Protein AF-A0A067TD14-F1 (afdb_monomer)

Structure (mmCIF, N/CA/C/O backbone):
data_AF-A0A067TD14-F1
#
_entry.id   AF-A0A067TD14-F1
#
loop_
_atom_site.group_PDB
_atom_site.id
_atom_site.type_symbol
_atom_site.label_atom_id
_atom_site.label_alt_id
_atom_site.label_comp_id
_atom_site.label_asym_id
_atom_site.label_entity_id
_atom_site.label_seq_id
_atom_site.pdbx_PDB_ins_code
_atom_site.Cartn_x
_atom_site.Cartn_y
_atom_site.Cartn_z
_atom_site.occupancy
_atom_site.B_iso_or_equiv
_atom_site.auth_seq_id
_atom_site.auth_comp_id
_atom_site.auth_asym_id
_atom_site.auth_atom_id
_atom_site.pdbx_PDB_model_num
ATOM 1 N N . MET A 1 1 ? 1.393 41.450 -26.492 1.00 69.62 1 MET A N 1
ATOM 2 C CA . MET A 1 1 ? 0.346 40.471 -26.841 1.00 69.62 1 MET A CA 1
ATOM 3 C C . MET A 1 1 ? 0.521 39.295 -25.900 1.00 69.62 1 MET A C 1
ATOM 5 O O . MET A 1 1 ? 1.636 38.790 -25.817 1.00 69.62 1 MET A O 1
ATOM 9 N N . SER A 1 2 ? -0.486 38.961 -25.094 1.00 84.25 2 SER A N 1
ATOM 10 C CA . SER A 1 2 ? -0.376 37.833 -24.167 1.00 84.25 2 SER A CA 1
ATOM 11 C C . SER A 1 2 ? -0.473 36.524 -24.948 1.00 84.25 2 SER A C 1
ATOM 13 O O . SER A 1 2 ? -1.145 36.462 -25.975 1.00 84.25 2 SER A O 1
ATOM 15 N N . ILE A 1 3 ? 0.145 35.449 -24.450 1.00 77.88 3 ILE A N 1
ATOM 16 C CA . ILE A 1 3 ? -0.044 34.097 -25.005 1.00 77.88 3 ILE A CA 1
ATOM 17 C C . ILE A 1 3 ? -1.528 33.687 -24.996 1.00 77.88 3 ILE A C 1
ATOM 19 O O . ILE A 1 3 ? -1.973 32.911 -25.836 1.00 77.88 3 ILE A O 1
ATOM 23 N N . ALA A 1 4 ? -2.304 34.265 -24.072 1.00 78.94 4 ALA A N 1
ATOM 24 C CA . ALA A 1 4 ? -3.743 34.080 -23.972 1.00 78.94 4 ALA A CA 1
ATOM 25 C C . ALA A 1 4 ? -4.523 34.686 -25.150 1.00 78.94 4 ALA A C 1
ATOM 27 O O . ALA A 1 4 ? -5.669 34.291 -25.344 1.00 78.94 4 ALA A O 1
ATOM 28 N N . ASP A 1 5 ? -3.922 35.584 -25.939 1.00 87.69 5 ASP A N 1
ATOM 29 C CA . ASP A 1 5 ? -4.570 36.293 -27.051 1.00 87.69 5 ASP A CA 1
ATOM 30 C C . ASP A 1 5 ? -4.293 35.639 -28.417 1.00 87.69 5 ASP A C 1
ATOM 32 O O . ASP A 1 5 ? -4.896 36.025 -29.418 1.00 87.69 5 ASP A O 1
ATOM 36 N N . LEU A 1 6 ? -3.392 34.651 -28.485 1.00 86.00 6 LEU A N 1
ATOM 37 C CA . LEU A 1 6 ? -2.996 34.022 -29.749 1.00 86.00 6 LEU A CA 1
ATOM 38 C C . LEU A 1 6 ? -4.136 33.167 -30.334 1.00 86.00 6 LEU A C 1
ATOM 40 O O . LEU A 1 6 ? -4.813 32.474 -29.573 1.00 86.00 6 LEU A O 1
ATOM 44 N N . PRO A 1 7 ? -4.352 33.165 -31.664 1.00 89.56 7 PRO A N 1
ATOM 45 C CA . PRO A 1 7 ? -5.310 32.276 -32.327 1.00 89.56 7 PRO A CA 1
ATOM 46 C C . PRO A 1 7 ? -5.016 30.794 -32.057 1.00 89.56 7 PRO A C 1
ATOM 48 O O . PRO A 1 7 ? -3.864 30.409 -31.849 1.00 89.56 7 PRO A O 1
ATOM 51 N N . ASN A 1 8 ? -6.050 29.948 -32.074 1.00 86.94 8 ASN A N 1
ATOM 52 C CA . ASN A 1 8 ? -5.896 28.521 -31.763 1.00 86.94 8 ASN A CA 1
ATOM 53 C C . ASN A 1 8 ? -5.009 27.810 -32.794 1.00 86.94 8 ASN A C 1
ATOM 55 O O . ASN A 1 8 ? -4.262 26.904 -32.442 1.00 86.94 8 ASN A O 1
ATOM 59 N N . GLU A 1 9 ? -5.056 28.257 -34.043 1.00 88.62 9 GLU A N 1
ATOM 60 C CA . GLU A 1 9 ? -4.258 27.769 -35.164 1.00 88.62 9 GLU A CA 1
ATOM 61 C C . GLU A 1 9 ? -2.770 27.979 -34.888 1.00 88.62 9 GLU A C 1
ATOM 63 O O . GLU A 1 9 ? -1.979 27.050 -35.012 1.00 88.62 9 GLU A O 1
ATOM 68 N N . LEU A 1 10 ? -2.407 29.172 -34.409 1.00 86.44 10 LEU A N 1
ATOM 69 C CA . LEU A 1 10 ? -1.027 29.513 -34.080 1.00 86.44 10 LEU A CA 1
ATOM 70 C C . LEU A 1 10 ? -0.547 28.761 -32.832 1.00 86.44 10 LEU A C 1
ATOM 72 O O . LEU A 1 10 ? 0.608 28.356 -32.755 1.00 86.44 10 LEU A O 1
ATOM 76 N N . LEU A 1 11 ? -1.438 28.520 -31.863 1.00 85.31 11 LEU A N 1
ATOM 77 C CA . LEU A 1 11 ? -1.133 27.675 -30.706 1.00 85.31 11 LEU A CA 1
ATOM 78 C C . LEU A 1 11 ? -0.884 26.218 -31.112 1.00 85.31 11 LEU A C 1
ATOM 80 O O . LEU A 1 11 ? 0.047 25.616 -30.585 1.00 85.31 11 LEU A O 1
ATOM 84 N N . LEU A 1 12 ? -1.679 25.669 -32.040 1.00 83.25 12 LEU A N 1
ATOM 85 C CA . LEU A 1 12 ? -1.514 24.324 -32.606 1.00 83.25 12 LEU A CA 1
ATOM 86 C C . LEU A 1 12 ? -0.262 24.211 -33.491 1.00 83.25 12 LEU A C 1
ATOM 88 O O . LEU A 1 12 ? 0.417 23.184 -33.476 1.00 83.25 12 LEU A O 1
ATOM 92 N N . GLU A 1 13 ? 0.076 25.273 -34.214 1.00 85.62 13 GLU A N 1
ATOM 93 C CA . GLU A 1 13 ? 1.289 25.363 -35.016 1.00 85.62 13 GLU A CA 1
ATOM 94 C C . GLU A 1 13 ? 2.545 25.430 -34.131 1.00 85.62 13 GLU A C 1
ATOM 96 O O . GLU A 1 13 ? 3.440 24.601 -34.291 1.00 85.62 13 GLU A O 1
ATOM 101 N N . ILE A 1 14 ? 2.593 26.325 -33.131 1.00 82.56 14 ILE A N 1
ATOM 102 C CA . ILE A 1 14 ? 3.679 26.378 -32.129 1.00 82.56 14 ILE A CA 1
ATOM 103 C C . ILE A 1 14 ? 3.845 25.016 -31.469 1.00 82.56 14 ILE A C 1
ATOM 105 O O . ILE A 1 14 ? 4.961 24.526 -31.306 1.00 82.56 14 ILE A O 1
ATOM 109 N N . ALA A 1 15 ? 2.718 24.403 -31.120 1.00 78.75 15 ALA A N 1
ATOM 110 C CA . ALA A 1 15 ? 2.667 23.037 -30.664 1.00 78.75 15 ALA A CA 1
ATOM 111 C C . ALA A 1 15 ? 3.433 22.120 -31.622 1.00 78.75 15 ALA A C 1
ATOM 113 O O . ALA A 1 15 ? 4.414 21.519 -31.204 1.00 78.75 15 ALA A O 1
ATOM 114 N N . SER A 1 16 ? 3.040 22.042 -32.894 1.00 82.81 16 SER A N 1
ATOM 115 C CA . SER A 1 16 ? 3.644 21.130 -33.876 1.00 82.81 16 SER A CA 1
ATOM 116 C C . SER A 1 16 ? 5.178 21.219 -33.983 1.00 82.81 16 SER A C 1
ATOM 118 O O . SER A 1 16 ? 5.815 20.205 -34.268 1.00 82.81 16 SER A O 1
ATOM 120 N N . TYR A 1 17 ? 5.772 22.383 -33.690 1.00 80.94 17 TYR A N 1
ATOM 121 C CA . TYR A 1 17 ? 7.224 22.599 -33.686 1.00 80.94 17 TYR A CA 1
ATOM 122 C C . TYR A 1 17 ? 7.934 22.176 -32.398 1.00 80.94 17 TYR A C 1
ATOM 124 O O . TYR A 1 17 ? 9.143 21.934 -32.409 1.00 80.94 17 TYR A O 1
ATOM 132 N N . LEU A 1 18 ? 7.223 22.075 -31.277 1.00 77.25 18 LEU A N 1
ATOM 133 C CA . LEU A 1 18 ? 7.782 21.486 -30.070 1.00 77.25 18 LEU A CA 1
ATOM 134 C C . LEU A 1 18 ? 7.902 19.987 -30.333 1.00 77.25 18 LEU A C 1
ATOM 136 O O . LEU A 1 18 ? 6.897 19.305 -30.482 1.00 77.25 18 LEU A O 1
ATOM 140 N N . SER A 1 19 ? 9.125 19.456 -30.403 1.00 62.06 19 SER A N 1
ATOM 141 C CA . SER A 1 19 ? 9.375 18.013 -30.468 1.00 62.06 19 SER A CA 1
ATOM 142 C C . SER A 1 19 ? 8.678 17.351 -29.280 1.00 62.06 19 SER A C 1
ATOM 144 O O . SER A 1 19 ? 9.144 17.419 -28.138 1.00 62.06 19 SER A O 1
ATOM 146 N N . PHE A 1 20 ? 7.483 16.831 -29.532 1.00 54.09 20 PHE A N 1
ATOM 147 C CA . PHE A 1 20 ? 6.487 16.626 -28.502 1.00 54.09 20 PHE A CA 1
ATOM 148 C C . PHE A 1 20 ? 6.725 15.334 -27.744 1.00 54.09 20 PHE A C 1
ATOM 150 O O . PHE A 1 20 ? 6.028 14.336 -27.909 1.00 54.09 20 PHE A O 1
ATOM 157 N N . ASN A 1 21 ? 7.681 15.385 -26.831 1.00 64.50 21 ASN A N 1
ATOM 158 C CA . ASN A 1 21 ? 7.623 14.497 -25.692 1.00 64.50 21 ASN A CA 1
ATOM 159 C C . ASN A 1 21 ? 6.365 14.880 -24.897 1.00 64.50 21 ASN A C 1
ATOM 161 O O . ASN A 1 21 ? 6.166 16.045 -24.538 1.00 64.50 21 ASN A O 1
ATOM 165 N N . GLU A 1 22 ? 5.505 13.896 -24.639 1.00 69.81 22 GLU A N 1
ATOM 166 C CA . GLU A 1 22 ? 4.216 14.084 -23.962 1.00 69.81 22 GLU A CA 1
ATOM 167 C C . GLU A 1 22 ? 4.235 14.950 -22.686 1.00 69.81 22 GLU A C 1
ATOM 169 O O . GLU A 1 22 ? 3.277 15.704 -22.493 1.00 69.81 22 GLU A O 1
ATOM 174 N N . PRO A 1 23 ? 5.291 14.956 -21.841 1.00 74.12 23 PRO A N 1
ATOM 175 C CA . PRO A 1 23 ? 5.309 15.782 -20.635 1.00 74.12 23 PRO A CA 1
ATOM 176 C C . PRO A 1 23 ? 5.176 17.285 -20.913 1.00 74.12 23 PRO A C 1
ATOM 178 O O . PRO A 1 23 ? 4.506 17.989 -20.157 1.00 74.12 23 PRO A O 1
ATOM 181 N N . SER A 1 24 ? 5.760 17.783 -22.008 1.00 81.69 24 SER A N 1
ATOM 182 C CA . SER A 1 24 ? 5.760 19.215 -22.333 1.00 81.69 24 SER A CA 1
ATOM 183 C C . SER A 1 24 ? 4.377 19.703 -22.770 1.00 81.69 24 SER A C 1
ATOM 185 O O . SER A 1 24 ? 3.948 20.772 -22.340 1.00 81.69 24 SER A O 1
ATOM 187 N N . ARG A 1 25 ? 3.636 18.896 -23.552 1.00 81.44 25 ARG A N 1
ATOM 188 C CA . ARG A 1 25 ? 2.233 19.184 -23.932 1.00 81.44 25 ARG A CA 1
ATOM 189 C C . ARG A 1 25 ? 1.357 19.346 -22.708 1.00 81.44 25 ARG A C 1
ATOM 191 O O . ARG A 1 25 ? 0.574 20.281 -22.603 1.00 81.44 25 ARG A O 1
ATOM 198 N N . VAL A 1 26 ? 1.513 18.417 -21.778 1.00 82.06 26 VAL A N 1
ATOM 199 C CA . VAL A 1 26 ? 0.715 18.356 -20.560 1.00 82.06 26 VAL A CA 1
ATOM 200 C C . VAL A 1 26 ? 1.047 19.534 -19.667 1.00 82.06 26 VAL A C 1
ATOM 202 O O . VAL A 1 26 ? 0.131 20.170 -19.160 1.00 82.06 26 VAL A O 1
ATOM 205 N N . HIS A 1 27 ? 2.333 19.861 -19.518 1.00 82.62 27 HIS A N 1
ATOM 206 C CA . HIS A 1 27 ? 2.759 21.020 -18.747 1.00 82.62 27 HIS A CA 1
ATOM 207 C C . HIS A 1 27 ? 2.200 22.329 -19.327 1.00 82.62 27 HIS A C 1
ATOM 209 O O . HIS A 1 27 ? 1.679 23.154 -18.585 1.00 82.62 27 HIS A O 1
ATOM 215 N N . LEU A 1 28 ? 2.221 22.492 -20.651 1.00 84.56 28 LEU A N 1
ATOM 216 C CA . LEU A 1 28 ? 1.606 23.645 -21.318 1.00 84.56 28 LEU A CA 1
ATOM 217 C C . LEU A 1 28 ? 0.082 23.676 -21.151 1.00 84.56 28 LEU A C 1
ATOM 219 O O . LEU A 1 28 ? -0.494 24.732 -20.909 1.00 84.56 28 LEU A O 1
ATOM 223 N N . ALA A 1 29 ? -0.578 22.521 -21.237 1.00 86.06 29 ALA A N 1
ATOM 224 C CA . ALA A 1 29 ? -2.018 22.426 -21.039 1.00 86.06 29 ALA A CA 1
ATOM 225 C C . ALA A 1 29 ? -2.430 22.829 -19.612 1.00 86.06 29 ALA A C 1
ATOM 227 O O . ALA A 1 29 ? -3.460 23.466 -19.437 1.00 86.06 29 ALA A O 1
ATOM 228 N N . ILE A 1 30 ? -1.642 22.488 -18.585 1.00 82.81 30 ILE A N 1
ATOM 229 C CA . ILE A 1 30 ? -1.985 22.806 -17.186 1.00 82.81 30 ILE A CA 1
ATOM 230 C C . ILE A 1 30 ? -1.618 24.234 -16.760 1.00 82.81 30 ILE A C 1
ATOM 232 O O . ILE A 1 30 ? -2.165 24.710 -15.769 1.00 82.81 30 ILE A O 1
ATOM 236 N N . THR A 1 31 ? -0.713 24.925 -17.460 1.00 83.44 31 THR A N 1
ATOM 237 C CA . THR A 1 31 ? -0.302 26.294 -17.093 1.00 83.44 31 THR A CA 1
ATOM 238 C C . THR A 1 31 ? -1.300 27.364 -17.532 1.00 83.44 31 THR A C 1
ATOM 240 O O . THR A 1 31 ? -1.314 28.448 -16.952 1.00 83.44 31 THR A O 1
ATOM 243 N N . CYS A 1 32 ? -2.154 27.085 -18.524 1.00 83.44 32 CYS A N 1
ATOM 244 C CA . CYS A 1 32 ? -3.124 28.047 -19.045 1.00 83.44 32 CYS A CA 1
ATOM 245 C C . CYS A 1 32 ? -4.472 27.381 -19.385 1.00 83.44 32 CYS A C 1
ATOM 247 O O . CYS A 1 32 ? -4.488 26.438 -20.177 1.00 83.44 32 CYS A O 1
ATOM 249 N N . PRO A 1 33 ? -5.621 27.912 -18.911 1.00 85.06 33 PRO A N 1
ATOM 250 C CA . PRO A 1 33 ? -6.947 27.381 -19.250 1.00 85.06 33 PRO A CA 1
ATOM 251 C C . PRO A 1 33 ? -7.240 27.322 -20.756 1.00 85.06 33 PRO A C 1
ATOM 253 O O . PRO A 1 33 ? -7.917 26.408 -21.222 1.00 85.06 33 PRO A O 1
ATOM 256 N N . ARG A 1 34 ? -6.717 28.275 -21.541 1.00 83.62 34 ARG A N 1
ATOM 257 C CA . ARG A 1 34 ? -6.892 28.275 -23.001 1.00 83.62 34 ARG A CA 1
ATOM 258 C C . ARG A 1 34 ? -6.118 27.128 -23.655 1.00 83.62 34 ARG A C 1
ATOM 260 O O . ARG A 1 34 ? -6.684 26.397 -24.463 1.00 83.62 34 ARG A O 1
ATOM 267 N N . LEU A 1 35 ? -4.857 26.926 -23.263 1.00 86.19 35 LEU A N 1
ATOM 268 C CA . LEU A 1 35 ? -4.034 25.808 -23.744 1.00 86.19 35 LEU A CA 1
ATOM 269 C C . LEU A 1 35 ? -4.598 24.459 -23.296 1.00 86.19 35 LEU A C 1
ATOM 271 O O . LEU A 1 35 ? -4.528 23.495 -24.052 1.00 86.19 35 LEU A O 1
ATOM 275 N N . TYR A 1 36 ? -5.216 24.399 -22.114 1.00 87.25 36 TYR A N 1
ATOM 276 C CA . TYR A 1 36 ? -5.964 23.228 -21.674 1.00 87.25 36 TYR A CA 1
ATOM 277 C C . TYR A 1 36 ? -7.044 22.848 -22.691 1.00 87.25 36 TYR A C 1
ATOM 279 O O . TYR A 1 36 ? -7.054 21.724 -23.180 1.00 87.25 36 TYR A O 1
ATOM 287 N N . GLY A 1 37 ? -7.921 23.788 -23.062 1.00 85.62 37 GLY A N 1
ATOM 288 C CA . GLY A 1 37 ? -8.999 23.523 -24.020 1.00 85.62 37 GLY A CA 1
ATOM 289 C C . GLY A 1 37 ? -8.497 23.058 -25.390 1.00 85.62 37 GLY A C 1
ATOM 290 O O . GLY A 1 37 ? -9.114 22.190 -26.001 1.00 85.62 37 GLY A O 1
ATOM 291 N N . VAL A 1 38 ? -7.360 23.594 -25.843 1.00 87.00 38 VAL A N 1
ATOM 292 C CA . VAL A 1 38 ? -6.769 23.267 -27.150 1.00 87.00 38 VAL A CA 1
ATOM 293 C C . VAL A 1 38 ? -6.042 21.918 -27.136 1.00 87.00 38 VAL A C 1
ATOM 295 O O . VAL A 1 38 ? -6.237 21.109 -28.038 1.00 87.00 38 VAL A O 1
ATOM 298 N N . PHE A 1 39 ? -5.210 21.645 -26.128 1.00 86.31 39 PHE A N 1
ATOM 299 C CA . PHE A 1 39 ? -4.338 20.464 -26.129 1.00 86.31 39 PHE A CA 1
ATOM 300 C C . PHE A 1 39 ? -4.936 19.243 -25.439 1.00 86.31 39 PHE A C 1
ATOM 302 O O . PHE A 1 39 ? -4.574 18.118 -25.783 1.00 86.31 39 PHE A O 1
ATOM 309 N N . MET A 1 40 ? -5.839 19.423 -24.471 1.00 85.50 40 MET A N 1
ATOM 310 C CA . MET A 1 40 ? -6.361 18.302 -23.691 1.00 85.50 40 MET A CA 1
ATOM 311 C C . MET A 1 40 ? -7.064 17.237 -24.551 1.00 85.50 40 MET A C 1
ATOM 313 O O . MET A 1 40 ? -6.834 16.065 -24.269 1.00 85.50 40 MET A O 1
ATOM 317 N N . PRO A 1 41 ? -7.840 17.563 -25.608 1.00 86.75 41 PRO A N 1
ATOM 318 C CA . PRO A 1 41 ? -8.426 16.542 -26.479 1.00 86.75 41 PRO A CA 1
ATOM 319 C C . PRO A 1 41 ? -7.382 15.610 -27.110 1.00 86.75 41 PRO A C 1
ATOM 321 O O . PRO A 1 41 ? -7.475 14.399 -26.929 1.00 86.75 41 PRO A O 1
ATOM 324 N N . GLY A 1 42 ? -6.345 16.159 -27.752 1.00 85.19 42 GLY A N 1
ATOM 325 C CA . GLY A 1 42 ? -5.287 15.352 -28.375 1.00 85.19 42 GLY A CA 1
ATOM 326 C C . GLY A 1 42 ? -4.459 14.576 -27.349 1.00 85.19 42 GLY A C 1
ATOM 327 O O . GLY A 1 42 ? -4.146 13.410 -27.548 1.00 85.19 42 GLY A O 1
ATOM 328 N N . ILE A 1 43 ? -4.187 15.181 -26.188 1.00 86.38 43 ILE A N 1
ATOM 329 C CA . ILE A 1 43 ? -3.525 14.489 -25.077 1.00 86.38 43 ILE A CA 1
ATOM 330 C C . ILE A 1 43 ? -4.370 13.298 -24.583 1.00 86.38 43 ILE A C 1
ATOM 332 O O . ILE A 1 43 ? -3.821 12.254 -24.237 1.00 86.38 43 ILE A O 1
ATOM 336 N N . LEU A 1 44 ? -5.696 13.446 -24.495 1.00 85.62 44 LEU A N 1
ATOM 337 C CA . LEU A 1 44 ? -6.590 12.357 -24.095 1.00 85.62 44 LEU A CA 1
ATOM 338 C C . LEU A 1 44 ? -6.619 11.250 -25.145 1.00 85.62 44 LEU A C 1
ATOM 340 O O . LEU A 1 44 ? -6.590 10.086 -24.764 1.00 85.62 44 LEU A O 1
ATOM 344 N N . GLU A 1 45 ? -6.658 11.601 -26.426 1.00 87.00 45 GLU A N 1
ATOM 345 C CA . GLU A 1 45 ? -6.605 10.641 -27.530 1.00 87.00 45 GLU A CA 1
ATOM 346 C C . GLU A 1 45 ? -5.300 9.828 -27.491 1.00 87.00 45 GLU A C 1
ATOM 348 O O . GLU A 1 45 ? -5.345 8.599 -27.417 1.00 87.00 45 GLU A O 1
ATOM 353 N N . ASP A 1 46 ? -4.153 10.506 -27.366 1.00 87.44 46 ASP A N 1
ATOM 354 C CA . ASP A 1 46 ? -2.832 9.882 -27.217 1.00 87.44 46 ASP A CA 1
ATOM 355 C C . ASP A 1 46 ? -2.777 8.937 -25.996 1.00 87.44 46 ASP A C 1
ATOM 357 O O . ASP A 1 46 ? -2.256 7.815 -26.066 1.00 87.44 46 ASP A O 1
ATOM 361 N N . GLN A 1 47 ? -3.348 9.363 -24.861 1.00 88.25 47 GLN A N 1
ATOM 362 C CA . GLN A 1 47 ? -3.453 8.538 -23.655 1.00 88.25 47 GLN A CA 1
ATOM 363 C C . GLN A 1 47 ? -4.339 7.314 -23.863 1.00 88.25 47 GLN A C 1
ATOM 365 O O . GLN A 1 47 ? -3.999 6.228 -23.392 1.00 88.25 47 GLN A O 1
ATOM 370 N N . VAL A 1 48 ? -5.484 7.481 -24.522 1.00 87.12 48 VAL A N 1
ATOM 371 C CA . VAL A 1 48 ? -6.441 6.403 -24.776 1.00 87.12 48 VAL A CA 1
ATOM 372 C C . VAL A 1 48 ? -5.808 5.342 -25.664 1.00 87.12 48 VAL A C 1
ATOM 374 O O . VAL A 1 48 ? -5.865 4.152 -25.339 1.00 87.12 48 VAL A O 1
ATOM 377 N N . ASP A 1 49 ? -5.117 5.765 -26.717 1.00 89.69 49 ASP A N 1
ATOM 378 C CA . ASP A 1 49 ? -4.372 4.877 -27.599 1.00 89.69 49 ASP A CA 1
ATOM 379 C C . ASP A 1 49 ? -3.255 4.139 -26.861 1.00 89.69 49 ASP A C 1
ATOM 381 O O . ASP A 1 49 ? -3.088 2.924 -27.027 1.00 89.69 49 ASP A O 1
ATOM 385 N N . HIS A 1 50 ? -2.504 4.840 -26.005 1.00 92.12 50 HIS A N 1
ATOM 386 C CA . HIS A 1 50 ? -1.435 4.224 -25.220 1.00 92.12 50 HIS A CA 1
ATOM 387 C C . HIS A 1 50 ? -1.972 3.225 -24.196 1.00 92.12 50 HIS A C 1
ATOM 389 O O . HIS A 1 50 ? -1.477 2.103 -24.119 1.00 92.12 50 HIS A O 1
ATOM 395 N N . VAL A 1 51 ? -3.030 3.568 -23.457 1.00 91.00 51 VAL A N 1
ATOM 396 C CA . VAL A 1 51 ? -3.694 2.631 -22.536 1.00 91.00 51 VAL A CA 1
ATOM 397 C C . VAL A 1 51 ? -4.240 1.424 -23.299 1.00 91.00 51 VAL A C 1
ATOM 399 O O . VAL A 1 51 ? -4.086 0.296 -22.834 1.00 91.00 51 VAL A O 1
ATOM 402 N N . GLY A 1 52 ? -4.786 1.618 -24.503 1.00 90.50 52 GLY A N 1
ATOM 403 C CA . GLY A 1 52 ? -5.198 0.525 -25.383 1.00 90.50 52 GLY A CA 1
ATOM 404 C C . GLY A 1 52 ? -4.056 -0.442 -25.720 1.00 90.50 52 GLY A C 1
ATOM 405 O O . GLY A 1 52 ? -4.268 -1.657 -25.739 1.00 90.50 52 GLY A O 1
ATOM 406 N N . LYS A 1 53 ? -2.833 0.069 -25.925 1.00 93.44 53 LYS A N 1
ATOM 407 C CA . LYS A 1 53 ? -1.621 -0.759 -26.090 1.00 93.44 53 LYS A CA 1
ATOM 408 C C . LYS A 1 53 ? -1.256 -1.489 -24.795 1.00 93.44 53 LYS A C 1
ATOM 410 O O . LYS A 1 53 ? -1.017 -2.691 -24.834 1.00 93.44 53 LYS A O 1
ATOM 415 N N . LEU A 1 54 ? -1.296 -0.812 -23.644 1.00 94.25 54 LEU A N 1
ATOM 416 C CA . LEU A 1 54 ? -1.014 -1.437 -22.342 1.00 94.25 54 LEU A CA 1
ATOM 417 C C . LEU A 1 54 ? -1.993 -2.563 -21.996 1.00 94.25 54 LEU A C 1
ATOM 419 O O . LEU A 1 54 ? -1.589 -3.559 -21.396 1.00 94.25 54 LEU A O 1
ATOM 423 N N . ILE A 1 55 ? -3.262 -2.424 -22.382 1.00 92.81 55 ILE A N 1
ATOM 424 C CA . ILE A 1 55 ? -4.267 -3.481 -22.239 1.00 92.81 55 ILE A CA 1
ATOM 425 C C . ILE A 1 55 ? -3.939 -4.656 -23.165 1.00 92.81 55 ILE A C 1
ATOM 427 O O . ILE A 1 55 ? -3.953 -5.801 -22.717 1.00 92.81 55 ILE A O 1
ATOM 431 N N . ALA A 1 56 ? -3.586 -4.393 -24.429 1.00 91.38 56 ALA A N 1
ATOM 432 C CA . ALA A 1 56 ? -3.191 -5.441 -25.375 1.00 91.38 56 ALA A CA 1
ATOM 433 C C . ALA A 1 56 ? -1.956 -6.230 -24.897 1.00 91.38 56 ALA A C 1
ATOM 435 O O . ALA A 1 56 ? -1.894 -7.445 -25.062 1.00 91.38 56 ALA A O 1
ATOM 436 N N . GLU A 1 57 ? -1.012 -5.560 -24.235 1.00 95.06 57 GLU A N 1
ATOM 437 C CA . GLU A 1 57 ? 0.176 -6.169 -23.621 1.00 95.06 57 GLU A CA 1
ATOM 438 C C . GLU A 1 57 ? -0.093 -6.797 -22.241 1.00 95.06 57 GLU A C 1
ATOM 440 O O . GLU A 1 57 ? 0.828 -7.292 -21.592 1.00 95.06 57 GLU A O 1
ATOM 445 N N . SER A 1 58 ? -1.340 -6.775 -21.753 1.00 94.19 58 SER A N 1
ATOM 446 C CA . SER A 1 58 ? -1.712 -7.238 -20.406 1.00 94.19 58 SER A CA 1
ATOM 447 C C . SER A 1 58 ? -0.919 -6.566 -19.273 1.00 94.19 58 SER A C 1
ATOM 449 O O . SER A 1 58 ? -0.710 -7.162 -18.213 1.00 94.19 58 SER A O 1
ATOM 451 N N . LYS A 1 59 ? -0.454 -5.329 -19.487 1.00 95.06 59 LYS A N 1
ATOM 452 C CA . LYS A 1 59 ? 0.164 -4.484 -18.454 1.00 95.06 59 LYS A CA 1
ATOM 453 C C . LYS A 1 59 ? -0.885 -3.748 -17.631 1.00 95.06 59 LYS A C 1
ATOM 455 O O . LYS A 1 59 ? -0.681 -3.536 -16.442 1.00 95.06 59 LYS A O 1
ATOM 460 N N . VAL A 1 60 ? -2.006 -3.378 -18.247 1.00 94.94 60 VAL A N 1
ATOM 461 C CA . VAL A 1 60 ? -3.170 -2.789 -17.574 1.00 94.94 60 VAL A CA 1
ATOM 462 C C . VAL A 1 60 ? -4.368 -3.706 -17.785 1.00 94.94 60 VAL A C 1
ATOM 464 O O . VAL A 1 60 ? -4.639 -4.126 -18.905 1.00 94.94 60 VAL A O 1
ATOM 467 N N . ILE A 1 61 ? -5.101 -4.009 -16.718 1.00 94.06 61 ILE A N 1
ATOM 468 C CA . ILE A 1 61 ? -6.356 -4.762 -16.770 1.00 94.06 61 ILE A CA 1
ATOM 469 C C . ILE A 1 61 ? -7.428 -3.910 -16.099 1.00 94.06 61 ILE A C 1
ATOM 471 O O . ILE A 1 61 ? -7.253 -3.470 -14.963 1.00 94.06 61 ILE A O 1
ATOM 475 N N . LEU A 1 62 ? -8.529 -3.674 -16.811 1.00 92.50 62 LEU A N 1
ATOM 476 C CA . LEU A 1 62 ? -9.663 -2.888 -16.332 1.00 92.50 62 LEU A CA 1
ATOM 477 C C . LEU A 1 62 ? -10.884 -3.791 -16.177 1.00 92.50 62 LEU A C 1
ATOM 479 O O . LEU A 1 62 ? -11.239 -4.509 -17.115 1.00 92.50 62 LEU A O 1
ATOM 483 N N . TYR A 1 63 ? -11.545 -3.713 -15.025 1.00 90.25 63 TYR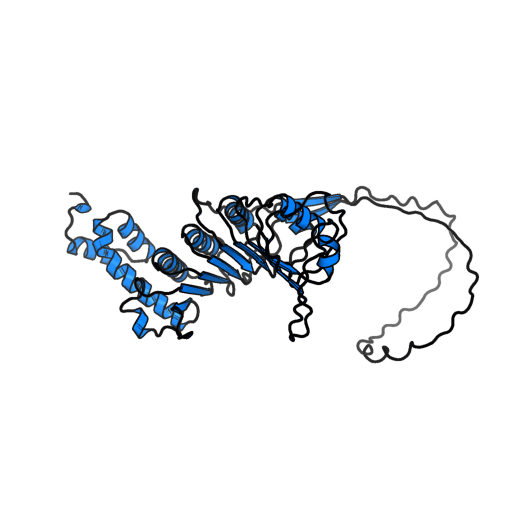 A N 1
ATOM 484 C CA . TYR A 1 63 ? -12.802 -4.411 -14.764 1.00 90.25 63 TYR A CA 1
ATOM 485 C C . TYR A 1 63 ? -13.956 -3.403 -14.670 1.00 90.25 63 TYR A C 1
ATOM 487 O O . TYR A 1 63 ? -13.864 -2.411 -13.941 1.00 90.25 63 TYR A O 1
ATOM 495 N N . LYS A 1 64 ? -15.027 -3.651 -15.437 1.00 87.69 64 LYS A N 1
ATOM 496 C CA . LYS A 1 64 ? -16.315 -2.938 -15.355 1.00 87.69 64 LYS A CA 1
ATOM 497 C C . LYS A 1 64 ? -17.252 -3.647 -14.369 1.00 87.69 64 LYS A C 1
ATOM 499 O O . LYS A 1 64 ? -17.057 -4.833 -14.107 1.00 87.69 64 LYS A O 1
ATOM 504 N N . ASP A 1 65 ? -18.228 -2.917 -13.836 1.00 76.69 65 ASP A N 1
ATOM 505 C CA . ASP A 1 65 ? -19.046 -3.380 -12.708 1.00 76.69 65 ASP A CA 1
ATOM 506 C C . ASP A 1 65 ? -20.054 -4.516 -12.992 1.00 76.69 65 ASP A C 1
ATOM 508 O O . ASP A 1 65 ? -20.503 -4.714 -14.123 1.00 76.69 65 ASP A O 1
ATOM 512 N N . PHE A 1 66 ? -20.373 -5.208 -11.888 1.00 55.19 66 PHE A N 1
ATOM 513 C CA . PHE A 1 66 ? -21.314 -6.288 -11.517 1.00 55.19 66 PHE A CA 1
ATOM 514 C C . PHE A 1 66 ? -21.806 -7.379 -12.488 1.00 55.19 66 PHE A C 1
ATOM 516 O O . PHE A 1 66 ? -22.050 -8.490 -12.014 1.00 55.19 66 PHE A O 1
ATOM 523 N N . GLU A 1 67 ? -21.908 -7.183 -13.801 1.00 49.53 67 GLU A N 1
ATOM 524 C CA . GLU A 1 67 ? -22.449 -8.222 -14.698 1.00 49.53 67 GLU A CA 1
ATOM 525 C C . GLU A 1 67 ? -21.344 -8.880 -15.536 1.00 49.53 67 GLU A C 1
ATOM 527 O O . GLU A 1 67 ? -21.059 -8.512 -16.675 1.00 49.53 67 GLU A O 1
ATOM 532 N N . ALA A 1 68 ? -20.734 -9.904 -14.928 1.00 52.47 68 ALA A N 1
ATOM 533 C CA . ALA A 1 68 ? -19.660 -10.749 -15.449 1.00 52.47 68 ALA A CA 1
ATOM 534 C C . ALA A 1 68 ? -18.314 -10.029 -15.664 1.00 52.47 68 ALA A C 1
ATOM 536 O O . ALA A 1 68 ? -18.229 -8.954 -16.245 1.00 52.47 68 ALA A O 1
ATOM 537 N N . ARG A 1 69 ? -17.216 -10.683 -15.249 1.00 56.97 69 ARG A N 1
ATOM 538 C CA . ARG A 1 69 ? -15.820 -10.287 -15.524 1.00 56.97 69 ARG A CA 1
ATOM 539 C C . ARG A 1 69 ? -15.525 -10.325 -17.032 1.00 56.97 69 ARG A C 1
ATOM 541 O O . ARG A 1 69 ? -14.766 -11.166 -17.507 1.00 56.97 69 ARG A O 1
ATOM 548 N N . ARG A 1 70 ? -16.155 -9.455 -17.815 1.00 57.97 70 ARG A N 1
ATOM 549 C CA . ARG A 1 70 ? -15.886 -9.301 -19.238 1.00 57.97 70 ARG A CA 1
ATOM 550 C C . ARG A 1 70 ? -14.728 -8.334 -19.385 1.00 57.97 70 ARG A C 1
ATOM 552 O O . ARG A 1 70 ? -14.819 -7.167 -19.010 1.00 57.97 70 ARG A O 1
ATOM 559 N N . LEU A 1 71 ? -13.626 -8.848 -19.923 1.00 66.06 71 LEU A N 1
ATOM 560 C CA . LEU A 1 71 ? -12.476 -8.036 -20.286 1.00 66.06 71 LEU A CA 1
ATOM 561 C C . LEU A 1 71 ? -12.924 -6.980 -21.303 1.00 66.06 71 LEU A C 1
ATOM 563 O O . LEU A 1 71 ? -13.626 -7.290 -22.270 1.00 66.06 71 LEU A O 1
ATOM 567 N N . VAL A 1 72 ? -12.535 -5.730 -21.090 1.00 63.00 72 VAL A N 1
ATOM 568 C CA . VAL A 1 72 ? -12.929 -4.644 -21.988 1.00 63.00 72 VAL A CA 1
ATOM 569 C C . VAL A 1 72 ? -12.135 -4.756 -23.284 1.00 63.00 72 VAL A C 1
ATOM 571 O O . VAL A 1 72 ? -10.908 -4.702 -23.283 1.00 63.00 72 VAL A O 1
ATOM 574 N N . SER A 1 73 ? -12.844 -4.927 -24.401 1.00 66.25 73 SER A N 1
ATOM 575 C CA . SER A 1 73 ? -12.226 -4.965 -25.727 1.00 66.25 73 SER A CA 1
ATOM 576 C C . SER A 1 73 ? -11.705 -3.582 -26.145 1.00 66.25 73 SER A C 1
ATOM 578 O O . SER A 1 73 ? -12.316 -2.558 -25.830 1.00 66.25 73 SER A O 1
ATOM 580 N N . LYS A 1 74 ? -10.625 -3.550 -26.938 1.00 62.94 74 LYS A N 1
ATOM 581 C CA . LYS A 1 74 ? -10.008 -2.320 -27.474 1.00 62.94 74 LYS A CA 1
ATOM 582 C C . LYS A 1 74 ? -11.015 -1.360 -28.132 1.00 62.94 74 LYS A C 1
ATOM 584 O O . LYS A 1 74 ? -10.929 -0.156 -27.921 1.00 62.94 74 LYS A O 1
ATOM 589 N N . LYS A 1 75 ? -11.982 -1.877 -28.906 1.00 59.66 75 LYS A N 1
ATOM 590 C CA . LYS A 1 75 ? -12.948 -1.052 -29.663 1.00 59.66 75 LYS A CA 1
ATOM 591 C C . LYS A 1 75 ? -13.897 -0.254 -28.765 1.00 59.66 75 LYS A C 1
ATOM 593 O O . LYS A 1 75 ? -14.272 0.851 -29.123 1.00 59.66 75 LYS A O 1
ATOM 598 N N . THR A 1 76 ? -14.266 -0.794 -27.606 1.00 60.25 76 THR A N 1
ATOM 599 C CA . THR A 1 76 ? -15.198 -0.144 -26.666 1.00 60.25 76 THR A CA 1
ATOM 600 C C . THR A 1 76 ? -14.516 0.902 -25.792 1.00 60.25 76 THR A C 1
ATOM 602 O O . THR A 1 76 ? -15.189 1.725 -25.181 1.00 60.25 76 THR A O 1
ATOM 605 N N . PHE A 1 77 ? -13.186 0.847 -25.686 1.00 61.38 77 PHE A N 1
ATOM 606 C CA . PHE A 1 77 ? -12.432 1.785 -24.869 1.00 61.38 77 PHE A CA 1
ATOM 607 C C . PHE A 1 77 ? -12.400 3.170 -25.523 1.00 61.38 77 PHE A C 1
ATOM 609 O O . PHE A 1 77 ? -12.637 4.147 -24.832 1.00 61.38 77 PHE A O 1
ATOM 616 N N . ILE A 1 78 ? -12.198 3.270 -26.839 1.00 59.00 78 ILE A N 1
ATOM 617 C CA . ILE A 1 78 ? -11.882 4.535 -27.532 1.00 59.00 78 ILE A CA 1
ATOM 618 C C . ILE A 1 78 ? -13.028 5.569 -27.497 1.00 59.00 78 ILE A C 1
ATOM 620 O O . ILE A 1 78 ? -12.760 6.762 -27.429 1.00 59.00 78 ILE A O 1
ATOM 624 N N . SER A 1 79 ? -14.300 5.153 -27.478 1.00 54.47 79 SER A N 1
ATOM 625 C CA . SER A 1 79 ? -15.431 6.093 -27.577 1.00 54.47 79 SER A CA 1
ATOM 626 C C . SER A 1 79 ? -15.874 6.729 -26.249 1.00 54.47 79 SER A C 1
ATOM 628 O O . SER A 1 79 ? -16.483 7.794 -26.271 1.00 54.47 79 SER A O 1
ATOM 630 N N . GLU A 1 80 ? -15.594 6.110 -25.092 1.00 63.81 80 GLU A N 1
ATOM 631 C CA . GLU A 1 80 ? -16.133 6.544 -23.782 1.00 63.81 80 GLU A CA 1
ATOM 632 C C . GLU A 1 80 ? -15.167 6.325 -22.595 1.00 63.81 80 GLU A C 1
ATOM 634 O O . GLU A 1 80 ? -15.588 6.257 -21.439 1.00 63.81 80 GLU A O 1
ATOM 639 N N . SER A 1 81 ? -13.858 6.222 -22.840 1.00 60.47 81 SER A N 1
ATOM 640 C CA . SER A 1 81 ? -12.865 5.639 -21.911 1.00 60.47 81 SER A CA 1
ATOM 641 C C . SER A 1 81 ? -12.843 6.233 -20.501 1.00 60.47 81 SER A C 1
ATOM 643 O O . SER A 1 81 ? -12.616 5.516 -19.530 1.00 60.47 81 SER A O 1
ATOM 645 N N . PHE A 1 82 ? -13.074 7.539 -20.364 1.00 63.25 82 PHE A N 1
ATOM 646 C CA . PHE A 1 82 ? -13.069 8.213 -19.059 1.00 63.25 82 PHE A CA 1
ATOM 647 C C . PHE A 1 82 ? -14.464 8.362 -18.440 1.00 63.25 82 PHE A C 1
ATOM 649 O O . PHE A 1 82 ? -14.575 8.733 -17.274 1.00 63.25 82 PHE A O 1
ATOM 656 N N . ARG A 1 83 ? -15.523 8.065 -19.203 1.00 66.12 83 ARG A N 1
ATOM 657 C CA . ARG A 1 83 ? -16.918 8.059 -18.734 1.00 66.12 83 ARG A CA 1
ATOM 658 C C . ARG A 1 83 ? -17.402 6.664 -18.352 1.00 66.12 83 ARG A C 1
ATOM 660 O O . ARG A 1 83 ? -18.351 6.539 -17.587 1.00 66.12 83 ARG A O 1
ATOM 667 N N . THR A 1 84 ? -16.745 5.620 -18.847 1.00 66.62 84 THR A N 1
ATOM 668 C CA . THR A 1 84 ? -17.043 4.235 -18.485 1.00 66.62 84 THR A CA 1
ATOM 669 C C . THR A 1 84 ? -16.738 3.936 -17.013 1.00 66.62 84 THR A C 1
ATOM 671 O O . THR A 1 84 ? -15.699 4.333 -16.484 1.00 66.62 84 THR A O 1
ATOM 674 N N . SER A 1 85 ? -17.631 3.181 -16.372 1.00 76.88 85 SER A N 1
ATOM 675 C CA . SER A 1 85 ? -17.548 2.736 -14.978 1.00 76.88 85 SER A CA 1
ATOM 676 C C . SER A 1 85 ? -16.563 1.577 -14.796 1.00 76.88 85 SER A C 1
ATOM 678 O O . SER A 1 85 ? -16.942 0.411 -14.682 1.00 76.88 85 SER A O 1
ATOM 680 N N . TYR A 1 86 ? -15.265 1.879 -14.801 1.00 87.25 86 TYR A N 1
ATOM 681 C CA . TYR A 1 86 ? -14.268 0.928 -14.303 1.00 87.25 86 TYR A CA 1
ATOM 682 C C . TYR A 1 86 ? -14.177 1.041 -12.787 1.00 87.25 86 TYR A C 1
ATOM 684 O O . TYR A 1 86 ? -13.928 2.134 -12.282 1.00 87.25 86 TYR A O 1
ATOM 692 N N . HIS A 1 87 ? -14.334 -0.082 -12.089 1.00 91.69 87 HIS A N 1
ATOM 693 C CA . HIS A 1 87 ? -14.245 -0.145 -10.627 1.00 91.69 87 HIS A CA 1
ATOM 694 C C . HIS A 1 87 ? -12.873 -0.609 -10.166 1.00 91.69 87 HIS A C 1
ATOM 696 O O . HIS A 1 87 ? -12.370 -0.105 -9.167 1.00 91.69 87 HIS A O 1
ATOM 702 N N . THR A 1 88 ? -12.227 -1.490 -10.933 1.00 94.88 88 THR A N 1
ATOM 703 C CA . THR A 1 88 ? -10.908 -2.025 -10.589 1.00 94.88 88 THR A CA 1
ATOM 704 C C . THR A 1 88 ? -9.914 -1.808 -11.725 1.00 94.88 88 THR A C 1
ATOM 706 O O . THR A 1 88 ? -10.179 -2.156 -12.881 1.00 94.88 88 THR A O 1
ATOM 709 N N . LEU A 1 89 ? -8.741 -1.285 -11.375 1.00 95.69 89 LEU A N 1
ATOM 710 C CA . LEU A 1 89 ? -7.573 -1.148 -12.236 1.00 95.69 89 LEU A CA 1
ATOM 711 C C . LEU A 1 89 ? -6.440 -2.004 -11.678 1.00 95.69 89 LEU A C 1
ATOM 713 O O . LEU A 1 89 ? -5.955 -1.759 -10.579 1.00 95.69 89 LEU A O 1
ATOM 717 N N . VAL A 1 90 ? -5.976 -2.979 -12.454 1.00 97.19 90 VAL A N 1
ATOM 718 C CA . VAL A 1 90 ? -4.749 -3.724 -12.151 1.00 97.19 90 VAL A CA 1
ATOM 719 C C . VAL A 1 90 ? -3.655 -3.229 -13.080 1.00 97.19 90 VAL A C 1
ATOM 721 O O . VAL A 1 90 ? -3.799 -3.301 -14.300 1.00 97.19 90 VAL A O 1
ATOM 724 N N . TYR A 1 91 ? -2.559 -2.738 -12.515 1.00 97.12 91 TYR A N 1
ATOM 725 C CA . TYR A 1 91 ? -1.406 -2.261 -13.262 1.00 97.12 91 TYR A CA 1
ATOM 726 C C . TYR A 1 91 ? -0.155 -3.054 -12.893 1.00 97.12 91 TYR A C 1
ATOM 728 O O . TYR A 1 91 ? 0.309 -3.028 -11.753 1.00 97.12 91 TYR A O 1
ATOM 736 N N . ARG A 1 92 ? 0.416 -3.740 -13.885 1.00 96.50 92 ARG A N 1
ATOM 737 C CA . ARG A 1 92 ? 1.741 -4.351 -13.809 1.00 96.50 92 ARG A CA 1
ATOM 738 C C . ARG A 1 92 ? 2.777 -3.270 -14.058 1.00 96.50 92 ARG A C 1
ATOM 740 O O . ARG A 1 92 ? 2.984 -2.850 -15.195 1.00 96.50 92 ARG A O 1
ATOM 747 N N . VAL A 1 93 ? 3.383 -2.795 -12.977 1.00 93.12 93 VAL A N 1
ATOM 748 C CA . VAL A 1 93 ? 4.218 -1.595 -12.994 1.00 93.12 93 VAL A CA 1
ATOM 749 C C . VAL A 1 93 ? 5.430 -1.813 -13.896 1.00 93.12 93 VAL A C 1
ATOM 751 O O . VAL A 1 93 ? 6.258 -2.683 -13.628 1.00 93.12 93 VAL A O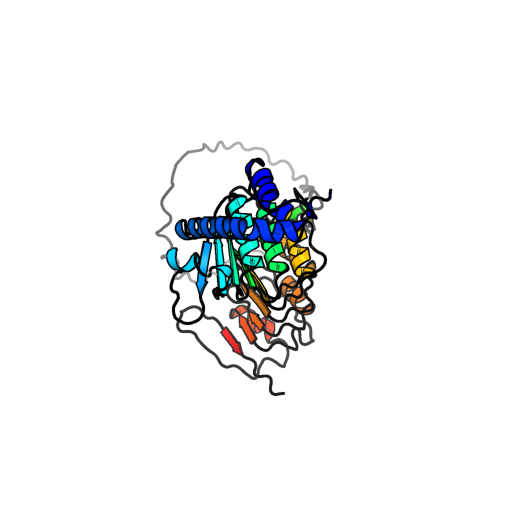 1
ATOM 754 N N . SER A 1 94 ? 5.535 -1.006 -14.954 1.00 90.94 94 SER A N 1
ATOM 755 C CA . SER A 1 94 ? 6.678 -0.997 -15.867 1.00 90.94 94 SER A CA 1
ATOM 756 C C . SER A 1 94 ? 7.648 0.148 -15.539 1.00 90.94 94 SER A C 1
ATOM 758 O O . SER A 1 94 ? 7.314 1.111 -14.842 1.00 90.94 94 SER A O 1
ATOM 760 N N . GLY A 1 95 ? 8.876 0.059 -16.057 1.00 86.38 95 GLY A N 1
ATOM 761 C CA . GLY A 1 95 ? 9.867 1.136 -15.976 1.00 86.38 95 GLY A CA 1
ATOM 762 C C . GLY A 1 95 ? 9.639 2.286 -16.969 1.00 86.38 95 GLY A C 1
ATOM 763 O O . GLY A 1 95 ? 10.343 3.299 -16.891 1.00 86.38 95 GLY A O 1
ATOM 764 N N . VAL A 1 96 ? 8.676 2.164 -17.890 1.00 92.38 96 VAL A N 1
ATOM 765 C CA . VAL A 1 96 ? 8.446 3.128 -18.977 1.00 92.38 96 VAL A CA 1
ATOM 766 C C . VAL A 1 96 ? 7.683 4.343 -18.446 1.00 92.38 96 VAL A C 1
ATOM 768 O O . VAL A 1 96 ? 6.643 4.229 -17.805 1.00 92.38 96 VAL A O 1
ATOM 771 N N . GLU A 1 97 ? 8.209 5.540 -18.699 1.00 90.44 97 GLU A N 1
ATOM 772 C CA . GLU A 1 97 ? 7.634 6.786 -18.175 1.00 90.44 97 GLU A CA 1
ATOM 773 C C . GLU A 1 97 ? 6.250 7.107 -18.753 1.00 90.44 97 GLU A C 1
ATOM 775 O O . GLU A 1 97 ? 5.357 7.528 -18.017 1.00 90.44 97 GLU A O 1
ATOM 780 N N . LYS A 1 98 ? 6.044 6.838 -20.047 1.00 90.44 98 LYS A N 1
ATOM 781 C CA . LYS A 1 98 ? 4.748 7.038 -20.702 1.00 90.44 98 LYS A CA 1
ATOM 782 C C . LYS A 1 98 ? 3.647 6.172 -20.075 1.00 90.44 98 LYS A C 1
ATOM 784 O O . LYS A 1 98 ? 2.546 6.669 -19.844 1.00 90.44 98 LYS A O 1
ATOM 789 N N . ASP A 1 99 ? 3.960 4.920 -19.724 1.00 93.56 99 ASP A N 1
ATOM 790 C CA . ASP A 1 99 ? 3.025 3.993 -19.068 1.00 93.56 99 ASP A CA 1
ATOM 791 C C . ASP A 1 99 ? 2.567 4.555 -17.720 1.00 93.56 99 ASP A C 1
ATOM 793 O O . ASP A 1 99 ? 1.370 4.684 -17.458 1.00 93.56 99 ASP A O 1
ATOM 797 N N . LEU A 1 100 ? 3.537 4.963 -16.894 1.00 91.94 100 LEU A N 1
ATOM 798 C CA . LEU A 1 100 ? 3.302 5.574 -15.591 1.00 91.94 100 LEU A CA 1
ATOM 799 C C . LEU A 1 100 ? 2.365 6.778 -15.696 1.00 91.94 100 LEU A C 1
ATOM 801 O O . LEU A 1 100 ? 1.417 6.911 -14.921 1.00 91.94 100 LEU A O 1
ATOM 805 N N . TRP A 1 101 ? 2.657 7.676 -16.630 1.00 90.50 101 TRP A N 1
ATOM 806 C CA . TRP A 1 101 ? 1.912 8.913 -16.773 1.00 90.50 101 TRP A CA 1
ATOM 807 C C . TRP A 1 101 ? 0.465 8.665 -17.225 1.00 90.50 101 TRP A C 1
ATOM 809 O O . TRP A 1 101 ? -0.466 9.214 -16.627 1.00 90.50 101 TRP A O 1
ATOM 819 N N . CYS A 1 102 ? 0.262 7.766 -18.192 1.00 91.81 102 CYS A N 1
ATOM 820 C CA . CYS A 1 102 ? -1.072 7.360 -18.633 1.00 91.81 102 CYS A CA 1
ATOM 821 C C . CYS A 1 102 ? -1.880 6.728 -17.489 1.00 91.81 102 CYS A C 1
ATOM 823 O O . CYS A 1 102 ? -3.039 7.085 -17.282 1.00 91.81 102 CYS A O 1
ATOM 825 N N . VAL A 1 103 ? -1.263 5.849 -16.692 1.00 94.19 103 VAL A N 1
ATOM 826 C CA . VAL A 1 103 ? -1.925 5.205 -15.546 1.00 94.19 103 VAL A CA 1
ATOM 827 C C . VAL A 1 103 ? -2.267 6.213 -14.450 1.00 94.19 103 VAL A C 1
ATOM 829 O O . VAL A 1 103 ? -3.390 6.204 -13.951 1.00 94.19 103 VAL A O 1
ATOM 832 N N . LYS A 1 104 ? -1.357 7.133 -14.103 1.00 93.94 104 LYS A N 1
ATOM 833 C CA . LYS A 1 104 ? -1.642 8.213 -13.139 1.00 93.94 104 LYS A CA 1
ATOM 834 C C . LYS A 1 104 ? -2.829 9.063 -13.585 1.00 93.94 104 LYS A C 1
ATOM 836 O O . LYS A 1 104 ? -3.692 9.390 -12.777 1.00 93.94 104 LYS A O 1
ATOM 841 N N . SER A 1 105 ? -2.872 9.410 -14.868 1.00 90.25 105 SER A N 1
ATOM 842 C CA . SER A 1 105 ? -3.970 10.177 -15.451 1.00 90.25 105 SER A CA 1
ATOM 843 C C . SER A 1 105 ? -5.297 9.419 -15.400 1.00 90.25 105 SER A C 1
ATOM 845 O O . SER A 1 105 ? -6.325 9.985 -15.029 1.00 90.25 105 SER A O 1
ATOM 847 N N . LEU A 1 106 ? -5.268 8.118 -15.699 1.00 92.00 106 LEU A N 1
ATOM 848 C CA . LEU A 1 106 ? -6.433 7.249 -15.596 1.00 92.00 106 LEU A CA 1
ATOM 849 C C . LEU A 1 106 ? -6.948 7.172 -14.150 1.00 92.00 106 LEU A C 1
ATOM 851 O O . LEU A 1 106 ? -8.139 7.375 -13.922 1.00 92.00 106 LEU A O 1
ATOM 855 N N . ILE A 1 107 ? -6.057 6.986 -13.170 1.00 94.44 107 ILE A N 1
ATOM 856 C CA . ILE A 1 107 ? -6.398 7.011 -11.737 1.00 94.44 107 ILE A CA 1
ATOM 857 C C . ILE A 1 107 ? -6.982 8.367 -11.335 1.00 94.44 107 ILE A C 1
ATOM 859 O O . ILE A 1 107 ? -7.927 8.405 -10.557 1.00 94.44 107 ILE A O 1
ATOM 863 N N . ALA A 1 108 ? -6.478 9.480 -11.862 1.00 91.25 108 ALA A N 1
ATOM 864 C CA . ALA A 1 108 ? -6.998 10.802 -11.523 1.00 91.25 108 ALA A CA 1
ATOM 865 C C . ALA A 1 108 ? -8.394 11.079 -12.115 1.00 91.25 108 ALA A C 1
ATOM 867 O O . ALA A 1 108 ? -9.169 11.818 -11.514 1.00 91.25 108 ALA A O 1
ATOM 868 N N . ARG A 1 109 ? -8.723 10.513 -13.287 1.00 88.69 109 ARG A N 1
ATOM 869 C CA . ARG A 1 109 ? -9.931 10.876 -14.056 1.00 88.69 109 ARG A CA 1
ATOM 870 C C . ARG A 1 109 ? -11.071 9.865 -14.000 1.00 88.69 109 ARG A C 1
ATOM 872 O O . ARG A 1 109 ? -12.214 10.245 -14.231 1.00 88.69 109 ARG A O 1
ATOM 879 N N . ALA A 1 110 ? -10.796 8.591 -13.734 1.00 90.62 110 ALA A N 1
ATOM 880 C CA . ALA A 1 110 ? -11.806 7.536 -13.827 1.00 90.62 110 ALA A CA 1
ATOM 881 C C . ALA A 1 110 ? -12.808 7.595 -12.664 1.00 90.62 110 ALA A C 1
ATOM 883 O O . ALA A 1 110 ? -12.581 6.919 -11.675 1.00 90.62 110 ALA A O 1
ATOM 884 N N . LEU A 1 111 ? -13.898 8.361 -12.753 1.00 89.75 111 LEU A N 1
ATOM 885 C CA . LEU A 1 111 ? -14.814 8.693 -11.640 1.00 89.75 111 LEU A CA 1
ATOM 886 C C . LEU A 1 111 ? -15.235 7.522 -10.728 1.00 89.75 111 LEU A C 1
ATOM 888 O O . LEU A 1 111 ? -15.308 7.697 -9.517 1.00 89.75 111 LEU A O 1
ATOM 892 N N . TYR A 1 112 ? -15.444 6.329 -11.285 1.00 91.31 112 TYR A N 1
ATOM 893 C CA . TYR A 1 112 ? -15.960 5.158 -10.559 1.00 91.31 112 TYR A CA 1
ATOM 894 C C . TYR A 1 112 ? -14.890 4.194 -10.034 1.00 91.31 112 TYR A C 1
ATOM 896 O O . TYR A 1 112 ? -15.226 3.192 -9.413 1.00 91.31 112 TYR A O 1
ATOM 904 N N . LEU A 1 113 ? -13.607 4.482 -10.265 1.00 93.75 113 LEU A N 1
ATOM 905 C CA . LEU A 1 113 ? -12.518 3.627 -9.800 1.00 93.75 113 LEU A CA 1
ATOM 906 C C . LEU A 1 113 ? -12.483 3.575 -8.267 1.00 93.75 113 LEU A C 1
ATOM 908 O O . LEU A 1 113 ? -12.338 4.604 -7.600 1.00 93.75 113 LEU A O 1
ATOM 912 N N . GLN A 1 114 ? -12.596 2.360 -7.747 1.00 95.44 114 GLN A N 1
ATOM 913 C CA . GLN A 1 114 ? -12.601 2.034 -6.326 1.00 95.44 114 GLN A CA 1
ATOM 914 C C . GLN A 1 114 ? -11.357 1.241 -5.947 1.00 95.44 114 GLN A C 1
ATOM 916 O O . GLN A 1 114 ? -10.783 1.512 -4.908 1.00 95.44 114 GLN A O 1
ATOM 921 N N . ASP A 1 115 ? -10.876 0.338 -6.797 1.00 97.12 115 ASP A N 1
ATOM 922 C CA . ASP A 1 115 ? -9.743 -0.528 -6.478 1.00 97.12 115 ASP A CA 1
ATOM 923 C C . ASP A 1 115 ? -8.587 -0.308 -7.451 1.00 97.12 115 ASP A C 1
ATOM 925 O O . ASP A 1 115 ? -8.738 -0.391 -8.673 1.00 97.12 115 ASP A O 1
ATOM 929 N N . VAL A 1 116 ? -7.395 -0.078 -6.909 1.00 97.88 116 VAL A N 1
ATOM 930 C CA . VAL A 1 116 ? -6.149 0.000 -7.673 1.00 97.88 116 VAL A CA 1
ATOM 931 C C . VAL A 1 116 ? -5.192 -1.063 -7.163 1.00 97.88 116 VAL A C 1
ATOM 933 O O . VAL A 1 116 ? -4.771 -1.027 -6.012 1.00 97.88 116 VAL A O 1
ATOM 936 N N . VAL A 1 117 ? -4.809 -1.997 -8.029 1.00 98.12 117 VAL A N 1
ATOM 937 C CA . VAL A 1 117 ? -3.859 -3.069 -7.717 1.00 98.12 117 VAL A CA 1
ATOM 938 C C . VAL A 1 117 ? -2.570 -2.841 -8.493 1.00 98.12 117 VAL A C 1
ATOM 940 O O . VAL A 1 117 ? -2.536 -2.956 -9.716 1.00 98.12 117 VAL A O 1
ATOM 943 N N . LEU A 1 118 ? -1.489 -2.549 -7.780 1.00 98.00 118 LEU A N 1
ATOM 944 C CA . LEU A 1 118 ? -0.144 -2.435 -8.324 1.00 98.00 118 LEU A CA 1
ATOM 945 C C . LEU A 1 118 ? 0.560 -3.789 -8.191 1.00 98.00 118 LEU A C 1
ATOM 947 O O . LEU A 1 118 ? 0.774 -4.285 -7.084 1.00 98.00 118 LEU A O 1
ATOM 951 N N . GLN A 1 119 ? 0.904 -4.390 -9.328 1.00 97.50 119 GLN A N 1
ATOM 952 C CA . GLN A 1 119 ? 1.650 -5.644 -9.414 1.00 97.50 119 GLN A CA 1
ATOM 953 C C . GLN A 1 119 ? 3.088 -5.356 -9.837 1.00 97.50 119 GLN A C 1
ATOM 955 O O . GLN A 1 119 ? 3.355 -4.912 -10.955 1.00 97.50 119 GLN A O 1
ATOM 960 N N . LEU A 1 120 ? 4.024 -5.614 -8.936 1.00 95.88 120 LEU A N 1
ATOM 961 C CA . LEU A 1 120 ? 5.450 -5.421 -9.141 1.00 95.88 120 LEU A CA 1
ATOM 962 C C . LEU A 1 120 ? 6.040 -6.744 -9.641 1.00 95.88 120 LEU A C 1
ATOM 964 O O . LEU A 1 120 ? 6.162 -7.703 -8.884 1.00 95.88 120 LEU A O 1
ATOM 968 N N . ALA A 1 121 ? 6.330 -6.814 -10.939 1.00 87.00 121 ALA A N 1
ATOM 969 C CA . ALA A 1 121 ? 6.886 -8.014 -11.581 1.00 87.00 121 ALA A CA 1
ATOM 970 C C . ALA A 1 121 ? 8.117 -7.723 -12.452 1.00 87.00 121 ALA A C 1
ATOM 972 O O . ALA A 1 121 ? 8.841 -8.635 -12.844 1.00 87.00 121 ALA A O 1
ATOM 973 N N . GLN A 1 122 ? 8.344 -6.454 -12.786 1.00 86.44 122 GLN A N 1
ATOM 974 C CA . GLN A 1 122 ? 9.441 -5.996 -13.629 1.00 86.44 122 GLN A CA 1
ATOM 975 C C . GLN A 1 122 ? 10.315 -5.016 -12.843 1.00 86.44 122 GLN A C 1
ATOM 977 O O . GLN A 1 122 ? 9.838 -4.426 -11.868 1.00 86.44 122 GLN A O 1
ATOM 982 N N . PRO A 1 123 ? 11.581 -4.817 -13.250 1.00 88.56 123 PRO A N 1
ATOM 983 C CA . PRO A 1 123 ? 12.390 -3.737 -12.707 1.00 88.56 123 PRO A CA 1
ATOM 984 C C . PRO A 1 123 ? 11.657 -2.410 -12.928 1.00 88.56 123 PRO A C 1
ATOM 986 O O . PRO A 1 123 ? 11.401 -1.993 -14.061 1.00 88.56 123 PRO A O 1
ATOM 989 N N . CYS A 1 124 ? 11.283 -1.758 -11.832 1.00 91.12 124 CYS A N 1
ATOM 990 C CA . CYS A 1 124 ? 10.637 -0.459 -11.850 1.00 91.12 124 CYS A CA 1
ATOM 991 C C . CYS A 1 124 ? 11.391 0.497 -10.927 1.00 91.12 124 CYS A C 1
ATOM 993 O O . CYS A 1 124 ? 11.973 0.114 -9.914 1.00 91.12 124 CYS A O 1
ATOM 995 N N . SER A 1 125 ? 11.411 1.766 -11.316 1.00 93.19 125 SER A N 1
ATOM 996 C CA . SER A 1 125 ? 12.036 2.818 -10.524 1.00 93.19 125 SER A CA 1
ATOM 997 C C . SER A 1 125 ? 11.173 3.094 -9.289 1.00 93.19 125 SER A C 1
ATOM 999 O O . SER A 1 125 ? 9.982 3.390 -9.417 1.00 93.19 125 SER A O 1
ATOM 1001 N N . LEU A 1 126 ? 11.764 3.022 -8.095 1.00 95.12 126 LEU A N 1
ATOM 1002 C CA . LEU A 1 126 ? 11.069 3.287 -6.831 1.00 95.12 126 LEU A CA 1
ATOM 1003 C C . LEU A 1 126 ? 10.405 4.686 -6.787 1.00 95.12 126 LEU A C 1
ATOM 1005 O O . LEU A 1 126 ? 9.233 4.755 -6.405 1.00 95.12 126 LEU A O 1
ATOM 1009 N N . PRO A 1 127 ? 11.041 5.781 -7.268 1.00 95.38 127 PRO A N 1
ATOM 1010 C CA . PRO A 1 127 ? 10.367 7.074 -7.429 1.00 95.38 127 PRO A CA 1
ATOM 1011 C C . PRO A 1 127 ? 9.095 7.013 -8.285 1.00 95.38 127 PRO A C 1
ATOM 1013 O O . PRO A 1 127 ? 8.095 7.662 -7.974 1.00 95.38 127 PRO A O 1
ATOM 1016 N N . LYS A 1 128 ? 9.105 6.212 -9.360 1.00 93.81 128 LYS A N 1
ATOM 1017 C CA . LYS A 1 128 ? 7.942 6.044 -10.242 1.00 93.81 128 LYS A CA 1
ATOM 1018 C C . LYS A 1 128 ? 6.809 5.314 -9.527 1.00 93.81 128 LYS A C 1
ATOM 1020 O O . LYS A 1 128 ? 5.669 5.761 -9.614 1.00 93.81 128 LYS A O 1
ATOM 1025 N N . LEU A 1 129 ? 7.114 4.248 -8.783 1.00 96.12 129 LEU A N 1
ATOM 1026 C CA . LEU A 1 129 ? 6.129 3.550 -7.954 1.00 96.12 129 LEU A CA 1
ATOM 1027 C C . LEU A 1 129 ? 5.499 4.501 -6.927 1.00 96.12 129 LEU A C 1
ATOM 1029 O O . LEU A 1 129 ? 4.274 4.600 -6.847 1.00 96.12 129 LEU A O 1
ATOM 1033 N N . ALA A 1 130 ? 6.326 5.258 -6.205 1.00 96.94 130 ALA A N 1
ATOM 1034 C CA . ALA A 1 130 ? 5.854 6.236 -5.232 1.00 96.94 130 ALA A CA 1
ATOM 1035 C C . ALA A 1 130 ? 4.924 7.282 -5.862 1.00 96.94 130 ALA A C 1
ATOM 1037 O O . ALA A 1 130 ? 3.889 7.613 -5.289 1.00 96.94 130 ALA A O 1
ATOM 1038 N N . ALA A 1 131 ? 5.218 7.743 -7.082 1.00 95.56 131 ALA A N 1
ATOM 1039 C CA . ALA A 1 131 ? 4.359 8.683 -7.796 1.00 95.56 131 ALA A CA 1
ATOM 1040 C C . ALA A 1 131 ? 2.954 8.127 -8.115 1.00 95.56 131 ALA A C 1
ATOM 1042 O O . ALA A 1 131 ? 2.002 8.909 -8.177 1.00 95.56 131 ALA A O 1
ATOM 1043 N N . ILE A 1 132 ? 2.802 6.810 -8.314 1.00 96.62 132 ILE A N 1
ATOM 1044 C CA . ILE A 1 132 ? 1.483 6.163 -8.478 1.00 96.62 132 ILE A CA 1
ATOM 1045 C C . ILE A 1 132 ? 0.774 6.052 -7.138 1.00 96.62 132 ILE A C 1
ATOM 1047 O O . ILE A 1 132 ? -0.409 6.370 -7.047 1.00 96.62 132 ILE A O 1
ATOM 1051 N N . ILE A 1 133 ? 1.496 5.630 -6.098 1.00 97.69 133 ILE A N 1
ATOM 1052 C CA . ILE A 1 133 ? 0.945 5.518 -4.746 1.00 97.69 133 ILE A CA 1
ATOM 1053 C C . ILE A 1 133 ? 0.420 6.885 -4.287 1.00 97.69 133 ILE A C 1
ATOM 1055 O O . ILE A 1 133 ? -0.697 6.966 -3.789 1.00 97.69 133 ILE A O 1
ATOM 1059 N N . ILE A 1 134 ? 1.160 7.970 -4.549 1.00 96.81 134 ILE A N 1
ATOM 1060 C CA . ILE A 1 134 ? 0.711 9.348 -4.301 1.00 96.81 134 ILE A CA 1
ATOM 1061 C C . ILE A 1 134 ? -0.588 9.648 -5.056 1.00 96.81 134 ILE A C 1
ATOM 1063 O O . ILE A 1 134 ? -1.530 10.163 -4.460 1.00 96.81 134 ILE A O 1
ATOM 1067 N N . ALA A 1 135 ? -0.667 9.312 -6.348 1.00 96.19 135 ALA A N 1
ATOM 1068 C CA . ALA A 1 135 ? -1.876 9.541 -7.141 1.00 96.19 135 ALA A CA 1
ATOM 1069 C C . ALA A 1 135 ? -3.097 8.798 -6.566 1.00 96.19 135 ALA A C 1
ATOM 1071 O O . ALA A 1 135 ? -4.192 9.354 -6.547 1.00 96.19 135 ALA A O 1
ATOM 1072 N N . CYS A 1 136 ? -2.903 7.583 -6.044 1.00 97.56 136 CYS A N 1
ATOM 1073 C CA . CYS A 1 136 ? -3.953 6.833 -5.352 1.00 97.56 136 CYS A CA 1
ATOM 1074 C C . CYS A 1 136 ? -4.316 7.482 -4.012 1.00 97.56 136 CYS A C 1
ATOM 1076 O O . CYS A 1 136 ? -5.490 7.637 -3.699 1.00 97.56 136 CYS A O 1
ATOM 1078 N N . ALA A 1 137 ? -3.319 7.919 -3.239 1.00 96.94 137 ALA A N 1
ATOM 1079 C CA . ALA A 1 137 ? -3.525 8.487 -1.910 1.00 96.94 137 ALA A CA 1
ATOM 1080 C C . ALA A 1 137 ? -4.237 9.851 -1.914 1.00 96.94 137 ALA A C 1
ATOM 1082 O O . ALA A 1 137 ? -4.798 10.260 -0.896 1.00 96.94 137 ALA A O 1
ATOM 1083 N N . PHE A 1 138 ? -4.241 10.548 -3.051 1.00 95.25 138 PHE A N 1
ATOM 1084 C CA . PHE A 1 138 ? -5.017 11.770 -3.265 1.00 95.25 138 PHE A CA 1
ATOM 1085 C C . PHE A 1 138 ? -6.478 11.535 -3.621 1.00 95.25 138 PHE A C 1
ATOM 1087 O O . PHE A 1 138 ? -7.258 12.490 -3.668 1.00 95.25 138 PHE A O 1
ATOM 1094 N N . ARG A 1 139 ? -6.854 10.292 -3.901 1.00 94.31 139 ARG A N 1
ATOM 1095 C CA . ARG A 1 139 ? -8.169 9.989 -4.422 1.00 94.31 139 ARG A CA 1
ATOM 1096 C C . ARG A 1 139 ? -9.057 9.388 -3.343 1.00 94.31 139 ARG A C 1
ATOM 1098 O O . ARG A 1 139 ? -8.765 8.339 -2.779 1.00 94.31 139 ARG A O 1
ATOM 1105 N N . GLN A 1 140 ? -10.168 10.067 -3.075 1.00 94.94 140 GLN A N 1
ATOM 1106 C CA . GLN A 1 140 ? -11.143 9.615 -2.094 1.00 94.94 140 GLN A CA 1
ATOM 1107 C C . GLN A 1 140 ? -11.823 8.322 -2.563 1.00 94.94 140 GLN A C 1
ATOM 1109 O O . GLN A 1 140 ? -12.159 8.182 -3.739 1.00 94.94 140 GLN A O 1
ATOM 1114 N N . GLY A 1 141 ? -12.029 7.392 -1.631 1.00 94.00 141 GLY A N 1
ATOM 1115 C CA . GLY A 1 141 ? -12.740 6.136 -1.884 1.00 94.00 141 GLY A CA 1
ATOM 1116 C C . GLY A 1 141 ? -11.937 5.076 -2.640 1.00 94.00 141 GLY A C 1
ATOM 1117 O O . GLY A 1 141 ? -12.480 4.008 -2.900 1.00 94.00 141 GLY A O 1
ATOM 1118 N N . VAL A 1 142 ? -10.666 5.339 -2.972 1.00 96.38 142 VAL A N 1
ATOM 1119 C CA . VAL A 1 142 ? -9.793 4.329 -3.581 1.00 96.38 142 VAL A CA 1
ATOM 1120 C C . VAL A 1 142 ? -9.179 3.428 -2.515 1.00 96.38 142 VAL A C 1
ATOM 1122 O O . VAL A 1 142 ? -8.642 3.901 -1.512 1.00 96.38 142 VAL A O 1
ATOM 1125 N N . GLN A 1 143 ? -9.221 2.129 -2.779 1.00 97.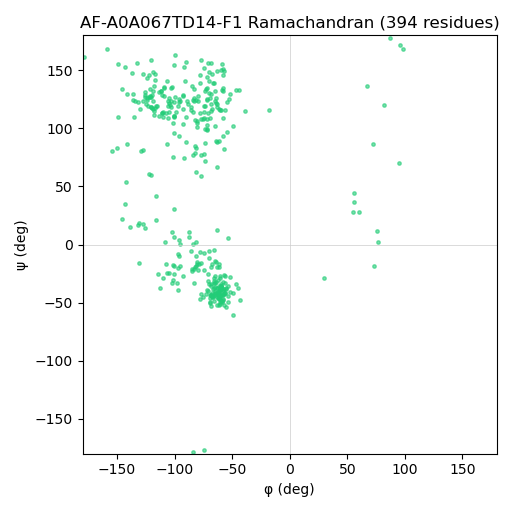81 143 GLN A N 1
ATOM 1126 C CA . GLN A 1 143 ? -8.479 1.081 -2.107 1.00 97.81 143 GLN A CA 1
ATOM 1127 C C . GLN A 1 143 ? -7.228 0.777 -2.921 1.00 97.81 143 GLN A C 1
ATOM 1129 O O . GLN A 1 143 ? -7.293 0.491 -4.120 1.00 97.81 143 GLN A O 1
ATOM 1134 N N . LEU A 1 144 ? -6.071 0.851 -2.276 1.00 98.44 144 LEU A N 1
ATOM 1135 C CA . LEU A 1 144 ? -4.795 0.588 -2.925 1.00 98.44 144 LEU A CA 1
ATOM 1136 C C . LEU A 1 144 ? -4.255 -0.766 -2.476 1.00 98.44 144 LEU A C 1
ATOM 1138 O O . LEU A 1 144 ? -4.016 -0.964 -1.295 1.00 98.44 144 LEU A O 1
ATOM 1142 N N . THR A 1 145 ? -3.985 -1.666 -3.417 1.00 98.56 145 THR A N 1
ATOM 1143 C CA . THR A 1 145 ? -3.229 -2.900 -3.182 1.00 98.56 145 THR A CA 1
ATOM 1144 C C . THR A 1 145 ? -1.856 -2.799 -3.836 1.00 98.56 145 THR A C 1
ATOM 1146 O O . THR A 1 145 ? -1.767 -2.525 -5.030 1.00 98.56 145 THR A O 1
ATOM 1149 N N . VAL A 1 146 ? -0.781 -3.056 -3.094 1.00 98.12 146 VAL A N 1
ATOM 1150 C CA . VAL A 1 146 ? 0.591 -3.122 -3.623 1.00 98.12 146 VAL A CA 1
ATOM 1151 C C . VAL A 1 146 ? 1.148 -4.518 -3.390 1.00 98.12 146 VAL A C 1
ATOM 1153 O O . VAL A 1 146 ? 1.309 -4.933 -2.249 1.00 98.12 146 VAL A O 1
ATOM 1156 N N . SER A 1 147 ? 1.455 -5.236 -4.466 1.00 97.75 147 SER A N 1
ATOM 1157 C CA . SER A 1 147 ? 1.870 -6.643 -4.435 1.00 97.75 147 SER A CA 1
ATOM 1158 C C . SER A 1 147 ? 3.104 -6.888 -5.300 1.00 97.75 147 SER A C 1
ATOM 1160 O O . SER A 1 147 ? 3.348 -6.157 -6.261 1.00 97.75 147 SER A O 1
ATOM 1162 N N . GLY A 1 148 ? 3.852 -7.947 -4.990 1.00 95.50 148 GLY A N 1
ATOM 1163 C CA . GLY A 1 148 ? 5.031 -8.366 -5.752 1.00 95.50 148 GLY A CA 1
ATOM 1164 C C . GLY A 1 148 ? 6.339 -7.689 -5.332 1.00 95.50 148 GLY A C 1
ATOM 1165 O O . GLY A 1 148 ? 6.384 -6.849 -4.433 1.00 95.50 148 GLY A O 1
ATOM 1166 N N . THR A 1 149 ? 7.435 -8.074 -5.976 1.00 93.94 149 THR A N 1
ATOM 1167 C CA . THR A 1 149 ? 8.790 -7.621 -5.637 1.00 93.94 149 THR A CA 1
ATOM 1168 C C . THR A 1 149 ? 9.458 -6.949 -6.828 1.00 93.94 149 THR A C 1
ATOM 1170 O O . THR A 1 149 ? 9.245 -7.312 -7.984 1.00 93.94 149 THR A O 1
ATOM 1173 N N . ILE A 1 150 ? 10.281 -5.937 -6.552 1.00 92.31 150 ILE A N 1
ATOM 1174 C CA . ILE A 1 150 ? 11.062 -5.265 -7.592 1.00 92.31 150 ILE A CA 1
ATOM 1175 C C . ILE A 1 150 ? 12.356 -6.045 -7.800 1.00 92.31 150 ILE A C 1
ATOM 1177 O O . ILE A 1 150 ? 13.173 -6.178 -6.889 1.00 92.31 150 ILE A O 1
ATOM 1181 N N . LEU A 1 151 ? 12.545 -6.559 -9.013 1.00 89.06 151 LEU A N 1
ATOM 1182 C CA . LEU A 1 151 ? 13.779 -7.237 -9.398 1.00 89.06 151 LEU A CA 1
ATOM 1183 C C . LEU A 1 151 ? 14.934 -6.230 -9.466 1.00 89.06 151 LEU A C 1
ATOM 1185 O O . LEU A 1 151 ? 14.816 -5.196 -10.122 1.00 89.06 151 LEU A O 1
ATOM 1189 N N . GLY A 1 152 ? 16.052 -6.555 -8.813 1.00 83.00 152 GLY A N 1
ATOM 1190 C CA . GLY A 1 152 ? 17.275 -5.744 -8.845 1.00 83.00 152 GLY A CA 1
ATOM 1191 C C . GLY A 1 152 ? 17.240 -4.470 -7.993 1.00 83.00 152 GLY A C 1
ATOM 1192 O O . GLY A 1 152 ? 18.121 -3.632 -8.153 1.00 83.00 152 GLY A O 1
ATOM 1193 N N . GLY A 1 153 ? 16.238 -4.308 -7.123 1.00 79.88 153 GLY A N 1
ATOM 1194 C CA . GLY A 1 153 ? 16.177 -3.202 -6.166 1.00 79.88 153 GLY A CA 1
ATOM 1195 C C . GLY A 1 153 ? 16.958 -3.466 -4.876 1.00 79.88 153 GLY A C 1
ATOM 1196 O O . GLY A 1 153 ? 17.558 -4.528 -4.688 1.00 79.88 153 GLY A O 1
ATOM 1197 N N . GLU A 1 154 ? 16.899 -2.492 -3.966 1.00 86.50 154 GLU A N 1
ATOM 1198 C CA . GLU A 1 154 ? 17.334 -2.649 -2.578 1.00 86.50 154 GLU A CA 1
ATOM 1199 C C . GLU A 1 154 ? 16.770 -3.954 -1.996 1.00 86.50 154 GLU A C 1
ATOM 1201 O O . GLU A 1 154 ? 15.587 -4.260 -2.144 1.00 86.50 154 GLU A O 1
ATOM 1206 N N . SER A 1 155 ? 17.619 -4.742 -1.338 1.00 83.25 155 SER A N 1
ATOM 1207 C CA . SER A 1 155 ? 17.188 -5.970 -0.668 1.00 83.25 155 SER A CA 1
ATOM 1208 C C . SER A 1 155 ? 17.175 -5.790 0.847 1.00 83.25 155 SER A C 1
ATOM 1210 O O . SER A 1 155 ? 18.100 -5.212 1.432 1.00 83.25 155 SER A O 1
ATOM 1212 N N . GLY A 1 156 ? 16.157 -6.355 1.488 1.00 86.50 156 GLY A N 1
ATOM 1213 C CA . GLY A 1 156 ? 15.991 -6.328 2.938 1.00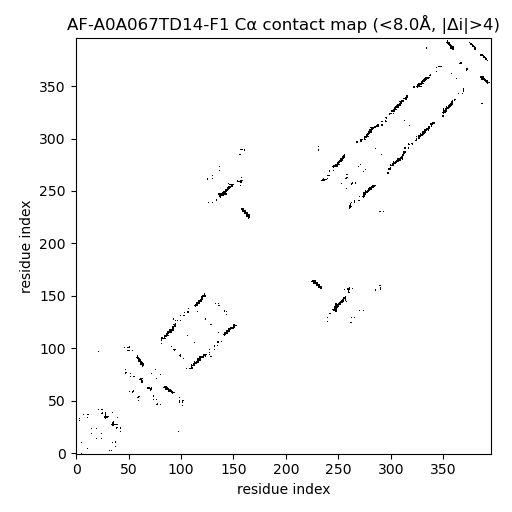 86.50 156 GLY A CA 1
ATOM 1214 C C . GLY A 1 156 ? 15.075 -5.206 3.423 1.00 86.50 156 GLY A C 1
ATOM 1215 O O . GLY A 1 156 ? 14.627 -4.361 2.655 1.00 86.50 156 GLY A O 1
ATOM 1216 N N . GLY A 1 157 ? 14.760 -5.252 4.716 1.00 92.00 157 GLY A N 1
ATOM 1217 C CA . GLY A 1 157 ? 13.897 -4.267 5.359 1.00 92.00 157 GLY A CA 1
ATOM 1218 C C . GLY A 1 157 ? 14.573 -2.907 5.588 1.00 92.00 157 GLY A C 1
ATOM 1219 O O . GLY A 1 157 ? 15.743 -2.713 5.242 1.00 92.00 157 GLY A O 1
ATOM 1220 N N . PRO A 1 158 ? 13.857 -1.973 6.231 1.00 95.81 158 PRO A N 1
ATOM 1221 C CA . PRO A 1 158 ? 14.314 -0.595 6.426 1.00 95.81 158 PRO A CA 1
ATOM 1222 C C . PRO A 1 158 ? 15.407 -0.439 7.492 1.00 95.81 158 PRO A C 1
ATOM 1224 O O . PRO A 1 158 ? 15.992 0.634 7.634 1.00 95.81 158 PRO A O 1
ATOM 1227 N N . PHE A 1 159 ? 15.716 -1.507 8.228 1.00 96.56 159 PHE A N 1
ATOM 1228 C CA . PHE A 1 159 ? 16.689 -1.509 9.314 1.00 96.56 159 PHE A CA 1
ATOM 1229 C C . PHE A 1 159 ? 17.769 -2.565 9.081 1.00 96.56 159 PHE A C 1
ATOM 1231 O O . PHE A 1 159 ? 17.494 -3.675 8.620 1.00 96.56 159 PHE A O 1
ATOM 1238 N N . THR A 1 160 ? 19.000 -2.239 9.463 1.00 95.25 160 THR A N 1
ATOM 1239 C CA . THR A 1 160 ? 20.076 -3.215 9.641 1.00 95.25 160 THR A CA 1
ATOM 1240 C C . THR A 1 160 ? 20.128 -3.607 11.112 1.00 95.25 160 THR A C 1
ATOM 1242 O O . THR A 1 160 ? 20.281 -2.746 11.977 1.00 95.25 160 THR A O 1
ATOM 1245 N N . ILE A 1 161 ? 20.002 -4.902 11.396 1.00 94.81 161 ILE A N 1
ATOM 1246 C CA . ILE A 1 161 ? 20.080 -5.427 12.761 1.00 94.81 161 ILE A CA 1
ATOM 1247 C C . ILE A 1 161 ? 21.540 -5.736 13.086 1.00 94.81 161 ILE A C 1
ATOM 1249 O O . ILE A 1 161 ? 22.179 -6.529 12.394 1.00 94.81 161 ILE A O 1
ATOM 1253 N N . GLN A 1 162 ? 22.064 -5.096 14.127 1.00 95.00 162 GLN A N 1
ATOM 1254 C CA . GLN A 1 162 ? 23.418 -5.294 14.627 1.00 95.00 162 GLN A CA 1
ATOM 1255 C C . GLN A 1 162 ? 23.363 -5.953 16.003 1.00 95.00 162 GLN A C 1
ATOM 1257 O O . GLN A 1 162 ? 22.618 -5.537 16.892 1.00 95.00 162 GLN A O 1
ATOM 1262 N N . PHE A 1 163 ? 24.172 -6.992 16.171 1.00 91.25 163 PHE A N 1
ATOM 1263 C CA . PHE A 1 163 ? 24.288 -7.728 17.417 1.00 91.25 163 PHE A CA 1
ATOM 1264 C C . PHE A 1 163 ? 25.626 -7.389 18.063 1.00 91.25 163 PHE A C 1
ATOM 1266 O O . PHE A 1 163 ? 26.675 -7.763 17.540 1.00 91.25 163 PHE A O 1
ATOM 1273 N N . HIS A 1 164 ? 25.594 -6.714 19.207 1.00 89.69 164 HIS A N 1
ATOM 1274 C CA . HIS A 1 164 ? 26.794 -6.490 20.002 1.00 89.69 164 HIS A CA 1
ATOM 1275 C C . HIS A 1 164 ? 26.809 -7.498 21.149 1.00 89.69 164 HIS A C 1
ATOM 1277 O O . HIS A 1 164 ? 25.996 -7.412 22.071 1.00 89.69 164 HIS A O 1
ATOM 1283 N N . SER A 1 165 ? 27.733 -8.465 21.109 1.00 84.94 165 SER A N 1
ATOM 1284 C CA . SER A 1 165 ? 28.080 -9.191 22.330 1.00 84.94 165 SER A CA 1
ATOM 1285 C C . SER A 1 165 ? 28.942 -8.258 23.169 1.00 84.94 165 SER A C 1
ATOM 1287 O O . SER A 1 165 ? 30.086 -7.968 22.808 1.00 84.94 165 SER A O 1
ATOM 1289 N N . SER A 1 166 ? 28.381 -7.740 24.257 1.00 71.88 166 SER A N 1
ATOM 1290 C CA . SER A 1 166 ? 29.191 -7.096 25.278 1.00 71.88 166 SER A CA 1
ATOM 1291 C C . SER A 1 166 ? 30.158 -8.151 25.813 1.00 71.88 166 SER A C 1
ATOM 1293 O O . SER A 1 166 ? 29.734 -9.159 26.362 1.00 71.88 166 SER A O 1
ATOM 1295 N N . GLU A 1 167 ? 31.443 -7.905 25.580 1.00 68.94 167 GLU A N 1
ATOM 1296 C CA . GLU A 1 167 ? 32.591 -8.628 26.122 1.00 68.94 167 GLU A CA 1
ATOM 1297 C C . GLU A 1 167 ? 32.985 -9.937 25.426 1.00 68.94 167 GLU A C 1
ATOM 1299 O O . GLU A 1 167 ? 32.286 -10.951 25.392 1.00 68.94 167 GLU A O 1
ATOM 1304 N N . SER A 1 168 ? 34.226 -9.911 24.936 1.00 57.12 168 SER A N 1
ATOM 1305 C CA . SER A 1 168 ? 35.086 -11.078 24.888 1.00 57.12 168 SER A CA 1
ATOM 1306 C C . SER A 1 168 ? 35.067 -11.725 26.269 1.00 57.12 168 SER A C 1
ATOM 1308 O O . SER A 1 168 ? 35.739 -11.249 27.187 1.00 57.12 168 SER A O 1
ATOM 1310 N N . LEU A 1 169 ? 34.316 -12.813 26.425 1.00 57.19 169 LEU A N 1
ATOM 1311 C CA . LEU A 1 169 ? 34.588 -13.762 27.490 1.00 57.19 169 LEU A CA 1
ATOM 1312 C C . LEU A 1 169 ? 36.033 -14.221 27.273 1.00 57.19 169 LEU A C 1
ATOM 1314 O O . LEU A 1 169 ? 36.301 -15.128 26.485 1.00 57.19 169 LEU A O 1
ATOM 1318 N N . LEU A 1 170 ? 36.980 -13.556 27.940 1.00 51.94 170 LEU A N 1
ATOM 1319 C CA . LEU A 1 170 ? 38.274 -14.132 28.239 1.00 51.94 170 LEU A CA 1
ATOM 1320 C C . LEU A 1 170 ? 37.941 -15.334 29.107 1.00 51.94 170 LEU A C 1
ATOM 1322 O O . LEU A 1 170 ? 37.826 -15.234 30.327 1.00 51.94 170 LEU A O 1
ATOM 1326 N N . ILE A 1 171 ? 37.711 -16.471 28.454 1.00 57.22 171 ILE A N 1
ATOM 1327 C CA . ILE A 1 171 ? 37.724 -17.765 29.106 1.00 57.22 171 ILE A CA 1
ATOM 1328 C C . ILE A 1 171 ? 39.163 -17.899 29.593 1.00 57.22 171 ILE A C 1
ATOM 1330 O O . ILE A 1 171 ? 40.048 -18.360 28.873 1.00 57.22 171 ILE A O 1
ATOM 1334 N N . ALA A 1 172 ? 39.420 -17.400 30.801 1.00 51.94 172 ALA A N 1
ATOM 1335 C CA . ALA A 1 172 ? 40.607 -17.726 31.549 1.00 51.94 172 ALA A CA 1
ATOM 1336 C C . ALA A 1 172 ? 40.486 -19.218 31.831 1.00 51.94 172 ALA A C 1
ATOM 1338 O O . ALA A 1 172 ? 39.881 -19.642 32.815 1.00 51.94 172 ALA A O 1
ATOM 1339 N N . PHE A 1 173 ? 40.997 -20.029 30.905 1.00 60.28 173 PHE A N 1
ATOM 1340 C CA . PHE A 1 173 ? 41.213 -21.432 31.176 1.00 60.28 173 PHE A CA 1
ATOM 1341 C C . PHE A 1 173 ? 42.067 -21.474 32.444 1.00 60.28 173 PHE A C 1
ATOM 1343 O O . PHE A 1 173 ? 43.140 -20.853 32.458 1.00 60.28 173 PHE A O 1
ATOM 1350 N N . PRO A 1 174 ? 41.621 -22.145 33.523 1.00 56.50 174 PRO A N 1
ATOM 1351 C CA . PRO A 1 174 ? 42.529 -22.424 34.619 1.00 56.50 174 PRO A CA 1
ATOM 1352 C C . PRO A 1 174 ? 43.754 -23.080 33.986 1.00 56.50 174 PRO A C 1
ATOM 1354 O O . PRO A 1 174 ? 43.597 -23.973 33.150 1.00 56.50 174 PRO A O 1
ATOM 1357 N N . LYS A 1 175 ? 44.956 -22.579 34.303 1.00 57.69 175 LYS A N 1
ATOM 1358 C CA . LYS A 1 175 ? 46.237 -23.174 33.895 1.00 57.69 175 LYS A CA 1
ATOM 1359 C C . LYS A 1 175 ? 46.270 -24.620 34.406 1.00 57.69 175 LYS A C 1
ATOM 1361 O O . LYS A 1 175 ? 46.797 -24.903 35.474 1.00 57.69 175 LYS A O 1
ATOM 1366 N N . GLY A 1 176 ? 45.643 -25.524 33.664 1.00 51.44 176 GLY A N 1
ATOM 1367 C CA . GLY A 1 176 ? 45.703 -26.954 33.860 1.00 51.44 176 GLY A CA 1
ATOM 1368 C C . GLY A 1 176 ? 47.087 -27.398 33.435 1.00 51.44 176 GLY A C 1
ATOM 1369 O O . GLY A 1 176 ? 47.540 -27.085 32.332 1.00 51.44 176 GLY A O 1
ATOM 1370 N N . ASN A 1 177 ? 47.774 -28.068 34.350 1.00 54.47 177 ASN A N 1
ATOM 1371 C CA . ASN A 1 177 ? 49.097 -28.631 34.147 1.00 54.47 177 ASN A CA 1
ATOM 1372 C C . ASN A 1 177 ? 49.192 -29.350 32.795 1.00 54.47 177 ASN A C 1
ATOM 1374 O O . ASN A 1 177 ? 48.312 -30.134 32.440 1.00 54.47 177 ASN A O 1
ATOM 1378 N N . LYS A 1 178 ? 50.275 -29.057 32.062 1.00 50.66 178 LYS A N 1
ATOM 1379 C CA . LYS A 1 178 ? 50.653 -29.673 30.784 1.00 50.66 178 LYS A CA 1
ATOM 1380 C C . LYS A 1 178 ? 50.347 -31.180 30.782 1.00 50.66 178 LYS A C 1
ATOM 1382 O O . LYS A 1 178 ? 51.031 -31.918 31.491 1.00 50.66 178 LYS A O 1
ATOM 1387 N N . PRO A 1 179 ? 49.415 -31.666 29.947 1.00 49.38 179 PRO A N 1
ATOM 1388 C CA . PRO A 1 179 ? 49.409 -33.057 29.547 1.00 49.38 179 PRO A CA 1
ATOM 1389 C C . PRO A 1 179 ? 50.543 -33.250 28.542 1.00 49.38 179 PRO A C 1
ATOM 1391 O O . PRO A 1 179 ? 50.596 -32.614 27.488 1.00 49.38 179 PRO A O 1
ATOM 1394 N N . THR A 1 180 ? 51.477 -34.113 28.911 1.00 52.75 180 THR A N 1
ATOM 1395 C CA . THR A 1 180 ? 52.568 -34.602 28.079 1.00 52.75 180 THR A CA 1
ATOM 1396 C C . THR A 1 180 ? 52.005 -35.160 26.772 1.00 52.75 180 THR A C 1
ATOM 1398 O O . THR A 1 180 ? 51.116 -36.008 26.759 1.00 52.75 180 THR A O 1
ATOM 1401 N N . SER A 1 181 ? 52.517 -34.646 25.660 1.00 47.25 181 SER A N 1
ATOM 1402 C CA . SER A 1 181 ? 52.151 -35.016 24.298 1.00 47.25 181 SER A CA 1
ATOM 1403 C C . SER A 1 181 ? 52.447 -36.490 24.003 1.00 47.25 181 SER A C 1
ATOM 1405 O O . SER A 1 181 ? 53.613 -36.877 23.944 1.00 47.25 181 SER A O 1
ATOM 1407 N N . ALA A 1 182 ? 51.410 -37.280 23.721 1.00 50.50 182 ALA A N 1
ATOM 1408 C CA . ALA A 1 182 ? 51.533 -38.528 22.974 1.00 50.50 182 ALA A CA 1
ATOM 1409 C C . ALA A 1 182 ? 50.982 -38.306 21.559 1.00 50.50 182 ALA A C 1
ATOM 1411 O O . ALA A 1 182 ? 49.788 -38.105 21.337 1.00 50.50 182 ALA A O 1
ATOM 1412 N N . THR A 1 183 ? 51.893 -38.289 20.595 1.00 50.59 183 THR A N 1
ATOM 1413 C CA . THR A 1 183 ? 51.637 -38.178 19.163 1.00 50.59 183 THR A CA 1
ATOM 1414 C C . THR A 1 183 ? 50.980 -39.456 18.642 1.00 50.59 183 THR A C 1
ATOM 1416 O O . THR A 1 183 ? 51.635 -40.482 18.485 1.00 50.59 183 THR A O 1
ATOM 1419 N N . SER A 1 184 ? 49.692 -39.401 18.297 1.00 45.09 184 SER A N 1
ATOM 1420 C CA . SER A 1 184 ? 49.077 -40.419 17.436 1.00 45.09 184 SER A CA 1
ATOM 1421 C C . SER A 1 184 ? 48.667 -39.794 16.102 1.00 45.09 184 SER A C 1
ATOM 1423 O O . SER A 1 184 ? 47.792 -38.937 15.999 1.00 45.09 184 SER A O 1
ATOM 1425 N N . LYS A 1 185 ? 49.387 -40.201 15.054 1.00 49.81 185 LYS A N 1
ATOM 1426 C CA . LYS A 1 185 ? 49.114 -39.873 13.654 1.00 49.81 185 LYS A CA 1
ATOM 1427 C C . LYS A 1 185 ? 47.866 -40.637 13.210 1.00 49.81 185 LYS A C 1
ATOM 1429 O O . LYS A 1 185 ? 47.966 -41.804 12.837 1.00 49.81 185 LYS A O 1
ATOM 1434 N N . VAL A 1 186 ? 46.704 -39.989 13.205 1.00 44.25 186 VAL A N 1
ATOM 1435 C CA . VAL A 1 186 ? 45.507 -40.540 12.557 1.00 44.25 186 VAL A CA 1
ATOM 1436 C C . VAL A 1 186 ? 45.483 -40.075 11.103 1.00 44.25 186 VAL A C 1
ATOM 1438 O O . VAL A 1 186 ? 45.304 -38.898 10.798 1.00 44.25 186 VAL A O 1
ATOM 1441 N N . LYS A 1 187 ? 45.724 -41.030 10.200 1.00 43.69 187 LYS A N 1
ATOM 1442 C CA . LYS A 1 187 ? 45.650 -40.870 8.744 1.00 43.69 187 LYS A CA 1
ATOM 1443 C C . LYS A 1 187 ? 44.212 -40.563 8.325 1.00 43.69 187 LYS A C 1
ATOM 1445 O O . LYS A 1 187 ? 43.308 -41.359 8.578 1.00 43.69 187 LYS A O 1
ATOM 1450 N N . SER A 1 188 ? 44.025 -39.447 7.630 1.00 38.41 188 SER A N 1
ATOM 1451 C CA . SER A 1 188 ? 42.794 -39.129 6.916 1.00 38.41 188 SER A CA 1
ATOM 1452 C C . SER A 1 188 ? 42.578 -40.124 5.768 1.00 38.41 188 SER A C 1
ATOM 1454 O O . SER A 1 188 ? 43.480 -40.413 4.980 1.00 38.41 188 SER A O 1
ATOM 1456 N N . ARG A 1 189 ? 41.364 -40.670 5.672 1.00 41.97 189 ARG A N 1
ATOM 1457 C CA . ARG A 1 189 ? 40.861 -41.330 4.461 1.00 41.97 189 ARG A CA 1
ATOM 1458 C C . ARG A 1 189 ? 39.784 -40.437 3.843 1.00 41.97 189 ARG A C 1
ATOM 1460 O O . ARG A 1 189 ? 38.906 -39.990 4.578 1.00 41.97 189 ARG A O 1
ATOM 1467 N N . PRO A 1 190 ? 39.793 -40.216 2.520 1.00 55.09 190 PRO A N 1
ATOM 1468 C CA . PRO A 1 190 ? 38.721 -39.514 1.833 1.00 55.09 190 PRO A CA 1
ATOM 1469 C C . PRO A 1 190 ? 37.702 -40.535 1.329 1.00 55.09 190 PRO A C 1
ATOM 1471 O O . PRO A 1 190 ? 38.101 -41.455 0.622 1.00 55.09 190 PRO A O 1
ATOM 1474 N N . ARG A 1 191 ? 36.404 -40.384 1.628 1.00 42.50 191 ARG A N 1
ATOM 1475 C CA . ARG A 1 191 ? 35.330 -41.001 0.824 1.00 42.50 191 ARG A CA 1
ATOM 1476 C C . ARG A 1 191 ? 34.054 -40.159 0.827 1.00 42.50 191 ARG A C 1
ATOM 1478 O O . ARG A 1 191 ? 33.342 -40.075 1.819 1.00 42.50 191 ARG A O 1
ATOM 1485 N N . LEU A 1 192 ? 33.796 -39.584 -0.347 1.00 51.22 192 LEU A N 1
ATOM 1486 C CA . LEU A 1 192 ? 32.496 -39.494 -1.012 1.00 51.22 192 LEU A CA 1
ATOM 1487 C C . LEU A 1 192 ? 31.460 -40.499 -0.484 1.00 51.22 192 LEU A C 1
ATOM 1489 O O . LEU A 1 192 ? 31.609 -41.688 -0.735 1.00 51.22 192 LEU A O 1
ATOM 1493 N N . PHE A 1 193 ? 30.381 -40.004 0.126 1.00 45.34 193 PHE A N 1
ATOM 1494 C CA . PHE A 1 193 ? 29.065 -40.655 0.142 1.00 45.34 193 PHE A CA 1
ATOM 1495 C C . PHE A 1 193 ? 27.971 -39.581 0.238 1.00 45.34 193 PHE A C 1
ATOM 1497 O O . PHE A 1 193 ? 27.460 -39.252 1.304 1.00 45.34 193 PHE A O 1
ATOM 1504 N N . ARG A 1 194 ? 27.610 -39.012 -0.917 1.00 49.47 194 ARG A N 1
ATOM 1505 C CA . ARG A 1 194 ? 26.272 -38.448 -1.138 1.00 49.47 194 ARG A CA 1
ATOM 1506 C C . ARG A 1 194 ? 25.372 -39.602 -1.586 1.00 49.47 194 ARG A C 1
ATOM 1508 O O . ARG A 1 194 ? 25.773 -40.340 -2.480 1.00 49.47 194 ARG A O 1
ATOM 1515 N N . LYS A 1 195 ? 24.154 -39.652 -1.031 1.00 50.84 195 LYS A N 1
ATOM 1516 C CA . LYS A 1 195 ? 23.000 -40.518 -1.373 1.00 50.84 195 LYS A CA 1
ATOM 1517 C C . LYS A 1 195 ? 22.826 -41.821 -0.576 1.00 50.84 195 LYS A C 1
ATOM 1519 O O . LYS A 1 195 ? 22.896 -42.873 -1.184 1.00 50.84 195 LYS A O 1
ATOM 1524 N N . ILE A 1 196 ? 22.465 -41.751 0.714 1.00 51.44 196 ILE A N 1
ATOM 1525 C CA . ILE A 1 196 ? 21.561 -42.727 1.381 1.00 51.44 196 ILE A CA 1
ATOM 1526 C C . ILE A 1 196 ? 20.870 -42.032 2.576 1.00 51.44 196 ILE A C 1
ATOM 1528 O O . ILE A 1 196 ? 21.304 -42.176 3.710 1.00 51.44 196 ILE A O 1
ATOM 1532 N N . PHE A 1 197 ? 19.810 -41.249 2.351 1.00 47.75 197 PHE A N 1
ATOM 1533 C CA . PHE A 1 197 ? 18.993 -40.697 3.453 1.00 47.75 197 PHE A CA 1
ATOM 1534 C C . PHE A 1 197 ? 17.500 -40.669 3.102 1.00 47.75 197 PHE A C 1
ATOM 1536 O O . PHE A 1 197 ? 16.847 -39.636 3.169 1.00 47.75 197 PHE A O 1
ATOM 1543 N N . TYR A 1 198 ? 16.954 -41.820 2.699 1.00 46.69 198 TYR A N 1
ATOM 1544 C CA . TYR A 1 198 ? 15.505 -41.961 2.487 1.00 46.69 198 TYR A CA 1
ATOM 1545 C C . TYR A 1 198 ? 14.900 -43.285 2.991 1.00 46.69 198 TYR A C 1
ATOM 1547 O O . TYR A 1 198 ? 13.771 -43.610 2.650 1.00 46.69 198 TYR A O 1
ATOM 1555 N N . LEU A 1 199 ? 15.612 -44.052 3.830 1.00 45.31 199 LEU A N 1
ATOM 1556 C CA . LEU A 1 199 ? 15.169 -45.395 4.250 1.00 45.31 199 LEU A CA 1
ATOM 1557 C C . LEU A 1 199 ? 15.482 -45.752 5.720 1.00 45.31 199 LEU A C 1
ATOM 1559 O O . LEU A 1 199 ? 15.759 -46.904 6.032 1.00 45.31 199 LEU A O 1
ATOM 1563 N N . LEU A 1 200 ? 15.425 -44.787 6.649 1.00 45.59 200 LEU A N 1
ATOM 1564 C CA . LEU A 1 200 ? 15.617 -45.059 8.091 1.00 45.59 200 LEU A CA 1
ATOM 1565 C C . LEU A 1 200 ? 14.544 -44.465 9.025 1.00 45.59 200 LEU A C 1
ATOM 1567 O O . LEU A 1 200 ? 14.738 -44.425 10.235 1.00 45.59 200 LEU A O 1
ATOM 1571 N N . SER A 1 201 ? 13.367 -44.088 8.516 1.00 44.94 201 SER A N 1
ATOM 1572 C CA . SER A 1 201 ? 12.245 -43.619 9.352 1.00 44.94 201 SER A CA 1
ATOM 1573 C C . SER A 1 201 ? 11.318 -44.732 9.876 1.00 44.94 201 SER A C 1
ATOM 1575 O O . SER A 1 201 ? 10.262 -44.430 10.421 1.00 44.94 201 SER A O 1
ATOM 1577 N N . LYS A 1 202 ? 11.682 -46.019 9.750 1.00 47.41 202 LYS A N 1
ATOM 1578 C CA . LYS A 1 202 ? 10.778 -47.145 10.079 1.00 47.41 202 LYS A CA 1
ATOM 1579 C C . LYS A 1 202 ? 11.287 -48.193 11.082 1.00 47.41 202 LYS A C 1
ATOM 1581 O O . LYS A 1 202 ? 10.657 -49.235 11.203 1.00 47.41 202 LYS A O 1
ATOM 1586 N N . PHE A 1 203 ? 12.360 -47.937 11.840 1.00 47.56 203 PHE A N 1
ATOM 1587 C CA . PHE A 1 203 ? 12.925 -48.947 12.763 1.00 47.56 203 PHE A CA 1
ATOM 1588 C C . PHE A 1 203 ? 13.142 -48.533 14.229 1.00 47.56 203 PHE A C 1
ATOM 1590 O O . PHE A 1 203 ? 13.810 -49.251 14.967 1.00 47.56 203 PHE A O 1
ATOM 1597 N N . PHE A 1 204 ? 12.522 -47.453 14.709 1.00 48.06 204 PHE A N 1
ATOM 1598 C CA . PHE A 1 204 ? 12.552 -47.117 16.141 1.00 48.06 204 PHE A CA 1
ATOM 1599 C C . PHE A 1 204 ? 11.148 -47.021 16.744 1.00 48.06 204 PHE A C 1
ATOM 1601 O O . PHE A 1 204 ? 10.747 -45.995 17.281 1.00 48.06 204 PHE A O 1
ATOM 1608 N N . SER A 1 205 ? 10.417 -48.136 16.688 1.00 45.75 205 SER A N 1
ATOM 1609 C CA . SER A 1 205 ? 9.382 -48.451 17.674 1.00 45.75 205 SER A CA 1
ATOM 1610 C C . SER A 1 205 ? 9.940 -49.488 18.648 1.00 45.75 205 SER A C 1
ATOM 1612 O O . SER A 1 205 ? 10.546 -50.473 18.237 1.00 45.75 205 SER A O 1
ATOM 1614 N N . ASN A 1 206 ? 9.688 -49.257 19.936 1.00 47.84 206 ASN A N 1
ATOM 1615 C CA . ASN A 1 206 ? 9.863 -50.180 21.059 1.00 47.84 206 ASN A CA 1
ATOM 1616 C C . ASN A 1 206 ? 11.306 -50.481 21.502 1.00 47.84 206 ASN A C 1
ATOM 1618 O O . ASN A 1 206 ? 11.877 -51.527 21.200 1.00 47.84 206 ASN A O 1
ATOM 1622 N N . ARG A 1 207 ? 11.840 -49.628 22.387 1.00 40.22 207 ARG A N 1
ATOM 1623 C CA . ARG A 1 207 ? 12.791 -50.071 23.419 1.00 40.22 207 ARG A CA 1
ATOM 1624 C C . ARG A 1 207 ? 12.260 -49.726 24.810 1.00 40.22 207 ARG A C 1
ATOM 1626 O O . ARG A 1 207 ? 11.897 -48.587 25.079 1.00 40.22 207 ARG A O 1
ATOM 1633 N N . LYS A 1 208 ? 12.208 -50.756 25.659 1.00 56.91 208 LYS A N 1
ATOM 1634 C CA . LYS A 1 208 ? 11.901 -50.701 27.095 1.00 56.91 208 LYS A CA 1
ATOM 1635 C C . LYS A 1 208 ? 12.919 -49.821 27.845 1.00 56.91 208 LYS A C 1
ATOM 1637 O O . LYS A 1 208 ? 14.082 -49.791 27.439 1.00 56.91 208 LYS A O 1
ATOM 1642 N N . PRO A 1 209 ? 12.522 -49.170 28.952 1.00 51.12 209 PRO A N 1
ATOM 1643 C CA . PRO A 1 209 ? 13.434 -48.387 29.778 1.00 51.12 209 PRO A CA 1
ATOM 1644 C C . PRO A 1 209 ? 14.354 -49.302 30.601 1.00 51.12 209 PRO A C 1
ATOM 1646 O O . PRO A 1 209 ? 13.901 -50.250 31.240 1.00 51.12 209 PRO A O 1
ATOM 1649 N N . MET A 1 210 ? 15.651 -48.999 30.581 1.00 56.66 210 MET A N 1
ATOM 1650 C CA . MET A 1 210 ? 16.691 -49.615 31.410 1.00 56.66 210 MET A CA 1
ATOM 1651 C C . MET A 1 210 ? 17.157 -48.575 32.445 1.00 56.66 210 MET A C 1
ATOM 1653 O O . MET A 1 210 ? 17.347 -47.417 32.068 1.00 56.66 210 MET A O 1
ATOM 1657 N N . PRO A 1 211 ? 17.329 -48.932 33.731 1.00 57.25 211 PRO A N 1
ATOM 1658 C CA . PRO A 1 211 ? 17.744 -47.985 34.759 1.00 57.25 211 PRO A CA 1
ATOM 1659 C C . PRO A 1 211 ? 19.266 -47.803 34.723 1.00 57.25 211 PRO A C 1
ATOM 1661 O O . PRO A 1 211 ? 20.020 -48.687 35.124 1.00 57.25 211 PRO A O 1
ATOM 1664 N N . SER A 1 212 ? 19.728 -46.649 34.239 1.00 50.94 212 SER A N 1
ATOM 1665 C CA . SER A 1 212 ? 21.122 -46.223 34.362 1.00 50.94 212 SER A CA 1
ATOM 1666 C C . SER A 1 212 ? 21.266 -45.212 35.497 1.00 50.94 212 SER A C 1
ATOM 1668 O O . SER A 1 212 ? 20.838 -44.063 35.393 1.00 50.94 212 SER A O 1
ATOM 1670 N N . THR A 1 213 ? 21.909 -45.649 36.575 1.00 53.88 213 THR A N 1
ATOM 1671 C CA . THR A 1 213 ? 22.514 -44.809 37.610 1.00 53.88 213 THR A CA 1
ATOM 1672 C C . THR A 1 213 ? 23.574 -43.919 36.955 1.00 53.88 213 THR A C 1
ATOM 1674 O O . THR A 1 213 ? 24.552 -44.421 36.404 1.00 53.88 213 THR A O 1
ATOM 1677 N N . THR A 1 214 ? 23.391 -42.598 36.963 1.00 54.38 214 THR A N 1
ATOM 1678 C CA . THR A 1 214 ? 24.384 -41.646 36.440 1.00 54.38 214 THR A CA 1
ATOM 1679 C C . THR A 1 214 ? 24.559 -40.500 37.427 1.00 54.38 214 THR A C 1
ATOM 1681 O O . THR A 1 214 ? 23.599 -39.852 37.843 1.00 54.38 214 THR A O 1
ATOM 1684 N N . ALA A 1 215 ? 25.810 -40.321 37.848 1.00 49.28 215 ALA A N 1
ATOM 1685 C CA . ALA A 1 215 ? 26.254 -39.380 38.858 1.00 49.28 215 ALA A CA 1
ATOM 1686 C C . ALA A 1 215 ? 25.895 -37.930 38.498 1.00 49.28 215 ALA A C 1
ATOM 1688 O O . ALA A 1 215 ? 26.150 -37.457 37.390 1.00 49.28 215 ALA A O 1
ATOM 1689 N N . ARG A 1 216 ? 25.325 -37.219 39.476 1.00 45.22 216 ARG A N 1
ATOM 1690 C CA . ARG A 1 216 ? 25.064 -35.780 39.421 1.00 45.22 216 ARG A CA 1
ATOM 1691 C C . ARG A 1 216 ? 26.385 -35.019 39.536 1.00 45.22 216 ARG A C 1
ATOM 1693 O O . ARG A 1 216 ? 26.868 -34.799 40.640 1.00 45.22 216 ARG A O 1
ATOM 1700 N N . PHE A 1 217 ? 26.927 -34.567 38.411 1.00 48.66 217 PHE A N 1
ATOM 1701 C CA . PHE A 1 217 ? 27.807 -33.398 38.386 1.00 48.66 217 PHE A CA 1
ATOM 1702 C C . PHE A 1 217 ? 26.959 -32.178 38.023 1.00 48.66 217 PHE A C 1
ATOM 1704 O O . PHE A 1 217 ? 26.690 -31.902 36.858 1.00 48.66 217 PHE A O 1
ATOM 1711 N N . THR A 1 218 ? 26.473 -31.472 39.043 1.00 51.44 218 THR A N 1
ATOM 1712 C CA . THR A 1 218 ? 25.798 -30.180 38.897 1.00 51.44 218 THR A CA 1
ATOM 1713 C C . THR A 1 218 ? 26.837 -29.070 38.771 1.00 51.44 218 THR A C 1
ATOM 1715 O O . THR A 1 218 ? 27.155 -28.396 39.746 1.00 51.44 218 THR A O 1
ATOM 1718 N N . THR A 1 219 ? 27.358 -28.849 37.568 1.00 57.03 219 THR A N 1
ATOM 1719 C CA . THR A 1 219 ? 27.984 -27.573 37.194 1.00 57.03 219 THR A CA 1
ATOM 1720 C C . THR A 1 219 ? 26.989 -26.780 36.355 1.00 57.03 219 THR A C 1
ATOM 1722 O O . THR A 1 219 ? 27.094 -26.677 35.137 1.00 57.03 219 THR A O 1
ATOM 1725 N N . ASN A 1 220 ? 25.983 -26.215 37.031 1.00 54.62 220 ASN A N 1
ATOM 1726 C CA . ASN A 1 220 ? 25.046 -25.257 36.441 1.00 54.62 220 ASN A CA 1
ATOM 1727 C C . ASN A 1 220 ? 25.745 -23.904 36.255 1.00 54.62 220 ASN A C 1
ATOM 1729 O O . ASN A 1 220 ? 25.472 -22.943 36.970 1.00 54.62 220 ASN A O 1
ATOM 1733 N N . VAL A 1 221 ? 26.664 -23.821 35.296 1.00 57.28 221 VAL A N 1
ATOM 1734 C CA . VAL A 1 221 ? 27.203 -22.539 34.836 1.00 57.28 221 VAL A CA 1
ATOM 1735 C C . VAL A 1 221 ? 26.208 -21.975 33.824 1.00 57.28 221 VAL A C 1
ATOM 1737 O O . VAL A 1 221 ? 26.302 -22.205 32.621 1.00 57.28 221 VAL A O 1
ATOM 1740 N N . ARG A 1 222 ? 25.180 -21.289 34.331 1.00 57.34 222 ARG A N 1
ATOM 1741 C CA . ARG A 1 222 ? 24.175 -20.603 33.512 1.00 57.34 222 ARG A CA 1
ATOM 1742 C C . ARG A 1 222 ? 24.721 -19.225 33.139 1.00 57.34 222 ARG A C 1
ATOM 1744 O O . ARG A 1 222 ? 24.366 -18.227 33.754 1.00 57.34 222 ARG A O 1
ATOM 1751 N N . ILE A 1 223 ? 25.632 -19.176 32.166 1.00 59.78 223 ILE A N 1
ATOM 1752 C CA . ILE A 1 223 ? 26.065 -17.904 31.575 1.00 59.78 223 ILE A CA 1
ATOM 1753 C C . ILE A 1 223 ? 24.913 -17.418 30.698 1.00 59.78 223 ILE A C 1
ATOM 1755 O O . ILE A 1 223 ? 24.698 -17.919 29.597 1.00 59.78 223 ILE A O 1
ATOM 1759 N N . CYS A 1 224 ? 24.124 -16.489 31.229 1.00 62.81 224 CYS A N 1
ATOM 1760 C CA . CYS A 1 224 ? 23.149 -15.736 30.459 1.00 62.81 224 CYS A CA 1
ATOM 1761 C C . CYS A 1 224 ? 23.865 -14.488 29.945 1.00 62.81 224 CYS A C 1
ATOM 1763 O O . CYS A 1 224 ? 23.917 -13.471 30.629 1.00 62.81 224 CYS A O 1
ATOM 1765 N N . THR A 1 225 ? 24.506 -14.587 28.783 1.00 69.81 225 THR A N 1
ATOM 1766 C CA . THR A 1 225 ? 25.067 -13.416 28.111 1.00 69.81 225 THR A CA 1
ATOM 1767 C C . THR A 1 22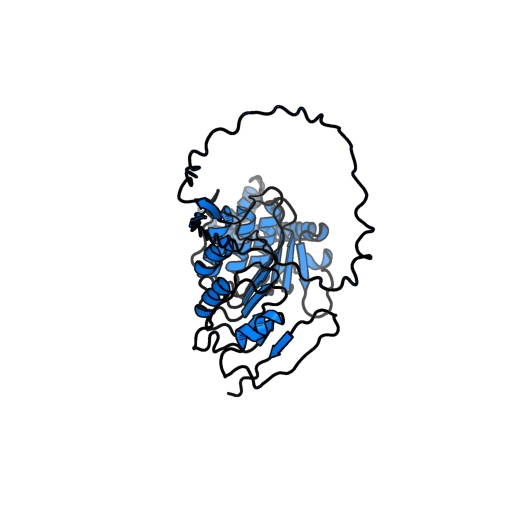5 ? 23.916 -12.592 27.546 1.00 69.81 225 THR A C 1
ATOM 1769 O O . THR A 1 225 ? 23.258 -12.997 26.588 1.00 69.81 225 THR A O 1
ATOM 1772 N N . GLU A 1 226 ? 23.646 -11.441 28.160 1.00 79.69 226 GLU A N 1
ATOM 1773 C CA . GLU A 1 226 ? 22.713 -10.452 27.625 1.00 79.69 226 GLU A CA 1
ATOM 1774 C C . GLU A 1 226 ? 23.266 -9.904 26.303 1.00 79.69 226 GLU A C 1
ATOM 1776 O O . GLU A 1 226 ? 24.193 -9.094 26.269 1.00 79.69 226 GLU A O 1
ATOM 1781 N N . GLN A 1 227 ? 22.723 -10.380 25.186 1.00 84.19 227 GLN A N 1
ATOM 1782 C CA . GLN A 1 227 ? 23.070 -9.872 23.867 1.00 84.19 227 GLN A CA 1
ATOM 1783 C C . GLN A 1 227 ? 22.231 -8.625 23.580 1.00 84.19 227 GLN A C 1
ATOM 1785 O O . GLN A 1 227 ? 21.010 -8.707 23.447 1.00 84.19 227 GLN A O 1
ATOM 1790 N N . LYS A 1 228 ? 22.880 -7.461 23.473 1.00 89.25 228 LYS A N 1
ATOM 1791 C CA . LYS A 1 228 ? 22.198 -6.221 23.088 1.00 89.25 228 LYS A CA 1
ATOM 1792 C C . LYS A 1 228 ? 22.011 -6.200 21.572 1.00 89.25 228 LYS A C 1
ATOM 1794 O O . LYS A 1 228 ? 22.973 -6.330 20.809 1.00 89.25 228 LYS A O 1
ATOM 1799 N N . VAL A 1 229 ? 20.762 -6.049 21.145 1.00 90.62 229 VAL A N 1
ATOM 1800 C CA . VAL A 1 229 ? 20.374 -5.953 19.735 1.00 90.62 229 VAL A CA 1
ATOM 1801 C C . VAL A 1 229 ? 20.038 -4.501 19.431 1.00 90.62 229 VAL A C 1
ATOM 1803 O O . VAL A 1 229 ? 19.208 -3.906 20.114 1.00 90.62 229 VAL A O 1
ATOM 1806 N N . TYR A 1 230 ? 20.674 -3.939 18.408 1.00 93.50 230 TYR A N 1
ATOM 1807 C CA . TYR A 1 230 ? 20.422 -2.578 17.947 1.00 93.50 230 TYR A CA 1
ATOM 1808 C C . TYR A 1 230 ? 19.909 -2.619 16.513 1.00 93.50 230 TYR A C 1
ATOM 1810 O O . TYR A 1 230 ? 20.444 -3.341 15.670 1.00 93.50 230 TYR A O 1
ATOM 1818 N N . ALA A 1 231 ? 18.882 -1.828 16.227 1.00 94.88 231 ALA A N 1
ATOM 1819 C CA . ALA A 1 231 ? 18.412 -1.608 14.871 1.00 94.88 231 ALA A CA 1
ATOM 1820 C C . ALA A 1 231 ? 18.896 -0.243 14.388 1.00 94.88 231 ALA A C 1
ATOM 1822 O O . ALA A 1 231 ? 18.630 0.779 15.016 1.00 94.88 231 ALA A O 1
ATOM 1823 N N . VAL A 1 232 ? 19.611 -0.231 13.267 1.00 96.69 232 VAL A N 1
ATOM 1824 C CA . VAL A 1 232 ? 20.095 1.000 12.640 1.00 96.69 232 VAL A CA 1
ATOM 1825 C C . VAL A 1 232 ? 19.247 1.265 11.395 1.00 96.69 232 VAL A C 1
ATOM 1827 O O . VAL A 1 232 ? 19.242 0.417 10.495 1.00 96.69 232 VAL A O 1
ATOM 1830 N N . PRO A 1 233 ? 18.519 2.396 11.316 1.00 96.56 233 PRO A N 1
ATOM 1831 C CA . PRO A 1 233 ? 17.787 2.771 10.110 1.00 96.56 233 PRO A CA 1
ATOM 1832 C C . PRO A 1 233 ? 18.736 2.884 8.918 1.00 96.56 233 PRO A C 1
ATOM 1834 O O . PRO A 1 233 ? 19.810 3.480 9.019 1.00 96.56 233 PRO A O 1
ATOM 1837 N N . ARG A 1 234 ? 18.347 2.315 7.779 1.00 96.25 234 ARG A N 1
ATOM 1838 C CA . ARG A 1 234 ? 19.081 2.491 6.524 1.00 96.25 234 ARG A CA 1
ATOM 1839 C C . ARG A 1 234 ? 18.751 3.860 5.934 1.00 96.25 234 ARG A C 1
ATOM 1841 O O . ARG A 1 234 ? 17.601 4.290 5.977 1.00 96.25 234 ARG A O 1
ATOM 1848 N N . GLN A 1 235 ? 19.759 4.546 5.398 1.00 95.75 235 GLN A N 1
ATOM 1849 C CA . GLN A 1 235 ? 19.539 5.826 4.728 1.00 95.75 235 GLN A CA 1
ATOM 1850 C C . GLN A 1 235 ? 18.861 5.596 3.369 1.00 95.75 235 GLN A C 1
ATOM 1852 O O . GLN A 1 235 ? 19.291 4.698 2.643 1.00 95.75 235 GLN A O 1
ATOM 1857 N N . PRO A 1 236 ? 17.819 6.371 3.028 1.00 95.88 236 PRO A N 1
ATOM 1858 C CA . PRO A 1 236 ? 17.182 6.287 1.721 1.00 95.88 236 PRO A CA 1
ATOM 1859 C C . PRO A 1 236 ? 18.102 6.873 0.637 1.00 95.88 236 PRO A C 1
ATOM 1861 O O . PRO A 1 236 ? 18.779 7.875 0.866 1.00 95.88 236 PRO A O 1
ATOM 1864 N N . GLU A 1 237 ? 18.094 6.287 -0.559 1.00 95.25 237 GLU A N 1
ATOM 1865 C CA . GLU A 1 237 ? 18.845 6.780 -1.724 1.00 95.25 237 GLU A CA 1
ATOM 1866 C C . GLU A 1 237 ? 18.252 8.080 -2.288 1.00 95.25 237 GLU A C 1
ATOM 1868 O O . GLU A 1 237 ? 18.943 8.881 -2.916 1.00 95.25 237 GLU A O 1
ATOM 1873 N N . PHE A 1 238 ? 16.957 8.304 -2.067 1.00 94.69 238 PHE A N 1
ATOM 1874 C CA . PHE A 1 238 ? 16.245 9.501 -2.493 1.00 94.69 238 PHE A CA 1
ATOM 1875 C C . PHE A 1 238 ? 15.105 9.821 -1.526 1.00 94.69 238 PHE A C 1
ATOM 1877 O O . PHE A 1 238 ? 14.547 8.950 -0.863 1.00 94.69 238 PHE A O 1
ATOM 1884 N N . ASN A 1 239 ? 14.719 11.094 -1.482 1.00 94.38 239 ASN A N 1
ATOM 1885 C CA . ASN A 1 239 ? 13.608 11.554 -0.660 1.00 94.38 239 ASN A CA 1
ATOM 1886 C C . ASN A 1 239 ? 12.352 11.713 -1.514 1.00 94.38 239 ASN A C 1
ATOM 1888 O O . ASN A 1 239 ? 12.357 12.422 -2.521 1.00 94.38 239 ASN A O 1
ATOM 1892 N N . ILE A 1 240 ? 11.256 11.089 -1.090 1.00 95.62 240 ILE A N 1
ATOM 1893 C CA . ILE A 1 240 ? 9.941 11.294 -1.698 1.00 95.62 240 ILE A CA 1
ATOM 1894 C C . ILE A 1 240 ? 9.191 12.333 -0.875 1.00 95.62 240 ILE A C 1
ATOM 1896 O O . ILE A 1 240 ? 8.958 12.154 0.321 1.00 95.62 240 ILE A O 1
ATOM 1900 N N . VAL A 1 241 ? 8.769 13.413 -1.528 1.00 95.50 241 VAL A N 1
ATOM 1901 C CA . VAL A 1 241 ? 7.947 14.441 -0.890 1.00 95.50 241 VAL A CA 1
ATOM 1902 C C . VAL A 1 241 ? 6.523 13.916 -0.733 1.00 95.50 241 VAL A C 1
ATOM 1904 O O . VAL A 1 241 ? 5.818 13.685 -1.716 1.00 95.50 241 VAL A O 1
ATOM 1907 N N . VAL A 1 242 ? 6.099 13.735 0.517 1.00 93.06 242 VAL A N 1
ATOM 1908 C CA . VAL A 1 242 ? 4.733 13.322 0.854 1.00 93.06 242 VAL A CA 1
ATOM 1909 C C . VAL A 1 242 ? 3.843 14.565 0.881 1.00 93.06 242 VAL A C 1
ATOM 1911 O O . VAL A 1 242 ? 4.123 15.498 1.642 1.00 93.06 242 VAL A O 1
ATOM 1914 N N . PRO A 1 243 ? 2.754 14.595 0.102 1.00 92.06 243 PRO A N 1
ATOM 1915 C CA . PRO A 1 243 ? 1.825 15.712 0.120 1.00 92.06 243 PRO A CA 1
ATOM 1916 C C . PRO A 1 243 ? 1.205 15.984 1.496 1.00 92.06 243 PRO A C 1
ATOM 1918 O O . PRO A 1 243 ? 1.083 15.073 2.318 1.00 92.06 243 PRO A O 1
ATOM 1921 N N . PRO A 1 244 ? 0.754 17.224 1.760 1.00 93.44 244 PRO A N 1
ATOM 1922 C CA . PRO A 1 244 ? 0.219 17.587 3.065 1.00 93.44 244 PRO A CA 1
ATOM 1923 C C . PRO A 1 244 ? -1.115 16.907 3.396 1.00 93.44 244 PRO A C 1
ATOM 1925 O O . PRO A 1 244 ? -1.359 16.588 4.559 1.00 93.44 244 PRO A O 1
ATOM 1928 N N . LYS A 1 245 ? -1.959 16.691 2.381 1.00 95.94 245 LYS A N 1
ATOM 1929 C CA . LYS A 1 245 ? -3.314 16.153 2.512 1.00 95.94 245 LYS A CA 1
ATOM 1930 C C . LYS A 1 245 ? -3.415 14.823 1.776 1.00 95.94 245 LYS A C 1
ATOM 1932 O O . LYS A 1 245 ? -3.263 14.785 0.558 1.00 95.94 245 LYS A O 1
ATOM 1937 N N . LEU A 1 246 ? -3.702 13.764 2.524 1.00 97.06 246 LEU A N 1
ATOM 1938 C CA . LEU A 1 246 ? -3.955 12.417 2.018 1.00 97.06 246 LEU A CA 1
ATOM 1939 C C . LEU A 1 246 ? -5.397 12.026 2.361 1.00 97.06 246 LEU A C 1
ATOM 1941 O O . LEU A 1 246 ? -5.919 12.444 3.392 1.00 97.06 246 LEU A O 1
ATOM 1945 N N . VAL A 1 247 ? -6.043 11.245 1.498 1.00 97.50 247 VAL A N 1
ATOM 1946 C CA . VAL A 1 247 ? -7.451 10.820 1.645 1.00 97.50 247 VAL A CA 1
ATOM 1947 C C . VAL A 1 247 ? -7.636 9.311 1.429 1.00 97.50 247 VAL A C 1
ATOM 1949 O O . VAL A 1 247 ? -8.753 8.850 1.198 1.00 97.50 247 VAL A O 1
ATOM 1952 N N . LEU A 1 248 ? -6.544 8.541 1.492 1.00 97.25 248 LEU A N 1
ATOM 1953 C CA . LEU A 1 248 ? -6.559 7.086 1.342 1.00 97.25 248 LEU A CA 1
ATOM 1954 C C . LEU A 1 248 ? -7.254 6.428 2.541 1.00 97.25 248 LEU A C 1
ATOM 1956 O O . LEU A 1 248 ? -6.793 6.585 3.669 1.00 97.25 248 LEU A O 1
ATOM 1960 N N . ALA A 1 249 ? -8.326 5.678 2.283 1.00 97.38 249 ALA A N 1
ATOM 1961 C CA . ALA A 1 249 ? -9.118 5.021 3.327 1.00 97.38 249 ALA A CA 1
ATOM 1962 C C . ALA A 1 249 ? -8.802 3.525 3.493 1.00 97.38 249 ALA A C 1
ATOM 1964 O O . ALA A 1 249 ? -9.022 2.983 4.577 1.00 97.38 249 ALA A O 1
ATOM 1965 N N . SER A 1 250 ? -8.297 2.865 2.445 1.00 98.44 250 SER A N 1
ATOM 1966 C CA . SER A 1 250 ? -7.972 1.434 2.442 1.00 98.44 250 SER A CA 1
ATOM 1967 C C . SER A 1 250 ? -6.624 1.185 1.766 1.00 98.44 250 SER A C 1
ATOM 1969 O O . SER A 1 250 ? -6.367 1.679 0.660 1.00 98.44 250 SER A O 1
ATOM 1971 N N . LEU A 1 251 ? -5.753 0.434 2.441 1.00 98.56 251 LEU A N 1
ATOM 1972 C CA . LEU A 1 251 ? -4.420 0.083 1.968 1.00 98.56 251 LEU A CA 1
ATOM 1973 C C . LEU A 1 251 ? -4.130 -1.396 2.241 1.00 98.56 251 LEU A C 1
ATOM 1975 O O . LEU A 1 251 ? -4.135 -1.849 3.379 1.00 98.56 251 LEU A O 1
ATOM 1979 N N . LYS A 1 252 ? -3.788 -2.135 1.190 1.00 98.69 252 LYS A N 1
ATOM 1980 C CA . LYS A 1 252 ? -3.305 -3.510 1.254 1.00 98.69 252 LYS A CA 1
ATOM 1981 C C . LYS A 1 252 ? -1.861 -3.582 0.769 1.00 98.69 252 LYS A C 1
ATOM 1983 O O . LYS A 1 252 ? -1.562 -3.262 -0.380 1.00 98.69 252 LYS A O 1
ATOM 1988 N N . ILE A 1 253 ? -0.962 -4.025 1.635 1.00 98.31 253 ILE A N 1
ATOM 1989 C CA . ILE A 1 253 ? 0.449 -4.250 1.330 1.00 98.31 253 ILE A CA 1
ATOM 1990 C C . ILE A 1 253 ? 0.698 -5.752 1.335 1.00 98.31 253 ILE A C 1
ATOM 1992 O O . ILE A 1 253 ? 0.693 -6.387 2.381 1.00 98.31 253 ILE A O 1
ATOM 1996 N N . ASP A 1 254 ? 0.941 -6.294 0.150 1.00 97.88 254 ASP A N 1
ATOM 1997 C CA . ASP A 1 254 ? 1.117 -7.718 -0.117 1.00 97.88 254 ASP A CA 1
ATOM 1998 C C . ASP A 1 254 ? 2.540 -8.028 -0.620 1.00 97.88 254 ASP A C 1
ATOM 2000 O O . ASP A 1 254 ? 2.753 -8.686 -1.640 1.00 97.88 254 ASP A O 1
ATOM 2004 N N . SER A 1 255 ? 3.529 -7.383 0.002 1.00 96.00 255 SER A N 1
ATOM 2005 C CA . SER A 1 255 ? 4.965 -7.579 -0.229 1.00 96.00 255 SER A CA 1
ATOM 2006 C C . SER A 1 255 ? 5.781 -6.676 0.693 1.00 96.00 255 SER A C 1
ATOM 2008 O O . SER A 1 255 ? 5.304 -5.637 1.148 1.00 96.00 255 SER A O 1
ATOM 2010 N N . GLY A 1 256 ? 7.062 -6.990 0.888 1.00 96.44 256 GLY A N 1
ATOM 2011 C CA . GLY A 1 256 ? 7.992 -6.090 1.580 1.00 96.44 256 GLY A CA 1
ATOM 2012 C C . GLY A 1 256 ? 8.365 -4.816 0.809 1.00 96.44 256 GLY A C 1
ATOM 2013 O O . GLY A 1 256 ? 9.056 -3.970 1.370 1.00 96.44 256 GLY A O 1
ATOM 2014 N N . THR A 1 257 ? 7.930 -4.643 -0.448 1.00 96.44 257 THR A N 1
ATOM 2015 C CA . THR A 1 257 ? 8.409 -3.545 -1.306 1.00 96.44 257 THR A CA 1
ATOM 2016 C C . THR A 1 257 ? 8.124 -2.144 -0.746 1.00 96.44 257 THR A C 1
ATOM 2018 O O . THR A 1 257 ? 9.039 -1.320 -0.745 1.00 96.44 257 THR A O 1
ATOM 2021 N N . PRO A 1 258 ? 6.927 -1.830 -0.209 1.00 97.31 258 PRO A N 1
ATOM 2022 C CA . PRO A 1 258 ? 6.686 -0.517 0.398 1.00 97.31 258 PRO A CA 1
ATOM 2023 C C . PRO A 1 258 ? 7.585 -0.206 1.604 1.00 97.31 258 PRO A C 1
ATOM 2025 O O . PRO A 1 258 ? 7.712 0.952 1.989 1.00 97.31 258 PRO A O 1
ATOM 2028 N N . PHE A 1 259 ? 8.229 -1.214 2.189 1.00 97.38 259 PHE A N 1
ATOM 2029 C CA . PHE A 1 259 ? 9.123 -1.077 3.335 1.00 97.38 259 PHE A CA 1
ATOM 2030 C C . PHE A 1 259 ? 10.613 -1.130 2.955 1.00 97.38 259 PHE A C 1
ATOM 2032 O O . PHE A 1 259 ? 11.461 -1.211 3.843 1.00 97.38 259 PHE A O 1
ATOM 2039 N N . LEU A 1 260 ? 10.956 -1.074 1.662 1.00 96.62 260 LEU A N 1
ATOM 2040 C CA . LEU A 1 260 ? 12.346 -0.872 1.243 1.00 96.62 260 LEU A CA 1
ATOM 2041 C C . LEU A 1 260 ? 12.898 0.442 1.817 1.00 96.62 260 LEU A C 1
ATOM 2043 O O . LEU A 1 260 ? 12.129 1.400 1.921 1.00 96.62 260 LEU A O 1
ATOM 2047 N N . PRO A 1 261 ? 14.196 0.525 2.160 1.00 96.31 261 PRO A N 1
ATOM 2048 C CA . PRO A 1 261 ? 14.808 1.717 2.753 1.00 96.31 261 PRO A CA 1
ATOM 2049 C C . PRO A 1 261 ? 14.398 3.044 2.105 1.00 96.31 261 PRO A C 1
ATOM 2051 O O . PRO A 1 261 ? 13.959 3.950 2.812 1.00 96.31 261 PRO A O 1
ATOM 2054 N N . SER A 1 262 ? 14.436 3.141 0.774 1.00 96.56 262 SER A N 1
ATOM 2055 C CA . SER A 1 262 ? 14.067 4.379 0.073 1.00 96.56 262 SER A CA 1
ATOM 2056 C C . SER A 1 262 ? 12.564 4.684 0.028 1.00 96.56 262 SER A C 1
ATOM 2058 O O . SER A 1 262 ? 12.167 5.836 -0.143 1.00 96.56 262 SER A O 1
ATOM 2060 N N . LEU A 1 263 ? 11.702 3.677 0.199 1.00 97.19 263 LEU A N 1
ATOM 2061 C CA . LEU A 1 263 ? 10.247 3.859 0.274 1.00 97.19 263 LEU A CA 1
ATOM 2062 C C . LEU A 1 263 ? 9.733 3.955 1.711 1.00 97.19 263 LEU A C 1
ATOM 2064 O O . LEU A 1 263 ? 8.637 4.467 1.925 1.00 97.19 263 LEU A O 1
ATOM 2068 N N . TYR A 1 264 ? 10.504 3.508 2.699 1.00 97.75 264 TYR A N 1
ATOM 2069 C CA . TYR A 1 264 ? 10.043 3.377 4.074 1.00 97.75 264 TYR A CA 1
ATOM 2070 C C . TYR A 1 264 ? 9.582 4.699 4.701 1.00 97.75 264 TYR A C 1
ATOM 2072 O O . TYR A 1 264 ? 8.455 4.722 5.199 1.00 97.75 264 TYR A O 1
ATOM 2080 N N . PRO A 1 265 ? 10.335 5.820 4.634 1.00 97.75 265 PRO A N 1
ATOM 2081 C CA . PRO A 1 265 ? 9.856 7.095 5.174 1.00 97.75 265 PRO A CA 1
ATOM 2082 C C . PRO A 1 265 ? 8.543 7.553 4.528 1.00 97.75 265 PRO A C 1
ATOM 2084 O O . PRO A 1 265 ? 7.659 8.083 5.198 1.00 97.75 265 PRO A O 1
ATOM 2087 N N . PHE A 1 266 ? 8.398 7.308 3.224 1.00 97.50 266 PHE A N 1
ATOM 2088 C CA . PHE A 1 266 ? 7.204 7.642 2.457 1.00 97.50 266 PHE A CA 1
ATOM 2089 C C . PHE A 1 266 ? 6.000 6.777 2.851 1.00 97.5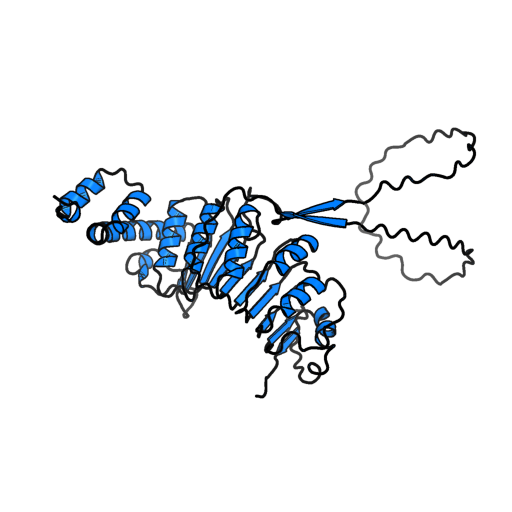0 266 PHE A C 1
ATOM 2091 O O . PHE A 1 266 ? 4.931 7.308 3.149 1.00 97.50 266 PHE A O 1
ATOM 2098 N N . THR A 1 267 ? 6.177 5.458 2.907 1.00 98.06 267 THR A N 1
ATOM 2099 C CA . THR A 1 267 ? 5.138 4.508 3.321 1.00 98.06 267 THR A CA 1
ATOM 2100 C C . THR A 1 267 ? 4.712 4.760 4.762 1.00 98.06 267 THR A C 1
ATOM 2102 O O . THR A 1 267 ? 3.517 4.799 5.045 1.00 98.06 267 THR A O 1
ATOM 2105 N N . LEU A 1 268 ? 5.664 5.015 5.662 1.00 98.06 268 LEU A N 1
ATOM 2106 C CA . LEU A 1 268 ? 5.382 5.362 7.051 1.00 98.06 268 LEU A CA 1
ATOM 2107 C C . LEU A 1 268 ? 4.585 6.668 7.155 1.00 98.06 268 LEU A C 1
ATOM 2109 O O . LEU A 1 268 ? 3.631 6.751 7.924 1.00 98.06 268 LEU A O 1
ATOM 2113 N N . ALA A 1 269 ? 4.921 7.676 6.349 1.00 97.75 269 ALA A N 1
ATOM 2114 C CA . ALA A 1 269 ? 4.162 8.918 6.307 1.00 97.75 269 ALA A CA 1
ATOM 2115 C C . ALA A 1 269 ? 2.730 8.716 5.787 1.00 97.75 269 ALA A C 1
ATOM 2117 O O . ALA A 1 269 ? 1.822 9.368 6.294 1.00 97.75 269 ALA A O 1
ATOM 2118 N N . ILE A 1 270 ? 2.506 7.820 4.818 1.00 97.94 270 ILE A N 1
ATOM 2119 C CA . ILE A 1 270 ? 1.148 7.452 4.388 1.00 97.94 270 ILE A CA 1
ATOM 2120 C C . ILE A 1 270 ? 0.396 6.790 5.536 1.00 97.94 270 ILE A C 1
ATOM 2122 O O . ILE A 1 270 ? -0.691 7.251 5.872 1.00 97.94 270 ILE A O 1
ATOM 2126 N N . LEU A 1 271 ? 0.986 5.765 6.158 1.00 98.00 271 LEU A N 1
ATOM 2127 C CA . LEU A 1 271 ? 0.371 5.047 7.273 1.00 98.00 271 LEU A CA 1
ATOM 2128 C C . LEU A 1 271 ? 0.009 5.997 8.421 1.00 98.00 271 LEU A C 1
ATOM 2130 O O . LEU A 1 271 ? -1.084 5.911 8.955 1.00 98.00 271 LEU A O 1
ATOM 2134 N N . ASN A 1 272 ? 0.876 6.954 8.753 1.00 98.06 272 ASN A N 1
ATOM 2135 C CA . ASN A 1 272 ? 0.662 7.822 9.912 1.00 98.06 272 ASN A CA 1
ATOM 2136 C C . ASN A 1 272 ? -0.219 9.049 9.642 1.00 98.06 272 ASN A C 1
ATOM 2138 O O . ASN A 1 272 ? -0.717 9.657 10.588 1.00 98.06 272 ASN A O 1
ATOM 2142 N N . ARG A 1 273 ? -0.368 9.475 8.380 1.00 97.56 273 ARG A N 1
ATOM 2143 C CA . ARG A 1 273 ? -1.048 10.739 8.033 1.00 97.56 273 ARG A CA 1
ATOM 2144 C C . ARG A 1 273 ? -2.336 10.555 7.246 1.00 97.56 273 ARG A C 1
ATOM 2146 O O . ARG A 1 273 ? -3.166 11.462 7.257 1.00 97.56 273 ARG A O 1
ATOM 2153 N N . ALA A 1 274 ? -2.489 9.455 6.513 1.00 97.56 274 ALA A N 1
ATOM 2154 C CA . ALA A 1 274 ? -3.726 9.185 5.794 1.00 97.56 274 ALA A CA 1
ATOM 2155 C C . ALA A 1 274 ? -4.802 8.668 6.766 1.00 97.56 274 ALA A C 1
ATOM 2157 O O . ALA A 1 274 ? -4.474 7.950 7.712 1.00 97.56 274 ALA A O 1
ATOM 2158 N N . PRO A 1 275 ? -6.086 9.001 6.545 1.00 97.62 275 PRO A N 1
ATOM 2159 C CA . PRO A 1 275 ? -7.195 8.518 7.367 1.00 97.62 275 PRO A CA 1
ATOM 2160 C C . PRO A 1 275 ? -7.545 7.060 7.013 1.00 97.62 275 PRO A C 1
ATOM 2162 O O . PRO A 1 275 ? -8.654 6.762 6.570 1.00 97.62 275 PRO A O 1
ATOM 2165 N N . ILE A 1 276 ? -6.576 6.152 7.159 1.00 98.38 276 ILE A N 1
ATOM 2166 C CA . ILE A 1 276 ? -6.738 4.737 6.825 1.00 98.38 276 ILE A CA 1
ATOM 2167 C C . ILE A 1 276 ? -7.692 4.108 7.839 1.00 98.38 276 ILE A C 1
ATOM 2169 O O . ILE A 1 276 ? -7.501 4.205 9.052 1.00 98.38 276 ILE A O 1
ATOM 2173 N N . THR A 1 277 ? -8.731 3.474 7.313 1.00 98.44 277 THR A N 1
ATOM 2174 C CA . THR A 1 277 ? -9.743 2.722 8.064 1.00 98.44 277 THR A CA 1
ATOM 2175 C C . THR A 1 277 ? -9.585 1.218 7.883 1.00 98.44 277 THR A C 1
ATOM 2177 O O . THR A 1 277 ? -9.973 0.468 8.773 1.00 98.44 277 THR A O 1
ATOM 2180 N N . ASP A 1 278 ? -8.981 0.782 6.774 1.00 98.69 278 ASP A N 1
ATOM 2181 C CA . ASP A 1 278 ? -8.741 -0.621 6.439 1.00 98.69 278 ASP A CA 1
ATOM 2182 C C . ASP A 1 278 ? -7.271 -0.825 6.049 1.00 98.69 278 ASP A C 1
ATOM 2184 O O . ASP A 1 278 ? -6.789 -0.231 5.079 1.00 98.69 278 ASP A O 1
ATOM 2188 N N . LEU A 1 279 ? -6.545 -1.619 6.838 1.00 98.62 279 LEU A N 1
ATOM 2189 C CA . LEU A 1 279 ? -5.162 -1.999 6.566 1.00 98.62 279 LEU A CA 1
ATOM 2190 C C . LEU A 1 279 ? -5.047 -3.519 6.465 1.00 98.62 279 LEU A C 1
ATOM 2192 O O . LEU A 1 279 ? -5.376 -4.241 7.405 1.00 98.62 279 LEU A O 1
ATOM 2196 N N . SER A 1 280 ? -4.462 -3.992 5.368 1.00 98.62 280 SER A N 1
ATOM 2197 C CA . SER A 1 280 ? -4.069 -5.390 5.202 1.00 98.62 280 SER A CA 1
ATOM 2198 C C . SER A 1 280 ? -2.564 -5.496 4.955 1.00 98.62 280 SER A C 1
ATOM 2200 O O . SER A 1 280 ? -2.034 -4.832 4.065 1.00 98.62 280 SER A O 1
ATOM 2202 N N . LEU A 1 281 ? -1.867 -6.308 5.748 1.00 98.38 281 LEU A N 1
ATOM 2203 C CA . LEU A 1 281 ? -0.440 -6.597 5.619 1.00 98.38 281 LEU A CA 1
ATOM 2204 C C . LEU A 1 281 ? -0.257 -8.100 5.394 1.00 98.38 281 LEU A C 1
ATOM 2206 O O . LEU A 1 281 ? -0.589 -8.899 6.270 1.00 98.38 281 LEU A O 1
ATOM 2210 N N . SER A 1 282 ? 0.290 -8.490 4.245 1.00 98.00 282 SER A N 1
ATOM 2211 C CA . SER A 1 282 ? 0.496 -9.898 3.916 1.00 98.00 282 SER A CA 1
ATOM 2212 C C . SER A 1 282 ? 1.777 -10.179 3.144 1.00 98.00 282 SER A C 1
ATOM 2214 O O . SER A 1 282 ? 2.298 -9.320 2.435 1.00 98.00 282 SER A O 1
ATOM 2216 N N . HIS A 1 283 ? 2.309 -11.395 3.300 1.00 96.50 283 HIS A N 1
ATOM 2217 C CA . HIS A 1 283 ? 3.479 -11.884 2.553 1.00 96.50 283 HIS A CA 1
ATOM 2218 C C . HIS A 1 283 ? 4.726 -10.982 2.674 1.00 96.50 283 HIS A C 1
ATOM 2220 O O . HIS A 1 283 ? 5.499 -10.810 1.726 1.00 96.50 283 HIS A O 1
ATOM 2226 N N . ILE A 1 284 ? 4.947 -10.394 3.854 1.00 96.69 284 ILE A N 1
ATOM 2227 C CA . ILE A 1 284 ? 6.119 -9.562 4.146 1.00 96.69 284 ILE A CA 1
ATOM 2228 C C . ILE A 1 284 ? 7.124 -10.387 4.953 1.00 96.69 284 ILE A C 1
ATOM 2230 O O . ILE A 1 284 ? 6.974 -10.604 6.156 1.00 96.69 284 ILE A O 1
ATOM 2234 N N . SER A 1 285 ? 8.192 -10.820 4.287 1.00 95.25 285 SER A N 1
ATOM 2235 C CA . SER A 1 285 ? 9.235 -11.681 4.859 1.00 95.25 285 SER A CA 1
ATOM 2236 C C . SER A 1 285 ? 10.271 -10.899 5.681 1.00 95.25 285 SER A C 1
ATOM 2238 O O . SER A 1 285 ? 11.454 -10.855 5.337 1.00 95.25 285 SER A O 1
ATOM 2240 N N . PHE A 1 286 ? 9.838 -10.253 6.763 1.00 95.81 286 PHE A N 1
ATOM 2241 C CA . PHE A 1 286 ? 10.729 -9.588 7.720 1.00 95.81 286 PHE A CA 1
ATOM 2242 C C . PHE A 1 286 ? 10.967 -10.424 8.974 1.00 95.81 286 PHE A C 1
ATOM 2244 O O . PHE A 1 286 ? 10.150 -11.257 9.355 1.00 95.81 286 PHE A O 1
ATOM 2251 N N . THR A 1 287 ? 12.112 -10.196 9.623 1.00 95.75 287 THR A N 1
ATOM 2252 C CA . THR A 1 287 ? 12.424 -10.831 10.906 1.00 95.75 287 THR A CA 1
ATOM 2253 C C . THR A 1 287 ? 11.657 -10.154 12.042 1.00 95.75 287 THR A C 1
ATOM 2255 O O . THR A 1 287 ? 11.284 -8.982 11.941 1.00 95.75 287 THR A O 1
ATOM 2258 N N . LEU A 1 288 ? 11.498 -10.866 13.161 1.00 95.94 288 LEU A N 1
ATOM 2259 C CA . LEU A 1 288 ? 10.867 -10.346 14.383 1.00 95.94 288 LEU A CA 1
ATOM 2260 C C . LEU A 1 288 ? 11.495 -9.014 14.831 1.00 95.94 288 LEU A C 1
ATOM 2262 O O . LEU A 1 288 ? 10.788 -8.076 15.180 1.00 95.94 288 LEU A O 1
ATOM 2266 N N . PHE A 1 289 ? 12.825 -8.898 14.734 1.00 95.69 289 PHE A N 1
ATOM 2267 C CA . PHE A 1 289 ? 13.561 -7.682 15.095 1.00 95.69 289 PHE A CA 1
ATOM 2268 C C . PHE A 1 289 ? 13.257 -6.487 14.192 1.00 95.69 289 PHE A C 1
ATOM 2270 O O . PHE A 1 289 ? 13.387 -5.355 14.630 1.00 95.69 289 PHE A O 1
ATOM 2277 N N . VAL A 1 290 ? 12.902 -6.707 12.925 1.00 96.19 290 VAL A N 1
ATOM 2278 C CA . VAL A 1 290 ? 12.524 -5.611 12.021 1.00 96.19 290 VAL A CA 1
ATOM 2279 C C . VAL A 1 290 ? 11.101 -5.154 12.343 1.00 96.19 290 VAL A C 1
ATOM 2281 O O . VAL A 1 290 ? 10.845 -3.954 12.432 1.00 96.19 290 VAL A O 1
ATOM 2284 N N . TRP A 1 291 ? 10.185 -6.094 12.590 1.00 97.38 291 TRP A N 1
ATOM 2285 C CA . TRP A 1 291 ? 8.815 -5.776 12.993 1.00 97.38 291 TRP A CA 1
ATOM 2286 C C . TRP A 1 291 ? 8.734 -5.026 14.322 1.00 97.38 291 TRP A C 1
ATOM 2288 O O . TRP A 1 291 ? 7.951 -4.080 14.418 1.00 97.38 291 TRP A O 1
ATOM 2298 N N . SER A 1 292 ? 9.593 -5.360 15.290 1.00 96.88 292 SER A N 1
ATOM 2299 C CA . SER A 1 292 ? 9.675 -4.641 16.567 1.00 96.88 292 SER A CA 1
ATOM 2300 C C . SER A 1 292 ? 10.120 -3.179 16.424 1.00 96.88 292 SER A C 1
ATOM 2302 O O . SER A 1 292 ? 9.935 -2.394 17.347 1.00 96.88 292 SER A O 1
ATOM 2304 N N . GLN A 1 293 ? 10.665 -2.780 15.269 1.00 97.56 293 GLN A N 1
ATOM 2305 C CA . GLN A 1 293 ? 10.969 -1.378 14.948 1.00 97.56 293 GLN A CA 1
ATOM 2306 C C . GLN A 1 293 ? 9.870 -0.718 14.107 1.00 97.56 293 GLN A C 1
ATOM 2308 O O . GLN A 1 293 ? 9.537 0.452 14.312 1.00 97.56 293 GLN A O 1
ATOM 2313 N N . ILE A 1 294 ? 9.293 -1.461 13.156 1.00 97.81 294 ILE A N 1
ATOM 2314 C CA . ILE A 1 294 ? 8.247 -0.947 12.263 1.00 97.81 294 ILE A CA 1
ATOM 2315 C C . ILE A 1 294 ? 6.957 -0.675 13.042 1.00 97.81 294 ILE A C 1
ATOM 2317 O O . ILE A 1 294 ? 6.432 0.434 12.971 1.00 97.81 294 ILE A O 1
ATOM 2321 N N . LEU A 1 295 ? 6.441 -1.654 13.796 1.00 97.69 295 LEU A N 1
ATOM 2322 C CA . LEU A 1 295 ? 5.119 -1.543 14.423 1.00 97.69 295 LEU A CA 1
ATOM 2323 C C . LEU A 1 295 ? 5.003 -0.364 15.397 1.00 97.69 295 LEU A C 1
ATOM 2325 O O . LEU A 1 295 ? 4.000 0.347 15.311 1.00 97.69 295 LEU A O 1
ATOM 2329 N N . PRO A 1 296 ? 5.974 -0.090 16.294 1.00 97.88 296 PRO A N 1
ATOM 2330 C CA . PRO A 1 296 ? 5.909 1.080 17.174 1.00 97.88 296 PRO A CA 1
ATOM 2331 C C . PRO A 1 296 ? 5.871 2.417 16.429 1.00 97.88 296 PRO A C 1
ATOM 2333 O O . PRO A 1 296 ? 5.315 3.381 16.946 1.00 97.88 296 PRO A O 1
ATOM 2336 N N . SER A 1 297 ? 6.426 2.470 15.215 1.00 97.94 297 SER A N 1
ATOM 2337 C CA . SER A 1 297 ? 6.478 3.684 14.397 1.00 97.94 297 SER A CA 1
ATOM 2338 C C . SER A 1 297 ? 5.142 4.006 13.715 1.00 97.94 297 SER A C 1
ATOM 2340 O O . SER A 1 297 ? 4.963 5.123 13.229 1.00 97.94 297 SER A O 1
ATOM 2342 N N . ILE A 1 298 ? 4.215 3.042 13.658 1.00 98.12 298 ILE A N 1
ATOM 2343 C CA . ILE A 1 298 ? 2.926 3.181 12.978 1.00 98.12 298 ILE A CA 1
ATOM 2344 C C . ILE A 1 298 ? 1.847 3.669 13.957 1.00 98.12 298 ILE A C 1
ATOM 2346 O O . ILE A 1 298 ? 1.626 3.071 15.018 1.00 98.12 298 ILE A O 1
ATOM 2350 N N . THR A 1 299 ? 1.137 4.725 13.558 1.00 96.75 299 THR A N 1
ATOM 2351 C CA . THR A 1 299 ? 0.029 5.344 14.296 1.00 96.75 299 THR A CA 1
ATOM 2352 C C . THR A 1 299 ? -1.147 5.641 13.362 1.00 96.75 299 THR A C 1
ATOM 2354 O O . THR A 1 299 ? -1.070 6.562 12.556 1.00 96.75 299 THR A O 1
ATOM 2357 N N . MET A 1 300 ? -2.253 4.904 13.489 1.00 97.69 300 MET A N 1
ATOM 2358 C CA . MET A 1 300 ? -3.445 5.048 12.638 1.00 97.69 300 MET A CA 1
ATOM 2359 C C . MET A 1 300 ? -4.713 5.220 13.488 1.00 97.69 300 MET A C 1
ATOM 2361 O O . MET A 1 300 ? -5.453 4.261 13.693 1.00 97.69 300 MET A O 1
ATOM 2365 N N . PRO A 1 301 ? -5.015 6.427 13.997 1.00 96.75 301 PRO A N 1
ATOM 2366 C CA . PRO A 1 301 ? -6.117 6.626 14.945 1.00 96.75 301 PRO A CA 1
ATOM 2367 C C . PRO A 1 301 ? -7.505 6.261 14.390 1.00 96.75 301 PRO A C 1
ATOM 2369 O O . PRO A 1 301 ? -8.424 6.034 15.168 1.00 96.75 301 PRO A O 1
ATOM 2372 N N . THR A 1 302 ? -7.667 6.190 13.066 1.00 97.69 302 THR A N 1
ATOM 2373 C CA . THR A 1 302 ? -8.926 5.851 12.382 1.00 97.69 302 THR A CA 1
ATOM 2374 C C . THR A 1 302 ? -9.045 4.379 11.982 1.00 97.69 302 THR A C 1
ATOM 2376 O O . THR A 1 302 ? -10.010 4.017 11.312 1.00 97.69 302 THR A O 1
ATOM 2379 N N . LEU A 1 303 ? -8.074 3.532 12.339 1.00 98.62 303 LEU A N 1
ATOM 2380 C CA . LEU A 1 303 ? -8.036 2.141 11.897 1.00 98.62 303 LEU A CA 1
ATOM 2381 C C . LEU A 1 303 ? -9.188 1.333 12.509 1.00 98.62 303 LEU A C 1
ATOM 2383 O O . LEU A 1 303 ? -9.230 1.131 13.721 1.00 98.62 303 LEU A O 1
ATOM 2387 N N . ALA A 1 304 ? -10.081 0.835 11.653 1.00 98.44 304 ALA A N 1
ATOM 2388 C CA . ALA A 1 304 ? -11.239 0.030 12.040 1.00 98.44 304 ALA A CA 1
ATOM 2389 C C . ALA A 1 304 ? -11.098 -1.440 11.616 1.00 98.44 304 ALA A C 1
ATOM 2391 O O . ALA A 1 304 ? -11.638 -2.331 12.268 1.00 98.44 304 ALA A O 1
ATOM 2392 N N . LYS A 1 305 ? -10.364 -1.723 10.536 1.00 98.62 305 LYS A N 1
ATOM 2393 C CA . LYS A 1 305 ? -10.132 -3.078 10.033 1.00 98.62 305 LYS A CA 1
ATOM 2394 C C . LYS A 1 305 ? -8.642 -3.329 9.893 1.00 98.62 305 LYS A C 1
ATOM 2396 O O . LYS A 1 305 ? -7.934 -2.549 9.260 1.00 98.62 305 LYS A O 1
ATOM 2401 N N . LEU A 1 306 ? -8.182 -4.417 10.493 1.00 98.50 306 LEU A N 1
ATOM 2402 C CA . LEU A 1 306 ? -6.805 -4.872 10.411 1.00 98.50 306 LEU A CA 1
ATOM 2403 C C . LEU A 1 306 ? -6.785 -6.330 9.967 1.00 98.50 306 LEU A C 1
ATOM 2405 O O . LEU A 1 306 ? -7.359 -7.189 10.631 1.00 98.50 306 LEU A O 1
ATOM 2409 N N . SER A 1 307 ? -6.086 -6.601 8.873 1.00 98.44 307 SER A N 1
ATOM 2410 C CA . SER A 1 307 ? -5.771 -7.949 8.414 1.00 98.44 307 SER A CA 1
ATOM 2411 C C . SER A 1 307 ? -4.259 -8.122 8.382 1.00 98.44 307 SER A C 1
ATOM 2413 O O . SER A 1 307 ? -3.542 -7.347 7.753 1.00 98.44 307 SER A O 1
ATOM 2415 N N . ILE A 1 308 ? -3.761 -9.124 9.087 1.00 97.62 308 ILE A N 1
ATOM 2416 C CA . ILE A 1 308 ? -2.362 -9.529 9.091 1.00 97.62 308 ILE A CA 1
ATOM 2417 C C . ILE A 1 308 ? -2.352 -10.984 8.644 1.00 97.62 308 ILE A C 1
ATOM 2419 O O . ILE A 1 308 ? -3.081 -11.783 9.217 1.00 97.62 308 ILE A O 1
ATOM 2423 N N . GLY A 1 309 ? -1.551 -11.336 7.639 1.00 96.19 309 GLY A N 1
ATOM 2424 C CA . GLY A 1 309 ? -1.488 -12.702 7.111 1.00 96.19 309 GLY A CA 1
ATOM 2425 C C . GLY A 1 309 ? -0.090 -13.093 6.653 1.00 96.19 309 GLY A C 1
ATOM 2426 O O . GLY A 1 309 ? 0.558 -12.348 5.920 1.00 96.19 309 GLY A O 1
ATOM 2427 N N . ASN A 1 310 ? 0.378 -14.279 7.037 1.00 96.00 310 ASN A N 1
ATOM 2428 C CA . ASN A 1 310 ? 1.687 -14.805 6.646 1.00 96.00 310 ASN A CA 1
ATOM 2429 C C . ASN A 1 310 ? 2.851 -13.857 7.005 1.00 96.00 310 ASN A C 1
ATOM 2431 O O . ASN A 1 310 ? 3.732 -13.582 6.183 1.00 96.00 310 ASN A O 1
ATOM 2435 N N . LEU A 1 311 ? 2.824 -13.304 8.225 1.00 96.50 311 LEU A N 1
ATOM 2436 C CA . LEU A 1 311 ? 3.872 -12.448 8.781 1.00 96.50 311 LEU A CA 1
ATOM 2437 C C . LEU A 1 311 ? 4.510 -13.098 10.014 1.00 96.50 311 LEU A C 1
ATOM 2439 O O . LEU A 1 311 ? 3.833 -13.658 10.870 1.00 96.50 311 LEU A O 1
ATOM 2443 N N . SER A 1 312 ? 5.826 -12.950 10.166 1.00 95.62 312 SER A N 1
ATOM 2444 C CA . SER A 1 312 ? 6.545 -13.369 11.377 1.00 95.62 312 SER A CA 1
ATOM 2445 C C . SER A 1 312 ? 6.637 -12.216 12.381 1.00 95.62 312 SER A C 1
ATOM 2447 O O . SER A 1 312 ? 7.693 -11.597 12.517 1.00 95.62 312 SER A O 1
ATOM 2449 N N . ILE A 1 313 ? 5.529 -11.898 13.059 1.00 96.81 313 ILE A N 1
ATOM 2450 C CA . ILE A 1 313 ? 5.454 -10.844 14.087 1.00 96.81 313 ILE A CA 1
ATOM 2451 C C . ILE A 1 313 ? 5.440 -11.483 15.479 1.00 96.81 313 ILE A C 1
ATOM 2453 O O . ILE A 1 313 ? 4.695 -12.429 15.727 1.00 96.81 313 ILE A O 1
ATOM 2457 N N . ALA A 1 314 ? 6.236 -10.949 16.409 1.00 97.00 314 ALA A N 1
ATOM 2458 C CA . ALA A 1 314 ? 6.164 -11.384 17.796 1.00 97.00 314 ALA A CA 1
ATOM 2459 C C . ALA A 1 314 ? 4.842 -10.904 18.412 1.00 97.00 314 ALA A C 1
ATOM 2461 O O . ALA A 1 314 ? 4.495 -9.725 18.328 1.00 97.00 314 ALA A O 1
ATOM 2462 N N . PHE A 1 315 ? 4.112 -11.802 19.067 1.00 96.06 315 PHE A N 1
ATOM 2463 C CA . PHE A 1 315 ? 2.833 -11.492 19.693 1.00 96.06 315 PHE A CA 1
ATOM 2464 C C . PHE A 1 315 ? 2.904 -10.322 20.692 1.00 96.06 315 PHE A C 1
ATOM 2466 O O . PHE A 1 315 ? 1.988 -9.506 20.667 1.00 96.06 315 PHE A O 1
ATOM 2473 N N . PRO A 1 316 ? 3.972 -10.141 21.504 1.00 96.69 316 PRO A N 1
ATOM 2474 C CA . PRO A 1 316 ? 4.119 -8.940 22.330 1.00 96.69 316 PRO A CA 1
ATOM 2475 C C . PRO A 1 316 ? 4.122 -7.625 21.530 1.00 96.69 316 PRO A C 1
ATOM 2477 O O . PRO A 1 316 ? 3.489 -6.657 21.947 1.00 96.69 316 PRO A O 1
ATOM 2480 N N . ASP A 1 317 ? 4.783 -7.591 20.368 1.00 97.56 317 ASP A N 1
ATOM 2481 C CA . ASP A 1 317 ? 4.840 -6.397 19.513 1.00 97.56 317 ASP A CA 1
ATOM 2482 C C . ASP A 1 317 ? 3.482 -6.126 18.848 1.00 97.56 317 ASP A C 1
ATOM 2484 O O . ASP A 1 317 ? 3.035 -4.978 18.773 1.00 97.56 317 ASP A O 1
ATOM 2488 N N . LEU A 1 318 ? 2.798 -7.190 18.405 1.00 97.38 318 LEU A N 1
ATOM 2489 C CA . LEU A 1 318 ? 1.434 -7.103 17.881 1.00 97.38 318 LEU A CA 1
ATOM 2490 C C . LEU A 1 318 ? 0.459 -6.612 18.956 1.00 97.38 318 LEU A C 1
ATOM 2492 O O . LEU A 1 318 ? -0.335 -5.716 18.692 1.00 97.38 318 LEU A O 1
ATOM 2496 N N . LEU A 1 319 ? 0.535 -7.154 20.171 1.00 96.00 319 LEU A N 1
ATOM 2497 C CA . LEU A 1 319 ? -0.311 -6.744 21.288 1.00 96.00 319 LEU A CA 1
ATOM 2498 C C . LEU A 1 319 ? -0.128 -5.254 21.591 1.00 96.00 319 LEU A C 1
ATOM 2500 O O . LEU A 1 319 ? -1.110 -4.516 21.627 1.00 96.00 319 LEU A O 1
ATOM 2504 N N . ALA A 1 320 ? 1.120 -4.793 21.711 1.00 96.75 320 ALA A N 1
ATOM 2505 C CA . ALA A 1 320 ? 1.422 -3.380 21.926 1.00 96.75 320 ALA A CA 1
ATOM 2506 C C . ALA A 1 320 ? 0.888 -2.493 20.788 1.00 96.75 320 ALA A C 1
ATOM 2508 O O . ALA A 1 320 ? 0.483 -1.353 21.022 1.00 96.75 320 ALA A O 1
ATOM 2509 N N . PHE A 1 321 ? 0.887 -2.986 19.544 1.00 97.62 321 PHE A N 1
ATOM 2510 C CA . PHE A 1 321 ? 0.246 -2.302 18.422 1.00 97.62 321 PHE A CA 1
ATOM 2511 C C . PHE A 1 321 ? -1.277 -2.227 18.601 1.00 97.62 321 PHE A C 1
ATOM 2513 O O . PHE A 1 321 ? -1.835 -1.137 18.483 1.00 97.62 321 PHE A O 1
ATOM 2520 N N . LEU A 1 322 ? -1.944 -3.335 18.930 1.00 96.88 322 LEU A N 1
ATOM 2521 C CA . LEU A 1 322 ? -3.397 -3.384 19.136 1.00 96.88 322 LEU A CA 1
ATOM 2522 C C . LEU A 1 322 ? -3.855 -2.464 20.282 1.00 96.88 322 LEU A C 1
ATOM 2524 O O . LEU A 1 322 ? -4.846 -1.755 20.127 1.00 96.88 322 LEU A O 1
ATOM 2528 N N . GLU A 1 323 ? -3.096 -2.377 21.379 1.00 95.62 323 GLU A N 1
ATOM 2529 C CA . GLU A 1 323 ? -3.395 -1.490 22.520 1.00 95.62 323 GLU A CA 1
ATOM 2530 C C . GLU A 1 323 ? -3.503 -0.005 22.134 1.00 95.62 323 GLU A C 1
ATOM 2532 O O . GLU A 1 323 ? -4.285 0.744 22.734 1.00 95.62 323 GLU A O 1
ATOM 2537 N N . ARG A 1 324 ? -2.736 0.429 21.122 1.00 96.75 324 ARG A N 1
ATOM 2538 C CA . ARG A 1 324 ? -2.760 1.809 20.603 1.00 96.75 324 ARG A CA 1
ATOM 2539 C C . ARG A 1 324 ? -3.922 2.070 19.640 1.00 96.75 324 ARG A C 1
ATOM 2541 O O . ARG A 1 324 ? -4.234 3.229 19.381 1.00 96.75 324 ARG A O 1
ATOM 2548 N N . HIS A 1 325 ? -4.572 1.022 19.134 1.00 97.19 325 HIS A N 1
ATOM 2549 C CA . HIS A 1 325 ? -5.583 1.085 18.075 1.00 97.19 325 HIS A CA 1
ATOM 2550 C C . HIS A 1 325 ? -6.927 0.518 18.558 1.00 97.19 325 HIS A C 1
ATOM 2552 O O . HIS A 1 325 ? -7.479 -0.425 17.999 1.00 97.19 325 HIS A O 1
ATOM 2558 N N . ARG A 1 326 ? -7.486 1.130 19.607 1.00 96.1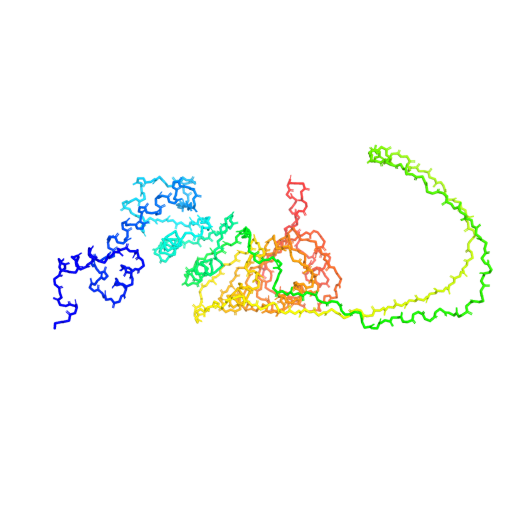2 326 ARG A N 1
ATOM 2559 C CA . ARG A 1 326 ? -8.713 0.659 20.284 1.00 96.12 326 ARG A CA 1
ATOM 2560 C C . ARG A 1 326 ? -9.986 0.696 19.428 1.00 96.12 326 ARG A C 1
ATOM 2562 O O . ARG A 1 326 ? -10.989 0.109 19.823 1.00 96.12 326 ARG A O 1
ATOM 2569 N N . PHE A 1 327 ? -9.956 1.389 18.288 1.00 97.06 327 PHE A N 1
ATOM 2570 C CA . PHE A 1 327 ? -11.086 1.506 17.361 1.00 97.06 327 PHE A CA 1
ATOM 2571 C C . PHE A 1 327 ? -11.203 0.338 16.374 1.00 97.06 327 PHE A C 1
ATOM 2573 O O . PHE A 1 327 ? -12.126 0.342 15.568 1.00 97.06 327 PHE A O 1
ATOM 2580 N N . ILE A 1 328 ? -10.313 -0.660 16.435 1.00 97.94 328 ILE A N 1
ATOM 2581 C CA . ILE A 1 328 ? -10.405 -1.838 15.568 1.00 97.94 328 ILE A CA 1
ATOM 2582 C C . ILE A 1 328 ? -11.701 -2.606 15.865 1.00 97.94 328 ILE A C 1
ATOM 2584 O O . ILE A 1 328 ? -11.923 -3.093 16.973 1.00 97.94 328 ILE A O 1
ATOM 2588 N N . GLU A 1 329 ? -12.527 -2.741 14.833 1.00 97.38 329 GLU A N 1
ATOM 2589 C CA . GLU A 1 329 ? -13.785 -3.484 14.814 1.00 97.38 329 GLU A CA 1
ATOM 2590 C C . GLU A 1 329 ? -13.639 -4.852 14.147 1.00 97.38 329 GLU A C 1
ATOM 2592 O O . GLU A 1 329 ? -14.360 -5.793 14.476 1.00 97.38 329 GLU A O 1
ATOM 2597 N N . THR A 1 330 ? -12.726 -4.973 13.183 1.00 97.38 330 THR A N 1
ATOM 2598 C CA . THR A 1 330 ? -12.437 -6.228 12.484 1.00 97.38 330 THR A CA 1
ATOM 2599 C C . THR A 1 330 ? -10.957 -6.538 12.587 1.00 97.38 330 THR A C 1
ATOM 2601 O O . THR A 1 330 ? -10.130 -5.754 12.124 1.00 97.38 330 THR A O 1
ATOM 2604 N N . LEU A 1 331 ? -10.635 -7.693 13.158 1.00 97.19 331 LEU A N 1
ATOM 2605 C CA . LEU A 1 331 ? -9.275 -8.195 13.265 1.00 97.19 331 LEU A CA 1
ATOM 2606 C C . LEU A 1 331 ? -9.187 -9.574 12.613 1.00 97.19 331 LEU A C 1
ATOM 2608 O O . LEU A 1 331 ? -9.851 -10.518 13.038 1.00 97.19 331 LEU A O 1
ATOM 2612 N N . ASP A 1 332 ? -8.352 -9.682 11.590 1.00 97.50 332 ASP A N 1
ATOM 2613 C CA . ASP A 1 332 ? -8.052 -10.927 10.896 1.00 97.50 332 ASP A CA 1
ATOM 2614 C C . ASP A 1 332 ? -6.563 -11.247 11.051 1.00 97.50 332 ASP A C 1
ATOM 2616 O O . ASP A 1 332 ? -5.708 -10.494 10.593 1.00 97.50 332 ASP A O 1
ATOM 2620 N N . LEU A 1 333 ? -6.266 -12.345 11.739 1.00 96.31 333 LEU A N 1
ATOM 2621 C CA . LEU A 1 333 ? -4.929 -12.887 11.977 1.00 96.31 333 LEU A CA 1
ATOM 2622 C C . LEU A 1 333 ? -4.760 -14.271 11.335 1.00 96.31 333 LEU A C 1
ATOM 2624 O O . LEU A 1 333 ? -3.921 -15.063 11.776 1.00 96.31 333 LEU A O 1
ATOM 2628 N N . THR A 1 334 ? -5.580 -14.607 10.338 1.00 93.62 334 THR A N 1
ATOM 2629 C CA . THR A 1 334 ? -5.444 -15.872 9.606 1.00 93.62 334 THR A CA 1
ATOM 2630 C C . THR A 1 334 ? -4.065 -16.024 8.978 1.00 93.62 334 THR A C 1
ATOM 2632 O O . THR A 1 334 ? -3.397 -15.050 8.645 1.00 93.62 334 THR A O 1
ATOM 2635 N N . ASP A 1 335 ? -3.611 -17.272 8.862 1.00 93.25 335 ASP A N 1
ATOM 2636 C CA . ASP A 1 335 ? -2.313 -17.609 8.272 1.00 93.25 335 ASP A CA 1
ATOM 2637 C C . ASP A 1 335 ? -1.099 -16.993 9.002 1.00 93.25 335 ASP A C 1
ATOM 2639 O O . ASP A 1 335 ? -0.063 -16.764 8.384 1.00 93.25 335 ASP A O 1
ATOM 2643 N N . ASN A 1 336 ? -1.191 -16.730 10.314 1.00 93.69 336 ASN A N 1
ATOM 2644 C CA . ASN A 1 336 ? -0.027 -16.379 11.142 1.00 93.69 336 ASN A CA 1
ATOM 2645 C C . ASN A 1 336 ? 0.196 -17.386 12.264 1.00 93.69 336 ASN A C 1
ATOM 2647 O O . ASN A 1 336 ? -0.756 -17.924 12.838 1.00 93.69 336 ASN A O 1
ATOM 2651 N N . ASP A 1 337 ? 1.466 -17.562 12.609 1.00 93.00 337 ASP A N 1
ATOM 2652 C CA . ASP A 1 337 ? 1.890 -18.334 13.768 1.00 93.00 337 ASP A CA 1
ATOM 2653 C C . ASP A 1 337 ? 2.004 -17.416 14.988 1.00 93.00 337 ASP A C 1
ATOM 2655 O O . ASP A 1 337 ? 2.499 -16.285 14.903 1.00 93.00 337 ASP A O 1
ATOM 2659 N N . VAL A 1 338 ? 1.587 -17.908 16.153 1.00 92.81 338 VAL A N 1
ATOM 2660 C CA . VAL A 1 338 ? 1.753 -17.165 17.405 1.00 92.81 338 VAL A CA 1
ATOM 2661 C C . VAL A 1 338 ? 3.200 -17.287 17.880 1.00 92.81 338 VAL A C 1
ATOM 2663 O O . VAL A 1 338 ? 3.648 -18.352 18.302 1.00 92.81 338 VAL A O 1
ATOM 2666 N N . ILE A 1 339 ? 3.942 -16.176 17.875 1.00 95.00 339 ILE A N 1
ATOM 2667 C CA . ILE A 1 339 ? 5.350 -16.158 18.293 1.00 95.00 339 ILE A CA 1
ATOM 2668 C C . ILE A 1 339 ? 5.519 -15.389 19.607 1.00 95.00 339 ILE A C 1
ATOM 2670 O O . ILE A 1 339 ? 5.401 -14.167 19.650 1.00 95.00 339 ILE A O 1
ATOM 2674 N N . GLY A 1 340 ? 5.888 -16.096 20.674 1.00 93.25 340 GLY A N 1
ATOM 2675 C CA . GLY A 1 340 ? 6.167 -15.513 21.990 1.00 93.25 340 GLY A CA 1
ATOM 2676 C C . GLY A 1 340 ? 4.997 -15.613 22.970 1.00 93.25 340 GLY A C 1
ATOM 2677 O O . GLY A 1 340 ? 3.882 -15.977 22.613 1.00 93.25 340 GLY A O 1
ATOM 2678 N N . VAL A 1 341 ? 5.276 -15.315 24.241 1.00 89.31 341 VAL A N 1
ATOM 2679 C CA . VAL A 1 341 ? 4.304 -15.389 25.341 1.00 89.31 341 VAL A CA 1
ATOM 2680 C C . VAL A 1 341 ? 4.200 -14.017 25.986 1.00 89.31 341 VAL A C 1
ATOM 2682 O O . VAL A 1 341 ? 5.218 -13.392 26.279 1.00 89.31 341 VAL A O 1
ATOM 2685 N N . VAL A 1 342 ? 2.976 -13.558 26.234 1.00 89.94 342 VAL A N 1
ATOM 2686 C CA . VAL A 1 342 ? 2.717 -12.280 26.897 1.00 89.94 342 VAL A CA 1
ATOM 2687 C C . VAL A 1 342 ? 1.610 -12.442 27.928 1.00 89.94 342 VAL A C 1
ATOM 2689 O O . VAL A 1 342 ? 0.705 -13.259 27.766 1.00 89.94 342 VAL A O 1
ATOM 2692 N N . LYS A 1 343 ? 1.693 -11.665 29.007 1.00 91.31 343 LYS A N 1
ATOM 2693 C CA . LYS A 1 343 ? 0.571 -11.501 29.930 1.00 91.31 343 LYS A CA 1
ATOM 2694 C C . LYS A 1 343 ? -0.364 -10.460 29.334 1.00 91.31 343 LYS A C 1
ATOM 2696 O O . LYS A 1 343 ? 0.079 -9.354 29.042 1.00 91.31 343 LYS A O 1
ATOM 2701 N N . LEU A 1 344 ? -1.627 -10.822 29.150 1.00 89.38 344 LEU A N 1
ATOM 2702 C CA . LEU A 1 344 ? -2.631 -9.897 28.638 1.00 89.38 344 LEU A CA 1
ATOM 2703 C C . LEU A 1 344 ? -2.902 -8.787 29.658 1.00 89.38 344 LEU A C 1
ATOM 2705 O O . LEU A 1 344 ? -2.855 -9.050 30.867 1.00 89.38 344 LEU A O 1
ATOM 2709 N N . PRO A 1 345 ? -3.202 -7.564 29.197 1.00 88.81 345 PRO A N 1
ATOM 2710 C CA . PRO A 1 345 ? -3.666 -6.517 30.085 1.00 88.81 345 PRO A CA 1
ATOM 2711 C C . PRO A 1 345 ? -5.009 -6.923 30.721 1.00 88.81 345 PRO A C 1
ATOM 2713 O O . PRO A 1 345 ? -5.807 -7.620 30.096 1.00 88.81 345 PRO A O 1
ATOM 2716 N N . PRO A 1 346 ? -5.300 -6.471 31.954 1.00 86.25 346 PRO A N 1
ATOM 2717 C CA . PRO A 1 346 ? -6.582 -6.739 32.610 1.00 86.25 346 PRO A CA 1
ATOM 2718 C C . PRO A 1 346 ? -7.757 -5.976 31.974 1.00 86.25 346 PRO A C 1
ATOM 2720 O O . PRO A 1 346 ? -8.910 -6.233 32.308 1.00 86.25 346 PRO A O 1
ATOM 2723 N N . THR A 1 347 ? -7.477 -5.005 31.102 1.00 86.50 347 THR A N 1
ATOM 2724 C CA . THR A 1 347 ? -8.471 -4.185 30.403 1.00 86.50 347 THR A CA 1
ATOM 2725 C C . THR A 1 347 ? -8.854 -4.786 29.056 1.00 86.50 347 THR A C 1
ATOM 2727 O O . THR A 1 347 ? -8.020 -5.407 28.400 1.00 86.50 347 THR A O 1
ATOM 2730 N N . ASP A 1 348 ? -10.072 -4.495 28.596 1.00 87.56 348 ASP A N 1
ATOM 2731 C CA . ASP A 1 348 ? -10.524 -4.845 27.246 1.00 87.56 348 ASP A CA 1
ATOM 2732 C C . ASP A 1 348 ? -9.587 -4.223 26.191 1.00 87.56 348 ASP A C 1
ATOM 2734 O O . ASP A 1 348 ? -9.560 -3.004 26.007 1.00 87.56 348 ASP A O 1
ATOM 2738 N N . LEU A 1 349 ? -8.794 -5.068 25.518 1.00 89.25 349 LEU A N 1
ATOM 2739 C CA . LEU A 1 349 ? -7.778 -4.661 24.538 1.00 89.25 349 LEU A CA 1
ATOM 2740 C C . LEU A 1 349 ? -8.395 -3.916 23.343 1.00 89.25 349 LEU A C 1
ATOM 2742 O O . LEU A 1 349 ? -7.906 -2.861 22.945 1.00 89.25 349 LEU A O 1
ATOM 2746 N N . LEU A 1 350 ? -9.474 -4.478 22.790 1.00 93.88 350 LEU A N 1
ATOM 2747 C CA . LEU A 1 350 ? -10.198 -3.974 21.622 1.00 93.88 350 LEU A CA 1
ATOM 2748 C C . LEU A 1 350 ? -11.696 -3.888 21.959 1.00 93.88 350 LEU A C 1
ATOM 2750 O O . LEU A 1 350 ? -12.454 -4.798 21.623 1.00 93.88 350 LEU A O 1
ATOM 2754 N N . PRO A 1 351 ? -12.138 -2.826 22.656 1.00 93.50 351 PRO A N 1
ATOM 2755 C CA . PRO A 1 351 ? -13.514 -2.717 23.148 1.00 93.50 351 PRO A CA 1
ATOM 2756 C C . PRO A 1 351 ? -14.571 -2.665 22.032 1.00 93.50 351 PRO A C 1
ATOM 2758 O O . PRO A 1 351 ? -15.734 -2.953 22.294 1.00 93.50 351 PRO A O 1
ATOM 2761 N N . ASN A 1 352 ? -14.173 -2.326 20.800 1.00 94.88 352 ASN A N 1
ATOM 2762 C CA . ASN A 1 352 ? -15.066 -2.207 19.645 1.00 94.88 352 ASN A CA 1
ATOM 2763 C C . ASN A 1 352 ? -15.025 -3.426 18.706 1.00 94.88 352 ASN A C 1
ATOM 2765 O O . ASN A 1 352 ? -15.615 -3.382 17.627 1.00 94.88 352 ASN A O 1
ATOM 2769 N N . LEU A 1 353 ? -14.313 -4.497 19.071 1.00 94.38 353 LEU A N 1
ATOM 2770 C CA . LEU A 1 353 ? -14.103 -5.641 18.189 1.00 94.38 353 LEU A CA 1
ATOM 2771 C C . LEU A 1 353 ? -15.408 -6.421 17.958 1.00 94.38 353 LEU A C 1
ATOM 2773 O O . LEU A 1 353 ? -15.940 -7.059 18.863 1.00 94.38 353 LEU A O 1
ATOM 2777 N N . ASN A 1 354 ? -15.880 -6.418 16.713 1.00 94.38 354 ASN A N 1
ATOM 2778 C CA . ASN A 1 354 ? -17.101 -7.092 16.266 1.00 94.38 354 ASN A CA 1
ATOM 2779 C C . ASN A 1 354 ? -16.804 -8.406 15.526 1.00 94.38 354 ASN A C 1
ATOM 2781 O O . ASN A 1 354 ? -17.579 -9.363 15.590 1.00 94.38 354 ASN A O 1
ATOM 2785 N N . LEU A 1 355 ? -15.683 -8.469 14.805 1.00 93.94 355 LEU A N 1
ATOM 2786 C CA . LEU A 1 355 ? -15.285 -9.633 14.017 1.00 93.94 355 LEU A CA 1
ATOM 2787 C C . LEU A 1 355 ? -13.831 -9.992 14.308 1.00 93.94 355 LEU A C 1
ATOM 2789 O O . LEU A 1 355 ? -12.935 -9.180 14.089 1.00 93.94 355 LEU A O 1
ATOM 2793 N N . PHE A 1 356 ? -13.606 -11.229 14.747 1.00 93.75 356 PHE A N 1
ATOM 2794 C CA . PHE A 1 356 ? -12.273 -11.779 14.948 1.00 93.75 356 PHE A CA 1
ATOM 2795 C C . PHE A 1 356 ? -12.115 -13.070 14.152 1.00 93.75 356 PHE A C 1
ATOM 2797 O O . PHE A 1 356 ? -12.895 -14.009 14.309 1.00 93.75 356 PHE A O 1
ATOM 2804 N N . THR A 1 357 ? -11.101 -13.129 13.299 1.00 94.19 357 THR A N 1
ATOM 2805 C CA . THR A 1 357 ? -10.741 -14.353 12.577 1.00 94.19 357 THR A CA 1
ATOM 2806 C C . THR A 1 357 ? -9.279 -14.651 12.847 1.00 94.19 357 THR A C 1
ATOM 2808 O O . THR A 1 357 ? -8.446 -13.761 12.721 1.00 94.19 357 THR A O 1
ATOM 2811 N N . ALA A 1 358 ? -8.954 -15.873 13.259 1.00 94.69 358 ALA A N 1
ATOM 2812 C CA . ALA A 1 358 ? -7.577 -16.245 13.568 1.00 94.69 358 ALA A CA 1
ATOM 2813 C C . ALA A 1 358 ? -7.366 -17.762 13.511 1.00 94.69 358 ALA A C 1
ATOM 2815 O O . ALA A 1 358 ? -8.314 -18.554 13.482 1.00 94.69 358 ALA A O 1
ATOM 2816 N N . ASN A 1 359 ? -6.096 -18.164 13.538 1.00 92.06 359 ASN A N 1
ATOM 2817 C CA . ASN A 1 359 ? -5.710 -19.551 13.778 1.00 92.06 359 ASN A CA 1
ATOM 2818 C C . ASN A 1 359 ? -6.030 -19.961 15.228 1.00 92.06 359 ASN A C 1
ATOM 2820 O O . ASN A 1 359 ? -6.086 -19.124 16.133 1.00 92.06 359 ASN A O 1
ATOM 2824 N N . SER A 1 360 ? -6.202 -21.265 15.471 1.00 88.94 360 SER A N 1
ATOM 2825 C CA . SER A 1 360 ? -6.570 -21.807 16.792 1.00 88.94 360 SER A CA 1
ATOM 2826 C C . SER A 1 360 ? -5.612 -21.405 17.919 1.00 88.94 360 SER A C 1
ATOM 2828 O O . SER A 1 360 ? -6.016 -21.319 19.075 1.00 88.94 360 SER A O 1
ATOM 2830 N N . GLU A 1 361 ? -4.350 -21.135 17.589 1.00 89.19 361 GLU A N 1
ATOM 2831 C CA . GLU A 1 361 ? -3.305 -20.741 18.541 1.00 89.19 361 GLU A CA 1
ATOM 2832 C C . GLU A 1 361 ? -3.570 -19.385 19.208 1.00 89.19 361 GLU A C 1
ATOM 2834 O O . GLU A 1 361 ? -3.152 -19.166 20.343 1.00 89.19 361 GLU A O 1
ATOM 2839 N N . TYR A 1 362 ? -4.311 -18.490 18.548 1.00 87.12 362 TYR A N 1
ATOM 2840 C CA . TYR A 1 362 ? -4.681 -17.192 19.115 1.00 87.12 362 TYR A CA 1
ATOM 2841 C C . TYR A 1 362 ? -5.841 -17.285 20.112 1.00 87.12 362 TYR A C 1
ATOM 2843 O O . TYR A 1 362 ? -6.044 -16.361 20.898 1.00 87.12 362 TYR A O 1
ATOM 2851 N N . CYS A 1 363 ? -6.601 -18.384 20.110 1.00 82.12 363 CYS A N 1
ATOM 2852 C CA . CYS A 1 363 ? -7.812 -18.506 20.919 1.00 82.12 363 CYS A CA 1
ATOM 2853 C C . CYS A 1 363 ? -7.513 -18.398 22.430 1.00 82.12 363 CYS A C 1
ATOM 2855 O O . CYS A 1 363 ? -8.079 -17.515 23.077 1.00 82.12 363 CYS A O 1
ATOM 2857 N N . PRO A 1 364 ? -6.567 -19.167 23.016 1.00 81.69 364 PRO A N 1
ATOM 2858 C CA . PRO A 1 364 ? -6.258 -19.058 24.446 1.00 81.69 364 PRO A CA 1
ATOM 2859 C C . PRO A 1 364 ? -5.754 -17.669 24.859 1.00 81.69 364 PRO A C 1
ATOM 2861 O O . PRO A 1 364 ? -5.953 -17.251 25.997 1.00 81.69 364 PRO A O 1
ATOM 2864 N N . LEU A 1 365 ? -5.110 -16.952 23.933 1.00 79.94 365 LEU A N 1
ATOM 2865 C CA . LEU A 1 365 ? -4.548 -15.623 24.166 1.00 79.94 365 LEU A CA 1
ATOM 2866 C C . LEU A 1 365 ? -5.584 -14.504 24.089 1.00 79.94 365 LEU A C 1
ATOM 2868 O O . LEU A 1 365 ? -5.306 -13.416 24.566 1.00 79.94 365 LEU A O 1
ATOM 2872 N N . MET A 1 366 ? -6.764 -14.729 23.517 1.00 75.38 366 MET A N 1
ATOM 2873 C CA . MET A 1 366 ? -7.826 -13.714 23.500 1.00 75.38 366 MET A CA 1
ATOM 2874 C C . MET A 1 366 ? -8.888 -13.982 24.577 1.00 75.38 366 MET A C 1
ATOM 2876 O O . MET A 1 366 ? -9.590 -13.066 24.990 1.00 75.38 366 MET A O 1
ATOM 2880 N N . TYR A 1 367 ? -8.958 -15.209 25.110 1.00 69.19 367 TYR A N 1
ATOM 2881 C CA . TYR A 1 367 ? -9.939 -15.618 26.127 1.00 69.19 367 TYR A CA 1
ATOM 2882 C C . TYR A 1 367 ? -9.565 -15.332 27.580 1.00 69.19 367 TYR A C 1
ATOM 2884 O O . TYR A 1 367 ? -10.388 -15.540 28.467 1.00 69.19 367 TYR A O 1
ATOM 2892 N N . GLY A 1 368 ? -8.357 -14.839 27.856 1.00 61.44 368 GLY A N 1
ATOM 2893 C CA . GLY A 1 368 ? -7.898 -14.593 29.230 1.00 61.44 368 GLY A CA 1
ATOM 2894 C C . GLY A 1 368 ? -8.657 -13.498 30.000 1.00 61.44 368 GLY A C 1
ATOM 2895 O O . GLY A 1 3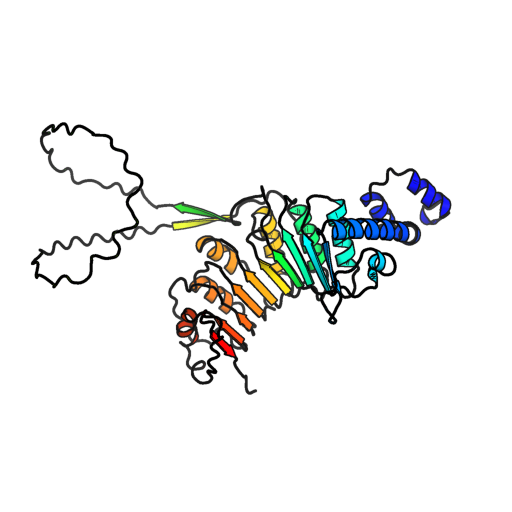68 ? -8.379 -13.304 31.180 1.00 61.44 368 GLY A O 1
ATOM 2896 N N . GLY A 1 369 ? -9.598 -12.788 29.364 1.00 59.31 369 GLY A N 1
ATOM 2897 C CA . GLY A 1 369 ? -10.501 -11.826 30.001 1.00 59.31 369 GLY A CA 1
ATOM 2898 C C . GLY A 1 369 ? -11.948 -12.326 29.984 1.00 59.31 369 GLY A C 1
ATOM 2899 O O . GLY A 1 369 ? -12.447 -12.728 28.938 1.00 59.31 369 GLY A O 1
ATOM 2900 N N . ASN A 1 370 ? -12.630 -12.265 31.130 1.00 50.06 370 ASN A N 1
ATOM 2901 C CA . ASN A 1 370 ? -13.946 -12.856 31.452 1.00 50.06 370 ASN A CA 1
ATOM 2902 C C . ASN A 1 370 ? -15.145 -12.544 30.514 1.00 50.06 370 ASN A C 1
ATOM 2904 O O . ASN A 1 370 ? -16.269 -12.900 30.846 1.00 50.06 370 ASN A O 1
ATOM 2908 N N . ARG A 1 371 ? -14.966 -11.856 29.381 1.00 59.22 371 ARG A N 1
ATOM 2909 C CA . ARG A 1 371 ? -16.048 -11.480 28.450 1.00 59.22 371 ARG A CA 1
ATOM 2910 C C . ARG A 1 371 ? -16.156 -12.351 27.203 1.00 59.22 371 ARG A C 1
ATOM 2912 O O . ARG A 1 371 ? -17.186 -12.326 26.537 1.00 59.22 371 ARG A O 1
ATOM 2919 N N . TRP A 1 372 ? -15.114 -13.106 26.878 1.00 58.78 372 TRP A N 1
ATOM 2920 C CA . TRP A 1 372 ? -15.013 -13.824 25.611 1.00 58.78 372 TRP A CA 1
ATOM 2921 C C . TRP A 1 372 ? -15.363 -15.308 25.756 1.00 58.78 372 TRP A C 1
ATOM 2923 O O . TRP A 1 372 ? -14.778 -16.114 25.064 1.00 58.78 372 TRP A O 1
ATOM 2933 N N . THR A 1 373 ? -16.232 -15.752 26.661 1.00 56.81 373 THR A N 1
ATOM 2934 C CA . THR A 1 373 ? -16.517 -17.201 26.808 1.00 56.81 373 THR A CA 1
ATOM 2935 C C . THR A 1 373 ? -17.888 -17.628 26.287 1.00 56.81 373 THR A C 1
ATOM 2937 O O . THR A 1 373 ? -18.078 -18.805 25.994 1.00 56.81 373 THR A O 1
ATOM 2940 N 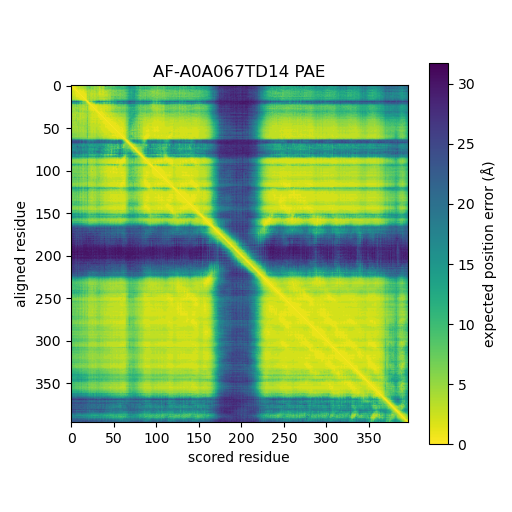N . ASP A 1 374 ? -18.817 -16.692 26.073 1.00 53.69 374 ASP A N 1
ATOM 2941 C CA . ASP A 1 374 ? -20.246 -17.045 26.096 1.00 53.69 374 ASP A CA 1
ATOM 2942 C C . ASP A 1 374 ? -20.960 -17.039 24.727 1.00 53.69 374 ASP A C 1
ATOM 2944 O O . ASP A 1 374 ? -22.160 -17.302 24.666 1.00 53.69 374 ASP A O 1
ATOM 2948 N N . ARG A 1 375 ? -20.275 -16.760 23.606 1.00 55.00 375 ARG A N 1
ATOM 2949 C CA . ARG A 1 375 ? -20.895 -16.755 22.258 1.00 55.00 375 ARG A CA 1
ATOM 2950 C C . ARG A 1 375 ? -19.967 -17.343 21.193 1.00 55.00 375 ARG A C 1
ATOM 2952 O O . ARG A 1 375 ? -19.247 -16.607 20.523 1.00 55.00 375 ARG A O 1
ATOM 2959 N N . TYR A 1 376 ? -20.009 -18.667 21.040 1.00 54.16 376 TYR A N 1
ATOM 2960 C CA . TYR A 1 376 ? -19.242 -19.406 20.034 1.00 54.16 376 TYR A CA 1
ATOM 2961 C C . TYR A 1 376 ? -20.137 -20.143 19.054 1.00 54.16 376 TYR A C 1
ATOM 2963 O O . TYR A 1 376 ? -20.711 -21.170 19.402 1.00 54.16 376 TYR A O 1
ATOM 2971 N N . ASP A 1 377 ? -20.144 -19.682 17.805 1.00 59.03 377 ASP A N 1
ATOM 2972 C CA . ASP A 1 377 ? -20.584 -20.495 16.676 1.00 59.03 377 ASP A CA 1
ATOM 2973 C C . ASP A 1 377 ? -19.346 -21.038 15.959 1.00 59.03 377 ASP A C 1
ATOM 2975 O O . ASP A 1 377 ? -18.574 -20.296 15.346 1.00 59.03 377 ASP A O 1
ATOM 2979 N N . PHE A 1 378 ? -19.125 -22.348 16.064 1.00 53.38 378 PHE A N 1
ATOM 2980 C CA . PHE A 1 378 ? -18.011 -23.018 15.403 1.00 53.38 378 PHE A CA 1
ATOM 2981 C C . PHE A 1 378 ? -18.362 -23.267 13.935 1.00 53.38 378 PHE A C 1
ATOM 2983 O O . PHE A 1 378 ? -19.151 -24.153 13.615 1.00 53.38 378 PHE A O 1
ATOM 2990 N N . PHE A 1 379 ? -17.760 -22.498 13.031 1.00 54.78 379 PHE A N 1
ATOM 2991 C CA . PHE A 1 379 ? -17.848 -22.764 11.597 1.00 54.78 379 PHE A CA 1
ATOM 2992 C C . PHE A 1 379 ? -16.581 -23.467 11.116 1.00 54.78 379 PHE A C 1
ATOM 2994 O O . PHE A 1 379 ? -15.584 -22.825 10.792 1.00 54.78 379 PHE A O 1
ATOM 3001 N N . GLU A 1 380 ? -16.628 -24.797 11.039 1.00 47.88 380 GLU A N 1
ATOM 3002 C CA . GLU A 1 380 ? -15.599 -25.580 10.356 1.00 47.88 380 GLU A CA 1
ATOM 3003 C C . GLU A 1 380 ? -15.832 -25.480 8.842 1.00 47.88 380 GLU A C 1
ATOM 3005 O O . GLU A 1 380 ? -16.794 -26.028 8.300 1.00 47.88 380 GLU A O 1
ATOM 3010 N N . LYS A 1 381 ? -14.976 -24.740 8.129 1.00 51.53 381 LYS A N 1
ATOM 3011 C CA . LYS A 1 381 ? -14.985 -24.782 6.662 1.00 51.53 381 LYS A CA 1
ATOM 3012 C C . LYS A 1 381 ? -14.415 -26.123 6.195 1.00 51.53 381 LYS A C 1
ATOM 3014 O O . LYS A 1 381 ? -13.340 -26.528 6.622 1.00 51.53 381 LYS A O 1
ATOM 3019 N N . ALA A 1 382 ? -15.087 -26.754 5.232 1.00 46.69 382 ALA A N 1
ATOM 3020 C CA . ALA A 1 382 ? -14.728 -28.041 4.619 1.00 46.69 382 ALA A CA 1
ATOM 3021 C C . ALA A 1 382 ? -13.382 -28.064 3.846 1.00 46.69 382 ALA A C 1
ATOM 3023 O O . ALA A 1 382 ? -13.103 -29.002 3.106 1.00 46.69 382 ALA A O 1
ATOM 3024 N N . THR A 1 383 ? -12.537 -27.040 3.983 1.00 50.97 383 THR A N 1
ATOM 3025 C CA . THR A 1 383 ? -11.291 -26.852 3.226 1.00 50.97 383 THR A CA 1
ATOM 3026 C C . THR A 1 383 ? -10.067 -27.529 3.852 1.00 50.97 383 THR A C 1
ATOM 3028 O O . THR A 1 383 ? -8.957 -27.310 3.381 1.00 50.97 383 THR A O 1
ATOM 3031 N N . GLY A 1 384 ? -10.221 -28.328 4.913 1.00 57.59 384 GLY A N 1
ATOM 3032 C CA . GLY A 1 384 ? -9.118 -29.061 5.558 1.00 57.59 384 GLY A CA 1
ATOM 3033 C C . GLY A 1 384 ? -8.150 -28.199 6.386 1.00 57.59 384 GLY A C 1
ATOM 3034 O O . GLY A 1 384 ? -7.487 -28.727 7.273 1.00 57.59 384 GLY A O 1
ATOM 3035 N N . ASN A 1 385 ? -8.124 -26.880 6.172 1.00 56.69 385 ASN A N 1
ATOM 3036 C CA . ASN A 1 385 ? -7.492 -25.909 7.064 1.00 56.69 385 ASN A CA 1
ATOM 3037 C C . ASN A 1 385 ? -8.497 -25.438 8.123 1.00 56.69 385 ASN A C 1
ATOM 3039 O O . ASN A 1 385 ? -9.566 -24.922 7.789 1.00 56.69 385 ASN A O 1
ATOM 3043 N N . ARG A 1 386 ? -8.142 -25.608 9.403 1.00 59.25 386 ARG A N 1
ATOM 3044 C CA . ARG A 1 386 ? -8.941 -25.165 10.555 1.00 59.25 386 ARG A CA 1
ATOM 3045 C C . ARG A 1 386 ? -8.843 -23.649 10.725 1.00 59.25 386 ARG A C 1
ATOM 3047 O O . ARG A 1 386 ? -8.101 -23.151 11.566 1.00 59.25 386 ARG A O 1
ATOM 3054 N N . THR A 1 387 ? -9.580 -22.909 9.908 1.00 65.69 387 THR A N 1
ATOM 3055 C CA . THR A 1 387 ? -9.801 -21.478 10.131 1.00 65.69 387 THR A CA 1
ATOM 3056 C C . THR A 1 387 ? -10.948 -21.306 11.117 1.00 65.69 387 THR A C 1
ATOM 3058 O O . THR A 1 387 ? -12.051 -21.788 10.860 1.00 65.69 387 THR A O 1
ATOM 3061 N N . HIS A 1 388 ? -10.712 -20.600 12.222 1.00 63.88 388 HIS A N 1
ATOM 3062 C CA . HIS A 1 388 ? -11.757 -20.277 13.187 1.00 63.88 388 HIS A CA 1
ATOM 3063 C C . HIS A 1 388 ? -12.282 -18.866 12.910 1.00 63.88 388 HIS A C 1
ATOM 3065 O O . HIS A 1 388 ? -11.532 -17.891 12.948 1.00 63.88 388 HIS A O 1
ATOM 3071 N N . ILE A 1 389 ? -13.578 -18.761 12.609 1.00 70.62 389 ILE A N 1
ATOM 3072 C CA . ILE A 1 389 ? -14.275 -17.481 12.446 1.00 70.62 389 ILE A CA 1
ATOM 3073 C C . ILE A 1 389 ? -15.098 -17.247 13.709 1.00 70.62 389 ILE A C 1
ATOM 3075 O O . ILE A 1 389 ? -16.004 -18.027 13.993 1.00 70.62 389 ILE A O 1
ATOM 3079 N N . MET A 1 390 ? -14.819 -16.170 14.441 1.00 64.94 390 MET A N 1
ATOM 3080 C CA . MET A 1 390 ? -15.623 -15.739 15.586 1.00 64.94 390 MET A CA 1
ATOM 3081 C C . MET A 1 390 ? -16.367 -14.456 15.225 1.00 64.94 390 MET A C 1
ATOM 3083 O O . MET A 1 390 ? -15.765 -13.408 14.983 1.00 64.94 390 MET A O 1
ATOM 3087 N N . ARG A 1 391 ? -17.699 -14.540 15.168 1.00 65.50 391 ARG A N 1
ATOM 3088 C CA . ARG A 1 391 ? -18.576 -13.379 14.981 1.00 65.50 391 ARG A CA 1
ATOM 3089 C C . ARG A 1 391 ? -19.150 -12.964 16.326 1.00 65.50 391 ARG A C 1
ATOM 3091 O O . ARG A 1 391 ? -19.842 -13.756 16.957 1.00 65.50 391 ARG A O 1
ATOM 3098 N N . TYR A 1 392 ? -18.923 -11.719 16.729 1.00 60.66 392 TYR A N 1
ATOM 3099 C CA . TYR A 1 392 ? -19.515 -11.171 17.943 1.00 60.66 392 TYR A CA 1
ATOM 3100 C C . TYR A 1 392 ? -20.748 -10.347 17.579 1.00 60.66 392 TYR A C 1
ATOM 3102 O O . TYR A 1 392 ? -20.672 -9.317 16.913 1.00 60.66 392 TYR A O 1
ATOM 3110 N N . GLY A 1 393 ? -21.920 -10.818 18.004 1.00 47.28 393 GLY A N 1
ATOM 3111 C CA . GLY A 1 393 ? -23.139 -10.019 17.960 1.00 47.28 393 GLY A CA 1
ATOM 3112 C C . GLY A 1 393 ? -23.161 -9.065 19.147 1.00 47.28 393 GLY A C 1
ATOM 3113 O O . GLY A 1 393 ? -23.437 -9.503 20.265 1.00 47.28 393 GLY A O 1
ATOM 3114 N N . CYS A 1 394 ? -22.888 -7.779 18.924 1.00 41.03 394 CYS A N 1
ATOM 3115 C CA . CYS A 1 394 ? -23.084 -6.750 19.941 1.00 41.03 394 CYS A CA 1
ATOM 3116 C C . CYS A 1 394 ? -24.599 -6.532 20.115 1.00 41.03 394 CYS A C 1
ATOM 3118 O O . CYS A 1 394 ? -25.241 -5.916 19.265 1.00 41.03 394 CYS A O 1
ATOM 3120 N N . GLN A 1 395 ? -25.197 -7.073 21.182 1.00 41.47 395 GLN A N 1
ATOM 3121 C CA . GLN A 1 395 ? -26.518 -6.609 21.621 1.00 41.47 395 GLN A CA 1
ATOM 3122 C C . GLN A 1 395 ? -26.290 -5.248 22.280 1.00 41.47 395 GLN A C 1
ATOM 3124 O O . GLN A 1 395 ? -25.624 -5.182 23.311 1.00 41.47 395 GLN A O 1
ATOM 3129 N N . LYS A 1 396 ? -26.729 -4.182 21.605 1.00 41.94 396 LYS A N 1
ATOM 3130 C CA . LYS A 1 396 ? -26.720 -2.821 22.149 1.00 41.94 396 LYS A CA 1
ATOM 3131 C C . LYS A 1 396 ? -27.744 -2.667 23.259 1.00 41.94 396 LYS A C 1
ATOM 3133 O O . LYS A 1 396 ? -28.843 -3.247 23.102 1.00 41.94 396 LYS A O 1
#

Solvent-accessible surface area (backbone atoms only — not comparable to full-atom values): 23639 Å² total; per-residue (Å²): 134,57,84,88,71,57,54,69,67,57,54,53,49,57,47,72,71,46,83,76,55,67,69,58,59,52,52,50,21,72,75,33,76,69,42,24,69,67,42,45,61,60,53,49,52,55,38,49,56,48,51,46,49,33,40,74,70,67,33,36,48,57,37,50,68,95,76,61,95,57,75,73,53,70,79,70,39,75,82,41,63,61,75,48,57,37,32,37,42,39,35,48,44,63,63,49,66,68,58,53,52,44,51,41,50,46,67,72,52,33,80,53,44,32,38,40,36,40,35,33,77,38,54,47,54,65,72,59,53,50,55,43,54,50,50,48,28,62,31,71,71,24,32,41,34,43,30,46,52,57,56,93,56,88,79,66,63,38,49,48,81,43,78,46,71,77,67,84,79,75,76,73,69,75,88,67,77,84,76,80,86,78,90,75,89,78,80,88,79,90,74,93,82,86,88,89,88,88,86,76,92,83,77,89,76,88,80,82,92,76,94,75,91,72,86,87,80,85,77,84,78,79,82,79,78,76,66,50,76,46,75,44,77,47,80,48,90,54,86,68,87,74,72,94,74,47,42,24,33,30,42,32,38,42,26,50,53,60,39,21,32,50,36,26,70,46,44,49,49,46,52,50,63,22,61,31,31,33,41,34,45,28,58,32,93,52,53,47,76,53,43,62,56,51,50,78,72,59,49,46,88,56,29,28,32,41,36,44,28,50,41,57,49,38,41,59,53,51,48,60,46,44,59,73,34,42,56,27,27,32,41,34,39,41,70,41,68,84,35,78,85,73,85,77,72,96,60,79,57,47,78,50,53,37,35,46,32,30,32,71,76,53,49,71,75,65,44,81,46,100,79,64,80,86,74,83,67,86,53,82,55,94,75,84,56,76,54,44,51,46,70,51,82,82,83,125

Organism: Galerina marginata (strain CBS 339.88) (NCBI:txid685588)

Radius of gyration: 30.32 Å; Cα contacts (8 Å, |Δi|>4): 616; chains: 1; bounding box: 79×91×75 Å

Secondary structure (DSSP, 8-state):
--GGGS-HHHHHHHHHHS---HHHHHHHHHH-HHHHHHHHHHHHHHHHHHHHHHHHTTSEEEEESSS--PPPPHHHHHHHTTTS-EEEEEEE--S-HHHHHHHHHHHHH-TT--EEEEEE-S---HHHHHHHHHHHHTSTT-EEEEEE--TTS--S-SEEEEEEE-S-----------PPP----------------SS-SSS-----------------------EEEEEEEPPPSS-----S-----EEEEESSGGGSTTTHHHHHHHHHHS--SEEEEES----HHHHHHHHHH---TT--EEEEES---BHHHHHHHHHH-TT--EEEETT---BS--PPPSS-S-TT--EEEE-GGGHHHHTTSTTSSS-------TTSS-PEEEE-----

pLDDT: mean 81.73, std 18.19, range [38.41, 98.69]

Mean predicted aligned error: 10.87 Å

InterPro domains:
  IPR001810 F-box domain [PF00646] (4-36)

Sequence (396 aa):
MSIADLPNELLLEIASYLSFNEPSRVHLAITCPRLYGVFMPGILEDQVDHVGKLIAESKVILYKDFEARRLVSKKTFISESFRTSYHTLVYRVSGVEKDLWCVKSLIARALYLQDVVLQLAQPCSLPKLAAIIIACAFRQGVQLTVSGTILGGESGGPFTIQFHSSESLLIAFPKGNKPTSATSKVKSRPRLFRKIFYLLSKFFSNRKPMPSTTARFTTNVRICTEQKVYAVPRQPEFNIVVPPKLVLASLKIDSGTPFLPSLYPFTLAILNRAPITDLSLSHISFTLFVWSQILPSITMPTLAKLSIGNLSIAFPDLLAFLERHRFIETLDLTDNDVIGVVKLPPTDLLPNLNLFTANSEYCPLMYGGNRWTDRYDFFEKATGNRTHIMRYGCQK

Nearest PDB structures (foldseek):
  7zgu-assembly1_A  TM=3.850E-01  e=5.047E-01  Homo sapiens
  8ben-assembly4_D  TM=3.909E-01  e=8.723E-01  Mus musculus
  4l8k-assembly2_B  TM=3.278E-01  e=6.636E-01  Parabacteroides merdae ATCC 43184

Foldseek 3Di:
DDPLPDDLVVVVVVVVPPPDPPVVLVVQLVVDVVSVVNRVVVSVQVLLVVVLVCVVVVQKWWAADDDDRDTDHSVVCRPQVLPGQTAEIEGAADQDPSSLVSLLVSLQRNVNHQEYEYEDDEAHDPLSVLSSVLSQQADANHAYAYADDHPPDFDAFQWDKDKDQDDDPPPPPPPDPDDDDDDDDDDDDDDDDDDDDDPPPPPPDDDDDDDDDDDDPPPPPPPPRPIDMDIDGDAAPDADDRDPDTAHAHYEYAESHCRRNNNNVVSLCCQARYQHQYYAYHDYPHEQVSLLVNLVSGARQNHAEYHYAQDDHAPVSVLVSLQRHLNHQYYHAAHDDHHDDDDHDQDDSRPNHFWYKHAPNCVVVNVPHPPPDDDDDADQDPPPGRIGIDGHDDPD